Protein AF-0000000085142044 (afdb_homodimer)

InterPro domains:
  IPR006115 6-phosphogluconate dehydrogenase, NADP-binding [PF03446] (4-159)
  IPR008927 6-phosphogluconate dehydrogenase-like, C-terminal domain superfamily [SSF48179] (166-292)
  IPR013328 6-phosphogluconate dehydrogenase, domain 2 [G3DSA:1.10.1040.10] (166-298)
  IPR015815 3-hydroxyisobutyrate dehydrogenase-related [PIRSF000103] (2-292)
  IPR029154 3-hydroxyisobutyrate dehydrogenase-like, NAD-binding domain [PF14833] (166-291)
  IPR036291 NAD(P)-binding domain superfamily [SSF51735] (1-161)

Organism: Micrococcus luteus (strain ATCC 4698 / DSM 20030 / JCM 1464 / CCM 169 / CCUG 5858 / IAM 1056 / NBRC 3333 / NCIMB 9278 / NCTC 2665 / VKM Ac-2230) (NCBI:txid465515)

Secondary structure (DSSP, 8-state):
-PEEEEE--STTHHHHHHHHHHTT-EEEEE-S-HHHHHHHHHTT-EE-S-HHHHHTT-SEEEE--SSHHHHHHHHHSTTSHHHHSPTTPEEEE-S---HHHHHHHHHHGGGGT-EEEE--EESHHHHHHHT-EEEEEES-HHHHHHHHHHTGGGEEEEEEEESTTHHHHHHHHHHHHHHHHHHHHHHHHHHHHHTT--HHHHHHHHHTSTT-BHHHHH--SSTTTSTT-GGGGTTB-SSBHHHHHHHHHHHHHHHHHTT---HHHHHHHHHHHHHHHTT-TTBBGGGGGGGTSTT--GGG-/--EEEEE--STTHHHHHHHHHHTT-EEEEE-S-HHHHHHHHHTT-EE-S-HHHHHTT-SEEEE--SSHHHHHHHHHSTTSHHHHSPTTPEEEE-S---HHHHHHHHHHGGGGT-EEEE--EESHHHHHHHT-EEEEEES-HHHHHHHHHHTGGGEEEEEEEESTTHHHHHHHHHHHHHHHHHHHHHHHHHHHHHTT--HHHHHHHHHTSTT-BHHHHHS-SSTTTSTT-GGGGTTB-SSBHHHHHHHHHHHHHHHHHTT---HHHHHHHHHHHHHHHTT-TTBBGGGGGGGTSTT--GGG-

Solvent-accessible surface area (backbone atoms only — not comparable to full-atom values): 28508 Å² total; per-residue (Å²): 126,57,36,31,12,38,42,29,26,49,80,49,27,20,39,33,52,20,32,38,34,74,70,62,29,48,39,25,26,26,54,92,45,67,68,29,42,52,55,19,43,75,42,63,33,46,66,49,95,37,57,37,69,22,27,52,78,25,52,33,37,38,35,40,45,85,41,42,66,52,50,52,44,48,36,66,37,93,57,10,45,54,77,36,41,45,76,65,24,38,35,35,38,37,34,71,49,46,68,66,51,48,45,48,46,55,64,49,30,54,78,53,42,26,39,51,34,33,37,17,69,31,50,60,52,66,15,24,65,66,26,44,14,22,36,27,23,4,14,53,70,68,56,36,57,54,48,57,62,70,43,49,55,31,28,62,42,73,42,81,41,42,48,75,41,23,6,42,39,49,46,32,28,29,49,28,17,26,48,26,29,38,49,20,31,30,43,27,53,52,46,28,47,74,63,66,37,50,68,54,59,48,52,54,51,29,66,62,25,49,34,21,31,40,34,42,69,52,48,30,62,42,54,87,59,35,89,82,11,36,42,65,54,84,27,46,49,83,49,34,16,49,59,46,41,54,48,35,44,50,30,52,51,53,29,52,76,68,62,38,48,53,64,61,49,50,50,39,44,49,47,37,48,51,36,40,75,71,72,41,26,72,24,19,48,62,56,55,37,54,63,27,42,71,90,55,51,78,87,68,77,124,57,36,31,12,36,42,29,27,49,80,51,28,20,38,33,52,20,32,38,33,74,70,61,29,48,40,24,26,28,54,92,46,68,67,28,42,51,54,20,44,75,43,64,33,45,67,49,94,36,57,36,68,21,27,52,76,25,52,31,38,37,37,38,43,85,40,42,66,53,51,52,44,50,36,67,38,92,57,10,45,55,76,36,42,43,75,66,23,38,34,34,36,36,34,70,48,45,67,66,52,47,45,49,46,56,64,49,30,54,79,54,43,26,40,51,33,33,36,18,70,31,50,60,53,66,15,25,64,69,27,45,15,23,35,28,25,4,16,51,71,69,59,36,56,54,49,57,62,72,43,50,56,32,27,64,42,73,41,82,40,43,48,75,41,24,5,41,39,48,47,32,26,27,50,30,16,26,48,26,29,37,50,21,32,30,42,27,51,54,47,29,46,73,62,67,38,51,66,54,59,49,51,55,52,29,66,63,26,48,32,21,28,39,34,42,68,52,48,30,61,41,54,86,58,37,91,84,10,36,42,64,54,83,26,46,50,84,49,32,15,51,60,47,40,53,47,34,45,49,30,53,51,52,29,53,76,69,64,35,49,54,63,60,51,50,51,39,43,49,46,37,48,50,35,39,75,71,71,40,28,71,25,19,48,62,58,54,38,53,63,27,41,70,90,54,51,78,88,69,79

Radius of gyration: 26.7 Å; Cα contacts (8 Å, |Δi|>4): 1444; chains: 2; bounding box: 49×84×56 Å

pLDDT: mean 97.32, std 4.06, range [69.88, 98.94]

Foldseek 3Di:
DFEEEEEDQPLQRLLLQLLLVVVPYAYEYEYPDPVSQVSNVVSPHNYDDAQLVRQQPGQEYEYADLELVVVVCQCDPVSHCLVRHDAAREYEYQYQYALVSQVCCQVVNVVSRYHYKHWHWDDASVLQNVLAIETEIAADPVSLVVVLVSSNSNHVYYDDQYYGSSRSVVQLVVLLVVLLLLVLLLLVQVVCVVVPDDSQVVLVVCCVDPNRDPCSVAQRLDAPRHPNHCLVPLQQASPFLLSSLVSLVSNVVVCVVVVHDDPSSVVSNVLSVVCVVVVNRRGYSSCSSCVSPPPDDSVRD/DFEEEEEDQPLQRLLLQLLLVVVPYAYEYEYPDPVSQVSNVVSPHNYDDAQLVRQQPGQEYEYADLELVVVVCQQDPVSHCLVRHDAAREYEYQYQYALVSQVCCQVVNVVSRYHYKYWHWDDASVLQNVLAIETEIAADPVSLVVVLVSSNSNHVYYDDQYYGSSRSVVQLVVLLVVLLLLVLLLLVQVVCVVVPDDSQVVLVVCCVDPNRDPCSVAQRLDAPRHPNHCLVPLQQASPFLLSSLVSLVSNVVVCVVVVHDDPSSVVSNVLSVVCVVVVNRRGYSSCSSCVSPPPDDSVRD

Nearest PDB structures (foldseek):
  2gf2-assembly1_A  TM=8.952E-01  e=7.414E-31  Homo sapiens
  1vpd-assembly1_A  TM=9.386E-01  e=2.732E-27  Salmonella enterica subsp. enterica serovar Typhimurium
  5xvh-assembly1_A-2  TM=9.303E-01  e=1.119E-25  Pyrobaculum calidifontis JCM 11548
  3pef-assembly2_G  TM=9.160E-01  e=1.057E-25  Geobacter metallireducens
  3pdu-assembly1_A  TM=9.014E-01  e=5.384E-26  Geobacter sulfurreducens

Sequence (602 aa):
MTRFAWIGLGNMGAPMAGNLVASGHAVSGYDLSDAAREDARRVGVDVVGSIAEAVADADVVVTMLPKGQHVRDVLSQDGGVFSNARPGTLIMDSSTVDIETSRWCHEEAPKHGVRFVDAPVSGGTSGAAAATLAFMIGGSEADVAEALEHVKPMSGKAFAAGGPTAGIAAKIANNMMLFITQMAASEGSQLAKHLGLDPKTFWEITTASSGMSWSQQTWYPVAGVVPSAAANNNFEASFRADLAIKDVTLAVDAGKAAGLHLEAASLAQEQLHRLRDEGLGDKDCTLVVKYVTPGKSQAEIMTRFAWIGLGNMGAPMAGNLVASGHAVSGYDLSDAAREDARRVGVDVVGSIAEAVADADVVVTMLPKGQHVRDVLSQDGGVFSNARPGTLIMDSSTVDIETSRWCHEEAPKHGVRFVDAPVSGGTSGAAAATLAFMIGGSEADVAEALEHVKPMSGKAFAAGGPTAGIAAKIANNMMLFITQMAASEGSQLAKHLGLDPKTFWEITTASSGMSWSQQTWYPVAGVVPSAAANNNFEASFRADLAIKDVTLAVDAGKAAGLHLEAASLAQEQLHRLRDEGLGDKDCTLVVKYVTPGKSQAEI

Structure (mmCIF, N/CA/C/O backbone):
data_AF-0000000085142044-model_v1
#
loop_
_entity.id
_entity.type
_entity.pdbx_description
1 polymer '2-(Hydroxymethyl)glutarate dehydrogenase'
#
loop_
_atom_site.group_PDB
_atom_site.id
_atom_site.type_symbol
_atom_site.label_atom_id
_atom_site.label_alt_id
_atom_site.label_comp_id
_atom_site.label_asym_id
_atom_site.label_entity_id
_atom_site.label_seq_id
_atom_site.pdbx_PDB_ins_code
_atom_site.Cartn_x
_atom_site.Cartn_y
_atom_site.Cartn_z
_atom_site.occupancy
_atom_site.B_iso_or_equiv
_atom_site.auth_seq_id
_atom_site.auth_comp_id
_atom_site.auth_asym_id
_atom_site.auth_atom_id
_atom_site.pdbx_PDB_model_num
ATOM 1 N N . MET A 1 1 ? -0.859 -19.203 -34.375 1 92.69 1 MET A N 1
ATOM 2 C CA . MET A 1 1 ? -1.832 -19.797 -33.469 1 92.69 1 MET A CA 1
ATOM 3 C C . MET A 1 1 ? -1.188 -20.891 -32.625 1 92.69 1 MET A C 1
ATOM 5 O O . MET A 1 1 ? -0.535 -21.797 -33.156 1 92.69 1 MET A O 1
ATOM 9 N N . THR A 1 2 ? -1.209 -20.75 -31.219 1 96.5 2 THR A N 1
ATOM 10 C CA . THR A 1 2 ? -0.699 -21.734 -30.266 1 96.5 2 THR A CA 1
ATOM 11 C C . THR A 1 2 ? -1.838 -22.578 -29.688 1 96.5 2 THR A C 1
ATOM 13 O O . THR A 1 2 ? -2.959 -22.078 -29.547 1 96.5 2 THR A O 1
ATOM 16 N N . ARG A 1 3 ? -1.557 -23.891 -29.5 1 98.62 3 ARG A N 1
ATOM 17 C CA . ARG A 1 3 ? -2.51 -24.75 -28.812 1 98.62 3 ARG A CA 1
ATOM 18 C C . ARG A 1 3 ? -2.188 -24.859 -27.328 1 98.62 3 ARG A C 1
ATOM 20 O O . ARG A 1 3 ? -1.14 -25.391 -26.953 1 98.62 3 ARG A O 1
ATOM 27 N N . PHE A 1 4 ? -3.18 -24.359 -26.562 1 98.88 4 PHE A N 1
ATOM 28 C CA . PHE A 1 4 ? -3.008 -24.406 -25.109 1 98.88 4 PHE A CA 1
ATOM 29 C C . PHE A 1 4 ? -3.854 -25.516 -24.516 1 98.88 4 PHE A C 1
ATOM 31 O O . PHE A 1 4 ? -4.98 -25.766 -24.953 1 98.88 4 PHE A O 1
ATOM 38 N N . ALA A 1 5 ? -3.287 -26.203 -23.578 1 98.94 5 ALA A N 1
ATOM 39 C CA . ALA A 1 5 ? -4.082 -26.953 -22.594 1 98.94 5 ALA A CA 1
ATOM 40 C C . ALA A 1 5 ? -4.195 -26.188 -21.281 1 98.94 5 ALA A C 1
ATOM 42 O O . ALA A 1 5 ? -3.201 -25.672 -20.766 1 98.94 5 ALA A O 1
ATOM 43 N N . TRP A 1 6 ? -5.426 -26.109 -20.734 1 98.94 6 TRP A N 1
ATOM 44 C CA . TRP A 1 6 ? -5.656 -25.422 -19.469 1 98.94 6 TRP A CA 1
ATOM 45 C C . TRP A 1 6 ? -6.262 -26.359 -18.438 1 98.94 6 TRP A C 1
ATOM 47 O O . TRP A 1 6 ? -7.371 -26.859 -18.625 1 98.94 6 TRP A O 1
ATOM 57 N N . ILE A 1 7 ? -5.504 -26.609 -17.391 1 98.88 7 ILE A N 1
ATOM 58 C CA . ILE A 1 7 ? -6.008 -27.438 -16.297 1 98.88 7 ILE A CA 1
ATOM 59 C C . ILE A 1 7 ? -6.348 -26.562 -15.094 1 98.88 7 ILE A C 1
ATOM 61 O O . ILE A 1 7 ? -5.457 -26.016 -14.445 1 98.88 7 ILE A O 1
ATOM 65 N N . GLY A 1 8 ? -7.586 -26.547 -14.648 1 98.69 8 GLY A N 1
ATOM 66 C CA . GLY A 1 8 ? -8.109 -25.625 -13.656 1 98.69 8 GLY A CA 1
ATOM 67 C C . GLY A 1 8 ? -8.836 -24.438 -14.258 1 98.69 8 GLY A C 1
ATOM 68 O O . GLY A 1 8 ? -8.211 -23.484 -14.711 1 98.69 8 GLY A O 1
ATOM 69 N N . LEU A 1 9 ? -10.172 -24.516 -14.242 1 98.56 9 LEU A N 1
ATOM 70 C CA . LEU A 1 9 ? -11.008 -23.531 -14.93 1 98.56 9 LEU A CA 1
ATOM 71 C C . LEU A 1 9 ? -11.891 -22.781 -13.945 1 98.56 9 LEU A C 1
ATOM 73 O O . LEU A 1 9 ? -13.031 -22.438 -14.258 1 98.56 9 LEU A O 1
ATOM 77 N N . GLY A 1 10 ? -11.336 -22.578 -12.742 1 95.69 10 GLY A N 1
ATOM 78 C CA . GLY A 1 10 ? -12.07 -21.844 -11.727 1 95.69 10 GLY A CA 1
ATOM 79 C C . GLY A 1 10 ? -12.164 -20.359 -12.016 1 95.69 10 GLY A C 1
ATOM 80 O O . GLY A 1 10 ? -12.164 -19.938 -13.172 1 95.69 10 GLY A O 1
ATOM 81 N N . ASN A 1 11 ? -12.25 -19.531 -10.977 1 92.69 11 ASN A N 1
ATOM 82 C CA . ASN A 1 11 ? -12.508 -18.094 -11.062 1 92.69 11 ASN A CA 1
ATOM 83 C C . ASN A 1 11 ? -11.414 -17.375 -11.844 1 92.69 11 ASN A C 1
ATOM 85 O O . ASN A 1 11 ? -11.68 -16.359 -12.484 1 92.69 11 ASN A O 1
ATOM 89 N N . MET A 1 12 ? -10.219 -17.938 -11.781 1 96.44 12 MET A N 1
ATOM 90 C CA . MET A 1 12 ? -9.102 -17.344 -12.516 1 96.44 12 MET A CA 1
ATOM 91 C C . MET A 1 12 ? -8.953 -18 -13.883 1 96.44 12 MET A C 1
ATOM 93 O O . MET A 1 12 ? -8.828 -17.312 -14.898 1 96.44 12 MET A O 1
ATOM 97 N N . GLY A 1 13 ? -9.055 -19.312 -13.891 1 98.38 13 GLY A N 1
ATOM 98 C CA . GLY A 1 13 ? -8.711 -20.094 -15.07 1 98.38 13 GLY A CA 1
ATOM 99 C C . GLY A 1 13 ? -9.609 -19.797 -16.266 1 98.38 13 GLY A C 1
ATOM 100 O O . GLY A 1 13 ? -9.117 -19.594 -17.375 1 98.38 13 GLY A O 1
ATOM 101 N N . ALA A 1 14 ? -10.898 -19.766 -16.016 1 98.25 14 ALA A N 1
ATOM 102 C CA . ALA A 1 14 ? -11.852 -19.609 -17.125 1 98.25 14 ALA A CA 1
ATOM 103 C C . ALA A 1 14 ? -11.664 -18.266 -17.828 1 98.25 14 ALA A C 1
ATOM 105 O O . ALA A 1 14 ? -11.484 -18.219 -19.047 1 98.25 14 ALA A O 1
ATOM 106 N N . PRO A 1 15 ? -11.633 -17.141 -17.078 1 98.19 15 PRO A N 1
ATOM 107 C CA . PRO A 1 15 ? -11.445 -15.875 -17.781 1 98.19 15 PRO A CA 1
ATOM 108 C C . PRO A 1 15 ? -10.062 -15.758 -18.422 1 98.19 15 PRO A C 1
ATOM 110 O O . PRO A 1 15 ? -9.93 -15.18 -19.516 1 98.19 15 PRO A O 1
ATOM 113 N N . MET A 1 16 ? -9.016 -16.266 -17.844 1 98.69 16 MET A N 1
ATOM 114 C CA . MET A 1 16 ? -7.68 -16.25 -18.422 1 98.69 16 MET A CA 1
ATOM 115 C C . MET A 1 16 ? -7.645 -17.047 -19.734 1 98.69 16 MET A C 1
ATOM 117 O O . MET A 1 16 ? -7.188 -16.531 -20.75 1 98.69 16 MET A O 1
ATOM 121 N N . ALA A 1 17 ? -8.188 -18.25 -19.688 1 98.81 17 ALA A N 1
ATOM 122 C CA . ALA A 1 17 ? -8.266 -19.094 -20.875 1 98.81 17 ALA A CA 1
ATOM 123 C C . ALA A 1 17 ? -9.117 -18.422 -21.969 1 98.81 17 ALA A C 1
ATOM 125 O O . ALA A 1 17 ? -8.781 -18.5 -23.156 1 98.81 17 ALA A O 1
ATOM 126 N N . GLY A 1 18 ? -10.18 -17.812 -21.562 1 98.75 18 GLY A N 1
ATOM 127 C CA . GLY A 1 18 ? -11.031 -17.078 -22.484 1 98.75 18 GLY A CA 1
ATOM 128 C C . GLY A 1 18 ? -10.297 -15.977 -23.234 1 98.75 18 GLY A C 1
ATOM 129 O O . GLY A 1 18 ? -10.539 -15.758 -24.422 1 98.75 18 GLY A O 1
ATOM 130 N N . ASN A 1 19 ? -9.414 -15.266 -22.547 1 98.81 19 ASN A N 1
ATOM 131 C CA . ASN A 1 19 ? -8.625 -14.219 -23.172 1 98.81 19 ASN A CA 1
ATOM 132 C C . ASN A 1 19 ? -7.688 -14.781 -24.234 1 98.81 19 ASN A C 1
ATOM 134 O O . ASN A 1 19 ? -7.438 -14.141 -25.25 1 98.81 19 ASN A O 1
ATOM 138 N N . LEU A 1 20 ? -7.168 -15.969 -24 1 98.75 20 LEU A N 1
ATOM 139 C CA . LEU A 1 20 ? -6.352 -16.641 -25.016 1 98.75 20 LEU A CA 1
ATOM 140 C C . LEU A 1 20 ? -7.184 -16.969 -26.25 1 98.75 20 LEU A C 1
ATOM 142 O O . LEU A 1 20 ? -6.754 -16.719 -27.375 1 98.75 20 LEU A O 1
ATOM 146 N N . VAL A 1 21 ? -8.398 -17.5 -26.031 1 98.75 21 VAL A N 1
ATOM 147 C CA . VAL A 1 21 ? -9.289 -17.844 -27.125 1 98.75 21 VAL A CA 1
ATOM 148 C C . VAL A 1 21 ? -9.625 -16.578 -27.922 1 98.75 21 VAL A C 1
ATOM 150 O O . VAL A 1 21 ? -9.539 -16.578 -29.156 1 98.75 21 VAL A O 1
ATOM 153 N N . ALA A 1 22 ? -9.922 -15.531 -27.219 1 98.56 22 ALA A N 1
ATOM 154 C CA . ALA A 1 22 ? -10.305 -14.273 -27.844 1 98.56 22 ALA A CA 1
ATOM 155 C C . ALA A 1 22 ? -9.164 -13.711 -28.688 1 98.56 22 ALA A C 1
ATOM 157 O O . ALA A 1 22 ? -9.398 -12.984 -29.656 1 98.56 22 ALA A O 1
ATOM 158 N N . SER A 1 23 ? -7.988 -14.094 -28.344 1 98.5 23 SER A N 1
ATOM 159 C CA . SER A 1 23 ? -6.82 -13.586 -29.047 1 98.5 23 SER A CA 1
ATOM 160 C C . SER A 1 23 ? -6.426 -14.492 -30.203 1 98.5 23 SER A C 1
ATOM 162 O O . SER A 1 23 ? -5.391 -14.289 -30.844 1 98.5 23 SER A O 1
ATOM 164 N N . GLY A 1 24 ? -7.199 -15.57 -30.406 1 98.44 24 GLY A N 1
ATOM 165 C CA . GLY A 1 24 ? -7.012 -16.359 -31.609 1 98.44 24 GLY A CA 1
ATOM 166 C C . GLY A 1 24 ? -6.332 -17.688 -31.359 1 98.44 24 GLY A C 1
ATOM 167 O O . GLY A 1 24 ? -6.043 -18.438 -32.312 1 98.44 24 GLY A O 1
ATOM 168 N N . HIS A 1 25 ? -6.109 -18.062 -30.109 1 98.75 25 HIS A N 1
ATOM 169 C CA . HIS A 1 25 ? -5.484 -19.328 -29.781 1 98.75 25 HIS A CA 1
ATOM 170 C C . HIS A 1 25 ? -6.531 -20.422 -29.531 1 98.75 25 HIS A C 1
ATOM 172 O O . HIS A 1 25 ? -7.699 -20.109 -29.297 1 98.75 25 HIS A O 1
ATOM 178 N N . ALA A 1 26 ? -6.109 -21.641 -29.703 1 98.62 26 ALA A N 1
ATOM 179 C CA . ALA A 1 26 ? -6.949 -22.766 -29.312 1 98.62 26 ALA A CA 1
ATOM 180 C C . ALA A 1 26 ? -6.648 -23.203 -27.875 1 98.62 26 ALA A C 1
ATOM 182 O O . ALA A 1 26 ? -5.484 -23.312 -27.484 1 98.62 26 ALA A O 1
ATOM 183 N N . VAL A 1 27 ? -7.711 -23.391 -27.094 1 98.88 27 VAL A N 1
ATOM 184 C CA . VAL A 1 27 ? -7.527 -23.797 -25.719 1 98.88 27 VAL A CA 1
ATOM 185 C C . VAL A 1 27 ? -8.398 -25.031 -25.422 1 98.88 27 VAL A C 1
ATOM 187 O O . VAL A 1 27 ? -9.625 -24.969 -25.547 1 98.88 27 VAL A O 1
ATOM 190 N N . SER A 1 28 ? -7.773 -26.141 -25.094 1 98.88 28 SER A N 1
ATOM 191 C CA . SER A 1 28 ? -8.461 -27.297 -24.516 1 98.88 28 SER A CA 1
ATOM 192 C C . SER A 1 28 ? -8.391 -27.266 -22.984 1 98.88 28 SER A C 1
ATOM 194 O O . SER A 1 28 ? -7.301 -27.188 -22.422 1 98.88 28 SER A O 1
ATOM 196 N N . GLY A 1 29 ? -9.578 -27.312 -22.359 1 98.88 29 GLY A N 1
ATOM 197 C CA . GLY A 1 29 ? -9.602 -27.125 -20.906 1 98.88 29 GLY A CA 1
ATOM 198 C C . GLY A 1 29 ? -10.188 -28.312 -20.172 1 98.88 29 GLY A C 1
ATOM 199 O O . GLY A 1 29 ? -11.07 -29 -20.688 1 98.88 29 GLY A O 1
ATOM 200 N N . TYR A 1 30 ? -9.703 -28.516 -18.938 1 98.75 30 TYR A N 1
ATOM 201 C CA . TYR A 1 30 ? -10.211 -29.547 -18.047 1 98.75 30 TYR A CA 1
ATOM 202 C C . TYR A 1 30 ? -10.352 -29.031 -16.625 1 98.75 30 TYR A C 1
ATOM 204 O O . TYR A 1 30 ? -9.5 -28.266 -16.156 1 98.75 30 TYR A O 1
ATOM 212 N N . ASP A 1 31 ? -11.414 -29.422 -15.977 1 98.75 31 ASP A N 1
ATOM 213 C CA . ASP A 1 31 ? -11.664 -29.141 -14.562 1 98.75 31 ASP A CA 1
ATOM 214 C C . ASP A 1 31 ? -12.539 -30.219 -13.938 1 98.75 31 ASP A C 1
ATOM 216 O O . ASP A 1 31 ? -13.352 -30.844 -14.625 1 98.75 31 ASP A O 1
ATOM 220 N N . LEU A 1 32 ? -12.406 -30.375 -12.648 1 97.75 32 LEU A N 1
ATOM 221 C CA . LEU A 1 32 ? -13.211 -31.359 -11.938 1 97.75 32 LEU A CA 1
ATOM 222 C C . LEU A 1 32 ? -14.625 -30.844 -11.711 1 97.75 32 LEU A C 1
ATOM 224 O O . LEU A 1 32 ? -15.57 -31.625 -11.57 1 97.75 32 LEU A O 1
ATOM 228 N N . SER A 1 33 ? -14.773 -29.531 -11.672 1 97.75 33 SER A N 1
ATOM 229 C CA . SER A 1 33 ? -16.047 -28.906 -11.359 1 97.75 33 SER A CA 1
ATOM 230 C C . SER A 1 33 ? -16.891 -28.719 -12.617 1 97.75 33 SER A C 1
ATOM 232 O O . SER A 1 33 ? -16.469 -28.078 -13.57 1 97.75 33 SER A O 1
ATOM 234 N N . ASP A 1 34 ? -18.203 -29.109 -12.547 1 97.62 34 ASP A N 1
ATOM 235 C CA . ASP A 1 34 ? -19.125 -28.922 -13.664 1 97.62 34 ASP A CA 1
ATOM 236 C C . ASP A 1 34 ? -19.375 -27.438 -13.922 1 97.62 34 ASP A C 1
ATOM 238 O O . ASP A 1 34 ? -19.422 -27 -15.07 1 97.62 34 ASP A O 1
ATOM 242 N N . ALA A 1 35 ? -19.5 -26.781 -12.867 1 97.5 35 ALA A N 1
ATOM 243 C CA . ALA A 1 35 ? -19.766 -25.359 -12.984 1 97.5 35 ALA A CA 1
ATOM 244 C C . ALA A 1 35 ? -18.594 -24.641 -13.664 1 97.5 35 ALA A C 1
ATOM 246 O O . ALA A 1 35 ? -18.797 -23.766 -14.516 1 97.5 35 ALA A O 1
ATOM 247 N N . ALA A 1 36 ? -17.391 -24.984 -13.352 1 97.81 36 ALA A N 1
ATOM 248 C CA . ALA A 1 36 ? -16.203 -24.391 -13.938 1 97.81 36 ALA A CA 1
ATOM 249 C C . ALA A 1 36 ? -16.109 -24.703 -15.43 1 97.81 36 ALA A C 1
ATOM 251 O O . ALA A 1 36 ? -15.75 -23.844 -16.234 1 97.81 36 ALA A O 1
ATOM 252 N N . ARG A 1 37 ? -16.422 -25.938 -15.742 1 98.5 37 ARG A N 1
ATOM 253 C CA . ARG A 1 37 ? -16.406 -26.359 -17.141 1 98.5 37 ARG A CA 1
ATOM 254 C C . ARG A 1 37 ? -17.422 -25.562 -17.953 1 98.5 37 ARG A C 1
ATOM 256 O O . ARG A 1 37 ? -17.125 -25.141 -19.078 1 98.5 37 ARG A O 1
ATOM 263 N N . GLU A 1 38 ? -18.562 -25.375 -17.391 1 98.25 38 GLU A N 1
ATOM 264 C CA . GLU A 1 38 ? -19.609 -24.625 -18.094 1 98.25 38 GLU A CA 1
ATOM 265 C C . GLU A 1 38 ? -19.203 -23.172 -18.281 1 98.25 38 GLU A C 1
ATOM 267 O O . GLU A 1 38 ? -19.375 -22.609 -19.375 1 98.25 38 GLU A O 1
ATOM 272 N N . ASP A 1 39 ? -18.625 -22.594 -17.312 1 97.75 39 ASP A N 1
ATOM 273 C CA . ASP A 1 39 ? -18.156 -21.219 -17.422 1 97.75 39 ASP A CA 1
ATOM 274 C C . ASP A 1 39 ? -17.078 -21.094 -18.5 1 97.75 39 ASP A C 1
ATOM 276 O O . ASP A 1 39 ? -17.062 -20.125 -19.266 1 97.75 39 ASP A O 1
ATOM 280 N N . ALA A 1 40 ? -16.219 -22.031 -18.547 1 98.69 40 ALA A N 1
ATOM 281 C CA . ALA A 1 40 ? -15.148 -22.031 -19.531 1 98.69 40 ALA A CA 1
ATOM 282 C C . ALA A 1 40 ? -15.711 -22.172 -20.953 1 98.69 40 ALA A C 1
ATOM 284 O O . ALA A 1 40 ? -15.227 -21.516 -21.875 1 98.69 40 ALA A O 1
ATOM 285 N N . ARG A 1 41 ? -16.734 -23.016 -21.125 1 98.62 41 ARG A N 1
ATOM 286 C CA . ARG A 1 41 ? -17.375 -23.172 -22.438 1 98.62 41 ARG A CA 1
ATOM 287 C C . ARG A 1 41 ? -17.938 -21.844 -22.922 1 98.62 41 ARG A C 1
ATOM 289 O O . ARG A 1 41 ? -17.875 -21.531 -24.109 1 98.62 41 ARG A O 1
ATOM 296 N N . ARG A 1 42 ? -18.406 -21.094 -22 1 98.31 42 ARG A N 1
ATOM 297 C CA . ARG A 1 42 ? -19.062 -19.828 -22.328 1 98.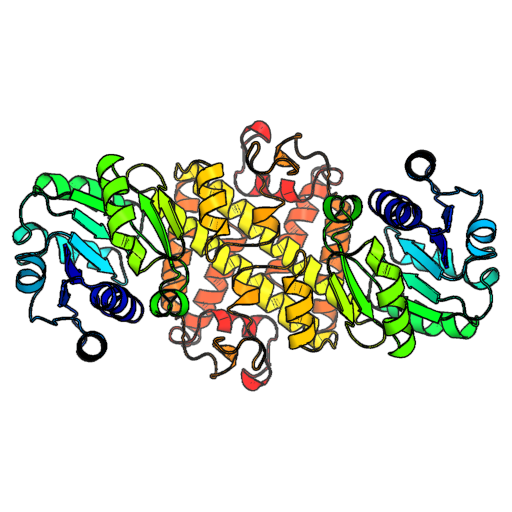31 42 ARG A CA 1
ATOM 298 C C . ARG A 1 42 ? -18.062 -18.828 -22.906 1 98.31 42 ARG A C 1
ATOM 300 O O . ARG A 1 42 ? -18.438 -17.938 -23.672 1 98.31 42 ARG A O 1
ATOM 307 N N . VAL A 1 43 ? -16.828 -19.047 -22.562 1 98.12 43 VAL A N 1
ATOM 308 C CA . VAL A 1 43 ? -15.836 -18.094 -23.047 1 98.12 43 VAL A CA 1
ATOM 309 C C . VAL A 1 43 ? -15.031 -18.703 -24.188 1 98.12 43 VAL A C 1
ATOM 311 O O . VAL A 1 43 ? -13.977 -18.188 -24.562 1 98.12 43 VAL A O 1
ATOM 314 N N . GLY A 1 44 ? -15.422 -19.859 -24.703 1 98.56 44 GLY A N 1
ATOM 315 C CA . GLY A 1 44 ? -14.898 -20.391 -25.953 1 98.56 44 GLY A CA 1
ATOM 316 C C . GLY A 1 44 ? -13.883 -21.5 -25.75 1 98.56 44 GLY A C 1
ATOM 317 O O . GLY A 1 44 ? -13.312 -22.016 -26.703 1 98.56 44 GLY A O 1
ATOM 318 N N . VAL A 1 45 ? -13.648 -21.938 -24.562 1 98.81 45 VAL A N 1
ATOM 319 C CA . VAL A 1 45 ? -12.719 -23.031 -24.281 1 98.81 45 VAL A CA 1
ATOM 320 C C . VAL A 1 45 ? -13.32 -24.359 -24.734 1 98.81 45 VAL A C 1
ATOM 322 O O . VAL A 1 45 ? -14.508 -24.609 -24.547 1 98.81 45 VAL A O 1
ATOM 325 N N . ASP A 1 46 ? -12.523 -25.109 -25.391 1 98.81 46 ASP A N 1
ATOM 326 C CA . ASP A 1 46 ? -12.922 -26.469 -25.703 1 98.81 46 ASP A CA 1
ATOM 327 C C . ASP A 1 46 ? -12.75 -27.391 -24.484 1 98.81 46 ASP A C 1
ATOM 329 O O . ASP A 1 46 ? -11.664 -27.938 -24.266 1 98.81 46 ASP A O 1
ATOM 333 N N . VAL A 1 47 ? -13.828 -27.625 -23.766 1 98.81 47 VAL A N 1
ATOM 334 C CA . VAL A 1 47 ? -13.758 -28.406 -22.531 1 98.81 47 VAL A CA 1
ATOM 335 C C . VAL A 1 47 ? -13.758 -29.906 -22.875 1 98.81 47 VAL A C 1
ATOM 337 O O . VAL A 1 47 ? -14.617 -30.375 -23.625 1 98.81 47 VAL A O 1
ATOM 340 N N . VAL A 1 48 ? -12.828 -30.609 -22.281 1 98.69 48 VAL A N 1
ATOM 341 C CA . VAL A 1 48 ? -12.672 -32.031 -22.594 1 98.69 48 VAL A CA 1
ATOM 342 C C . VAL A 1 48 ? -12.828 -32.844 -21.312 1 98.69 48 VAL A C 1
ATOM 344 O O . VAL A 1 48 ? -13.016 -32.281 -20.234 1 98.69 48 VAL A O 1
ATOM 347 N N . GLY A 1 49 ? -12.695 -34.156 -21.422 1 97.88 49 GLY A N 1
ATOM 348 C CA . GLY A 1 49 ? -13.133 -35.031 -20.344 1 97.88 49 GLY A CA 1
ATOM 349 C C . GLY A 1 49 ? -11.992 -35.5 -19.469 1 97.88 49 GLY A C 1
ATOM 350 O O . GLY A 1 49 ? -12.219 -36.125 -18.406 1 97.88 49 GLY A O 1
ATOM 351 N N . SER A 1 50 ? -10.727 -35.25 -19.938 1 98.25 50 SER A N 1
ATOM 352 C CA . SER A 1 50 ? -9.578 -35.719 -19.156 1 98.25 50 SER A CA 1
ATOM 353 C C . SER A 1 50 ? -8.359 -34.844 -19.391 1 98.25 50 SER A C 1
ATOM 355 O O . SER A 1 50 ? -8.312 -34.062 -20.359 1 98.25 50 SER A O 1
ATOM 357 N N . ILE A 1 51 ? -7.41 -34.969 -18.469 1 98.81 51 ILE A N 1
ATOM 358 C CA . ILE A 1 51 ? -6.137 -34.25 -18.625 1 98.81 51 ILE A CA 1
ATOM 359 C C . ILE A 1 51 ? -5.422 -34.75 -19.875 1 98.81 51 ILE A C 1
ATOM 361 O O . ILE A 1 51 ? -4.891 -33.969 -20.656 1 98.81 51 ILE A O 1
ATOM 365 N N . ALA A 1 52 ? -5.488 -36.031 -20.094 1 98.62 52 ALA A N 1
ATOM 366 C CA . ALA A 1 52 ? -4.852 -36.656 -21.266 1 98.62 52 ALA A CA 1
ATOM 367 C C . ALA A 1 52 ? -5.379 -36.031 -22.562 1 98.62 52 ALA A C 1
ATOM 369 O O . ALA A 1 52 ? -4.602 -35.688 -23.453 1 98.62 52 ALA A O 1
ATOM 370 N N . GLU A 1 53 ? -6.641 -35.875 -22.641 1 98.56 53 GLU A N 1
ATOM 371 C CA . GLU A 1 53 ? -7.262 -35.281 -23.812 1 98.56 53 GLU A CA 1
ATOM 372 C C . GLU A 1 53 ? -6.844 -33.812 -23.984 1 98.56 53 GLU A C 1
ATOM 374 O O . GLU A 1 53 ? -6.605 -33.344 -25.094 1 98.56 53 GLU A O 1
ATOM 379 N N . ALA A 1 54 ? -6.734 -33.125 -22.875 1 98.81 54 ALA A N 1
ATOM 380 C CA . ALA A 1 54 ? -6.414 -31.688 -22.922 1 98.81 54 ALA A CA 1
ATOM 381 C C . ALA A 1 54 ? -5 -31.469 -23.453 1 98.81 54 ALA A C 1
ATOM 383 O O . ALA A 1 54 ? -4.758 -30.531 -24.219 1 98.81 54 ALA A O 1
ATOM 384 N N . VAL A 1 55 ? -4.059 -32.344 -23.047 1 98.62 55 VAL A N 1
ATOM 385 C CA . VAL A 1 55 ? -2.654 -32.031 -23.281 1 98.62 55 VAL A CA 1
ATOM 386 C C . VAL A 1 55 ? -2.156 -32.719 -24.531 1 98.62 55 VAL A C 1
ATOM 388 O O . VAL A 1 55 ? -1.035 -32.469 -24.984 1 98.62 55 VAL A O 1
ATOM 391 N N . ALA A 1 56 ? -2.959 -33.594 -25.156 1 96.5 56 ALA A N 1
ATOM 392 C CA . ALA A 1 56 ? -2.539 -34.5 -26.219 1 96.5 56 ALA A CA 1
ATOM 393 C C . ALA A 1 56 ? -1.862 -33.719 -27.359 1 96.5 56 ALA A C 1
ATOM 395 O O . ALA A 1 56 ? -0.849 -34.188 -27.891 1 96.5 56 ALA A O 1
ATOM 396 N N . ASP A 1 57 ? -2.34 -32.562 -27.719 1 95.5 57 ASP A N 1
ATOM 397 C CA . ASP A 1 57 ? -1.79 -31.812 -28.859 1 95.5 57 ASP A CA 1
ATOM 398 C C . ASP A 1 57 ? -1.358 -30.406 -28.438 1 95.5 57 ASP A C 1
ATOM 400 O O . ASP A 1 57 ? -1.249 -29.516 -29.266 1 95.5 57 ASP A O 1
ATOM 404 N N . ALA A 1 58 ? -1.149 -30.219 -27.188 1 98.62 58 ALA A N 1
ATOM 405 C CA . ALA A 1 58 ? -0.88 -28.875 -26.688 1 98.62 58 ALA A CA 1
ATOM 406 C C . ALA A 1 58 ? 0.58 -28.5 -26.906 1 98.62 58 ALA A C 1
ATOM 408 O O . ALA A 1 58 ? 1.479 -29.328 -26.734 1 98.62 58 ALA A O 1
ATOM 409 N N . ASP A 1 59 ? 0.771 -27.25 -27.281 1 98.56 59 ASP A N 1
ATOM 410 C CA . ASP A 1 59 ? 2.104 -26.656 -27.297 1 98.56 59 ASP A CA 1
ATOM 411 C C . ASP A 1 59 ? 2.508 -26.172 -25.906 1 98.56 59 ASP A C 1
ATOM 413 O O . ASP A 1 59 ? 3.686 -26.219 -25.547 1 98.56 59 ASP A O 1
ATOM 417 N N . VAL A 1 60 ? 1.583 -25.672 -25.203 1 98.88 60 VAL A N 1
ATOM 418 C CA . VAL A 1 60 ? 1.757 -25.109 -23.859 1 98.88 60 VAL A CA 1
ATOM 419 C C . VAL A 1 60 ? 0.668 -25.641 -22.938 1 98.88 60 VAL A C 1
ATOM 421 O O . VAL A 1 60 ? -0.496 -25.75 -23.328 1 98.88 60 VAL A O 1
ATOM 424 N N . VAL A 1 61 ? 1.043 -26.047 -21.75 1 98.94 61 VAL A N 1
ATOM 425 C CA . VAL A 1 61 ? 0.112 -26.453 -20.719 1 98.94 61 VAL A CA 1
ATOM 426 C C . VAL A 1 61 ? 0.125 -25.438 -19.578 1 98.94 61 VAL A C 1
ATOM 428 O O . VAL A 1 61 ? 1.188 -25.094 -19.047 1 98.94 61 VAL A O 1
ATOM 431 N N . VAL A 1 62 ? -1.078 -24.906 -19.188 1 98.94 62 VAL A N 1
ATOM 432 C CA . VAL A 1 62 ? -1.2 -23.984 -18.062 1 98.94 62 VAL A CA 1
ATOM 433 C C . VAL A 1 62 ? -1.975 -24.656 -16.922 1 98.94 62 VAL A C 1
ATOM 435 O O . VAL A 1 62 ? -3.029 -25.25 -17.156 1 98.94 62 VAL A O 1
ATOM 438 N N . THR A 1 63 ? -1.392 -24.641 -15.781 1 98.88 63 THR A N 1
ATOM 439 C CA . THR A 1 63 ? -2.102 -25.094 -14.586 1 98.88 63 THR A CA 1
ATOM 440 C C . THR A 1 63 ? -2.484 -23.922 -13.703 1 98.88 63 THR A C 1
ATOM 442 O O . THR A 1 63 ? -1.714 -22.969 -13.562 1 98.88 63 THR A O 1
ATOM 445 N N . MET A 1 64 ? -3.664 -23.844 -13.211 1 98.62 64 MET A N 1
ATOM 446 C CA . MET A 1 64 ? -4.23 -22.859 -12.289 1 98.62 64 MET A CA 1
ATOM 447 C C . MET A 1 64 ? -5.09 -23.562 -11.227 1 98.62 64 MET A C 1
ATOM 449 O O . MET A 1 64 ? -6.312 -23.609 -11.359 1 98.62 64 MET A O 1
ATOM 453 N N . LEU A 1 65 ? -4.402 -24.016 -10.156 1 98.06 65 LEU A N 1
ATOM 454 C CA . LEU A 1 65 ? -5.016 -24.938 -9.211 1 98.06 65 LEU A CA 1
ATOM 455 C C . LEU A 1 65 ? -4.914 -24.391 -7.785 1 98.06 65 LEU A C 1
ATOM 457 O O . LEU A 1 65 ? -4.082 -23.531 -7.504 1 98.06 65 LEU A O 1
ATOM 461 N N . PRO A 1 66 ? -5.691 -24.844 -6.832 1 94.88 66 PRO A N 1
ATOM 462 C CA . PRO A 1 66 ? -5.805 -24.25 -5.496 1 94.88 66 PRO A CA 1
ATOM 463 C C . PRO A 1 66 ? -4.559 -24.484 -4.641 1 94.88 66 PRO A C 1
ATOM 465 O O . PRO A 1 66 ? -4.137 -23.594 -3.908 1 94.88 66 PRO A O 1
ATOM 468 N N . LYS A 1 67 ? -3.967 -25.719 -4.727 1 95.81 67 LYS A N 1
ATOM 469 C CA . LYS A 1 67 ? -2.898 -26.062 -3.793 1 95.81 67 LYS A CA 1
ATOM 470 C C . LYS A 1 67 ? -1.762 -26.797 -4.508 1 95.81 67 LYS A C 1
ATOM 472 O O . LYS A 1 67 ? -1.955 -27.344 -5.594 1 95.81 67 LYS A O 1
ATOM 477 N N . GLY A 1 68 ? -0.647 -26.781 -3.818 1 97.69 68 GLY A N 1
ATOM 478 C CA . GLY A 1 68 ? 0.531 -27.453 -4.355 1 97.69 68 GLY A CA 1
ATOM 479 C C . GLY A 1 68 ? 0.305 -28.922 -4.656 1 97.69 68 GLY A C 1
ATOM 480 O O . GLY A 1 68 ? 0.729 -29.422 -5.699 1 97.69 68 GLY A O 1
ATOM 481 N N . GLN A 1 69 ? -0.381 -29.578 -3.812 1 97.69 69 GLN A N 1
ATOM 482 C CA . GLN A 1 69 ? -0.645 -31 -4.008 1 97.69 69 GLN A CA 1
ATOM 483 C C . GLN A 1 69 ? -1.449 -31.234 -5.281 1 97.69 69 GLN A C 1
ATOM 485 O O . GLN A 1 69 ? -1.245 -32.25 -5.973 1 97.69 69 GLN A O 1
ATOM 490 N N . HIS A 1 70 ? -2.311 -30.344 -5.582 1 98.19 70 HIS A N 1
ATOM 491 C CA . HIS A 1 70 ? -3.113 -30.469 -6.793 1 98.19 70 HIS A CA 1
ATOM 492 C C . HIS A 1 70 ? -2.25 -30.344 -8.047 1 98.19 70 HIS A C 1
ATOM 494 O O . HIS A 1 70 ? -2.463 -31.062 -9.023 1 98.19 70 HIS A O 1
ATOM 500 N N . VAL A 1 71 ? -1.284 -29.469 -8 1 98.75 71 VAL A N 1
ATOM 501 C CA . VAL A 1 71 ? -0.369 -29.297 -9.125 1 98.75 71 VAL A CA 1
ATOM 502 C C . VAL A 1 71 ? 0.452 -30.562 -9.32 1 98.75 71 VAL A C 1
ATOM 504 O O . VAL A 1 71 ? 0.549 -31.078 -10.438 1 98.75 71 VAL A O 1
ATOM 507 N N . ARG A 1 72 ? 0.972 -31.062 -8.234 1 98.69 72 ARG A N 1
ATOM 508 C CA . ARG A 1 72 ? 1.776 -32.281 -8.312 1 98.69 72 ARG A CA 1
ATOM 509 C C . ARG A 1 72 ? 0.951 -33.438 -8.836 1 98.69 72 ARG A C 1
ATOM 511 O O . ARG A 1 72 ? 1.424 -34.219 -9.672 1 98.69 72 ARG A O 1
ATOM 518 N N . ASP A 1 73 ? -0.252 -33.531 -8.352 1 98.5 73 ASP A N 1
ATOM 519 C CA . ASP A 1 73 ? -1.136 -34.625 -8.781 1 98.5 73 ASP A CA 1
ATOM 520 C C . ASP A 1 73 ? -1.441 -34.5 -10.273 1 98.5 73 ASP A C 1
ATOM 522 O O . ASP A 1 73 ? -1.321 -35.5 -11 1 98.5 73 ASP A O 1
ATOM 526 N N . VAL A 1 74 ? -1.799 -33.375 -10.711 1 98.62 74 VAL A N 1
ATOM 527 C CA . VAL A 1 74 ? -2.16 -33.156 -12.109 1 98.62 74 VAL A CA 1
ATOM 528 C C . VAL A 1 74 ? -0.978 -33.469 -13.016 1 98.62 74 VAL A C 1
ATOM 530 O O . VAL A 1 74 ? -1.161 -34 -14.109 1 98.62 74 VAL A O 1
ATOM 533 N N . LEU A 1 75 ? 0.191 -33.188 -12.578 1 98.81 75 LEU A N 1
ATOM 534 C CA . LEU A 1 75 ? 1.381 -33.406 -13.391 1 98.81 75 LEU A CA 1
ATOM 535 C C . LEU A 1 75 ? 1.759 -34.906 -13.398 1 98.81 75 LEU A C 1
ATOM 537 O O . LEU A 1 75 ? 2.021 -35.469 -14.461 1 98.81 75 LEU A O 1
ATOM 541 N N . SER A 1 76 ? 1.66 -35.594 -12.266 1 98.5 76 SER A N 1
ATOM 542 C CA . SER A 1 76 ? 2.402 -36.844 -12.133 1 98.5 76 SER A CA 1
ATOM 543 C C . SER A 1 76 ? 1.461 -38.031 -12.086 1 98.5 76 SER A C 1
ATOM 545 O O . SER A 1 76 ? 1.897 -39.188 -12.219 1 98.5 76 SER A O 1
ATOM 547 N N . GLN A 1 77 ? 0.225 -37.812 -11.812 1 97.88 77 GLN A N 1
ATOM 548 C CA . GLN A 1 77 ? -0.687 -38.938 -11.695 1 97.88 77 GLN A CA 1
ATOM 549 C C . GLN A 1 77 ? -0.778 -39.719 -13 1 97.88 77 GLN A C 1
ATOM 551 O O . GLN A 1 77 ? -0.359 -39.219 -14.055 1 97.88 77 GLN A O 1
ATOM 556 N N . ASP A 1 78 ? -1.348 -40.938 -12.906 1 96.31 78 ASP A N 1
ATOM 557 C CA . ASP A 1 78 ? -1.663 -41.656 -14.125 1 96.31 78 ASP A CA 1
ATOM 558 C C . ASP A 1 78 ? -2.625 -40.875 -15.008 1 96.31 78 ASP A C 1
ATOM 560 O O . ASP A 1 78 ? -3.658 -40.406 -14.539 1 96.31 78 ASP A O 1
ATOM 564 N N . GLY A 1 79 ? -2.189 -40.688 -16.234 1 97 79 GLY A N 1
ATOM 565 C CA . GLY A 1 79 ? -3.008 -39.906 -17.141 1 97 79 GLY A CA 1
ATOM 566 C C . GLY A 1 79 ? -2.773 -38.406 -17 1 97 79 GLY A C 1
ATOM 567 O O . GLY A 1 79 ? -3.488 -37.594 -17.594 1 97 79 GLY A O 1
ATOM 568 N N . GLY A 1 80 ? -1.768 -38.125 -16.203 1 98.38 80 GLY A N 1
ATOM 569 C CA . GLY A 1 80 ? -1.452 -36.75 -15.969 1 98.38 80 GLY A CA 1
ATOM 570 C C . GLY A 1 80 ? -0.64 -36.125 -17.078 1 98.38 80 GLY A C 1
ATOM 571 O O . GLY A 1 80 ? -0.521 -36.688 -18.172 1 98.38 80 GLY A O 1
ATOM 572 N N . VAL A 1 81 ? -0.163 -34.969 -16.875 1 98.88 81 VAL A N 1
ATOM 573 C CA . VAL A 1 81 ? 0.505 -34.156 -17.906 1 98.88 81 VAL A CA 1
ATOM 574 C C . VAL A 1 81 ? 1.793 -34.875 -18.344 1 98.88 81 VAL A C 1
ATOM 576 O O . VAL A 1 81 ? 2.07 -34.969 -19.531 1 98.88 81 VAL A O 1
ATOM 579 N N . PHE A 1 82 ? 2.58 -35.375 -17.391 1 98.69 82 PHE A N 1
ATOM 580 C CA . PHE A 1 82 ? 3.889 -35.938 -17.688 1 98.69 82 PHE A CA 1
ATOM 581 C C . PHE A 1 82 ? 3.754 -37.156 -18.594 1 98.69 82 PHE A C 1
ATOM 583 O O . PHE A 1 82 ? 4.609 -37.406 -19.453 1 98.69 82 PHE A O 1
ATOM 590 N N . SER A 1 83 ? 2.666 -37.875 -18.469 1 98 83 SER A N 1
ATOM 591 C CA . SER A 1 83 ? 2.508 -39.125 -19.219 1 98 83 SER A CA 1
ATOM 592 C C . SER A 1 83 ? 1.895 -38.875 -20.594 1 98 83 SER A C 1
ATOM 594 O O . SER A 1 83 ? 1.917 -39.75 -21.469 1 98 83 SER A O 1
ATOM 596 N N . ASN A 1 84 ? 1.402 -37.625 -20.797 1 98.62 84 ASN A N 1
ATOM 597 C CA . ASN A 1 84 ? 0.569 -37.469 -21.984 1 98.62 84 ASN A CA 1
ATOM 598 C C . ASN A 1 84 ? 1 -36.281 -22.828 1 98.62 84 ASN A C 1
ATOM 600 O O . ASN A 1 84 ? 0.623 -36.188 -24 1 98.62 84 ASN A O 1
ATOM 604 N N . ALA A 1 85 ? 1.771 -35.375 -22.297 1 98.31 85 ALA A N 1
ATOM 605 C CA . ALA A 1 85 ? 2.23 -34.219 -23.047 1 98.31 85 ALA A CA 1
ATOM 606 C C . ALA A 1 85 ? 3.314 -34.594 -24.047 1 98.31 85 ALA A C 1
ATOM 608 O O . ALA A 1 85 ? 4.121 -35.5 -23.781 1 98.31 85 ALA A O 1
ATOM 609 N N . ARG A 1 86 ? 3.385 -33.938 -25.141 1 98.06 86 ARG A N 1
ATOM 610 C CA . ARG A 1 86 ? 4.434 -34.188 -26.125 1 98.06 86 ARG A CA 1
ATOM 611 C C . ARG A 1 86 ? 5.789 -33.719 -25.609 1 98.06 86 ARG A C 1
ATOM 613 O O . ARG A 1 86 ? 5.863 -32.75 -24.859 1 98.06 86 ARG A O 1
ATOM 620 N N . PRO A 1 87 ? 6.805 -34.375 -26.062 1 98 87 PRO A N 1
ATOM 621 C CA . PRO A 1 87 ? 8.141 -33.875 -25.719 1 98 87 PRO A CA 1
ATOM 622 C C . PRO A 1 87 ? 8.344 -32.438 -26.109 1 98 87 PRO A C 1
ATOM 624 O O . PRO A 1 87 ? 7.91 -32 -27.188 1 98 87 PRO A O 1
ATOM 627 N N . GLY A 1 88 ? 8.922 -31.672 -25.188 1 98.19 88 GLY A N 1
ATOM 628 C CA . GLY A 1 88 ? 9.242 -30.281 -25.484 1 98.19 88 GLY A CA 1
ATOM 629 C C . GLY A 1 88 ? 8.141 -29.312 -25.062 1 98.19 88 GLY A C 1
ATOM 630 O O . GLY A 1 88 ? 8.359 -28.109 -25.016 1 98.19 88 GLY A O 1
ATOM 631 N N . THR A 1 89 ? 6.988 -29.797 -24.672 1 98.69 89 THR A N 1
ATOM 632 C CA . THR A 1 89 ? 5.879 -28.969 -24.234 1 98.69 89 THR A CA 1
ATOM 633 C C . THR A 1 89 ? 6.305 -28.078 -23.062 1 98.69 89 THR A C 1
ATOM 635 O O . THR A 1 89 ? 7.02 -28.531 -22.156 1 98.69 89 THR A O 1
ATOM 638 N N . LEU A 1 90 ? 5.918 -26.797 -23.125 1 98.88 90 LEU A N 1
ATOM 639 C CA . LEU A 1 90 ? 6.16 -25.891 -22.016 1 98.88 90 LEU A CA 1
ATOM 640 C C . LEU A 1 90 ? 4.988 -25.891 -21.031 1 98.88 90 LEU A C 1
ATOM 642 O O . LEU A 1 90 ? 3.852 -25.609 -21.422 1 98.88 90 LEU A O 1
ATOM 646 N N . ILE A 1 91 ? 5.293 -26.312 -19.797 1 98.94 91 ILE A N 1
ATOM 647 C CA . ILE A 1 91 ? 4.316 -26.234 -18.719 1 98.94 91 ILE A CA 1
ATOM 648 C C . ILE A 1 91 ? 4.488 -24.906 -17.969 1 98.94 91 ILE A C 1
ATOM 650 O O . ILE A 1 91 ? 5.59 -24.578 -17.531 1 98.94 91 ILE A O 1
ATOM 654 N N . MET A 1 92 ? 3.414 -24.109 -17.906 1 98.94 92 MET A N 1
ATOM 655 C CA . MET A 1 92 ? 3.35 -22.891 -17.109 1 98.94 92 MET A CA 1
ATOM 656 C C . MET A 1 92 ? 2.42 -23.062 -15.914 1 98.94 92 MET A C 1
ATOM 658 O O . MET A 1 92 ? 1.2 -23.125 -16.078 1 98.94 92 MET A O 1
ATOM 662 N N . ASP A 1 93 ? 2.969 -23.156 -14.75 1 98.94 93 ASP A N 1
ATOM 663 C CA . ASP A 1 93 ? 2.127 -23.219 -13.562 1 98.94 93 ASP A CA 1
ATOM 664 C C . ASP A 1 93 ? 1.805 -21.828 -13.031 1 98.94 93 ASP A C 1
ATOM 666 O O . ASP A 1 93 ? 2.693 -21.125 -12.555 1 98.94 93 ASP A O 1
ATOM 670 N N . SER A 1 94 ? 0.547 -21.5 -13.062 1 98.88 94 SER A N 1
ATOM 671 C CA . SER A 1 94 ? 0.103 -20.172 -12.625 1 98.88 94 SER A CA 1
ATOM 672 C C . SER A 1 94 ? -0.584 -20.234 -11.266 1 98.88 94 SER A C 1
ATOM 674 O O . SER A 1 94 ? -1.207 -19.266 -10.836 1 98.88 94 SER A O 1
ATOM 676 N N . SER A 1 95 ? -0.478 -21.406 -10.594 1 98.5 95 SER A N 1
ATOM 677 C CA . SER A 1 95 ? -1.01 -21.578 -9.242 1 98.5 95 SER A CA 1
ATOM 678 C C . SER A 1 95 ? -0.118 -20.891 -8.211 1 98.5 95 SER A C 1
ATOM 680 O O . SER A 1 95 ? 1.041 -20.594 -8.492 1 98.5 95 SER A O 1
ATOM 682 N N . THR A 1 96 ? -0.702 -20.562 -7.086 1 98.19 96 THR A N 1
ATOM 683 C CA . THR A 1 96 ? 0.086 -20.109 -5.941 1 98.19 96 THR A CA 1
ATOM 684 C C . THR A 1 96 ? 0.397 -21.281 -5.008 1 98.19 96 THR A C 1
ATOM 686 O O . THR A 1 96 ? -0.479 -21.75 -4.281 1 98.19 96 THR A O 1
ATOM 689 N N . VAL A 1 97 ? 1.661 -21.75 -5.055 1 98.25 97 VAL A N 1
ATOM 690 C CA . VAL A 1 97 ? 2.064 -22.953 -4.328 1 98.25 97 VAL A CA 1
ATOM 691 C C . VAL A 1 97 ? 3.32 -22.656 -3.508 1 98.25 97 VAL A C 1
ATOM 693 O O . VAL A 1 97 ? 3.885 -21.562 -3.594 1 98.25 97 VAL A O 1
ATOM 696 N N . ASP A 1 98 ? 3.713 -23.594 -2.65 1 97.62 98 ASP A N 1
ATOM 697 C CA . ASP A 1 98 ? 4.93 -23.422 -1.865 1 97.62 98 ASP A CA 1
ATOM 698 C C . ASP A 1 98 ? 6.172 -23.594 -2.738 1 97.62 98 ASP A C 1
ATOM 700 O O . ASP A 1 98 ? 6.113 -24.203 -3.807 1 97.62 98 ASP A O 1
ATOM 704 N N . ILE A 1 99 ? 7.273 -23.078 -2.264 1 97.75 99 ILE A N 1
ATOM 705 C CA . ILE A 1 99 ? 8.539 -23.078 -2.984 1 97.75 99 ILE A CA 1
ATOM 706 C C . ILE A 1 99 ? 8.953 -24.516 -3.307 1 97.75 99 ILE A C 1
ATOM 708 O O . ILE A 1 99 ? 9.453 -24.797 -4.398 1 97.75 99 ILE A O 1
ATOM 712 N N . GLU A 1 100 ? 8.758 -25.375 -2.436 1 97.62 100 GLU A N 1
ATOM 713 C CA . GLU A 1 100 ? 9.156 -26.781 -2.598 1 97.62 100 GLU A CA 1
ATOM 714 C C . GLU A 1 100 ? 8.398 -27.438 -3.75 1 97.62 100 GLU A C 1
ATOM 716 O O . GLU A 1 100 ? 8.984 -28.188 -4.527 1 97.62 100 GLU A O 1
ATOM 721 N N . THR A 1 101 ? 7.145 -27.156 -3.803 1 98.5 101 THR A N 1
ATOM 722 C CA . THR A 1 101 ? 6.355 -27.688 -4.91 1 98.5 101 THR A CA 1
ATOM 723 C C . THR A 1 101 ? 6.875 -27.172 -6.246 1 98.5 101 THR A C 1
ATOM 725 O O . THR A 1 101 ? 7.055 -27.938 -7.191 1 98.5 101 THR A O 1
ATOM 728 N N . SER A 1 102 ? 7.086 -25.891 -6.34 1 98.75 102 SER A N 1
ATOM 729 C CA . SER A 1 102 ? 7.598 -25.312 -7.574 1 98.75 102 SER A CA 1
ATOM 730 C C . SER A 1 102 ? 8.961 -25.891 -7.941 1 98.75 102 SER A C 1
ATOM 732 O O . SER A 1 102 ? 9.211 -26.203 -9.109 1 98.75 102 SER A O 1
ATOM 734 N N . ARG A 1 103 ? 9.805 -26.016 -6.957 1 98.62 103 ARG A N 1
ATOM 735 C CA . ARG A 1 103 ? 11.125 -26.609 -7.176 1 98.62 103 ARG A CA 1
ATOM 736 C C . ARG A 1 103 ? 10.992 -28.031 -7.715 1 98.62 103 ARG A C 1
ATOM 738 O O . ARG A 1 103 ? 11.688 -28.406 -8.656 1 98.62 103 ARG A O 1
ATOM 745 N N . TRP A 1 104 ? 10.172 -28.766 -7.078 1 98.81 104 TRP A N 1
ATOM 746 C CA . TRP A 1 104 ? 9.922 -30.125 -7.527 1 98.81 104 TRP A CA 1
ATOM 747 C C . TRP A 1 104 ? 9.492 -30.156 -8.992 1 98.81 104 TRP A C 1
ATOM 749 O O . TRP A 1 104 ? 9.977 -30.969 -9.773 1 98.81 104 TRP A O 1
ATOM 759 N N . CYS A 1 105 ? 8.625 -29.281 -9.398 1 98.88 105 CYS A N 1
ATOM 760 C CA . CYS A 1 105 ? 8.141 -29.219 -10.773 1 98.88 105 CYS A CA 1
ATOM 761 C C . CYS A 1 105 ? 9.289 -28.938 -11.734 1 98.88 105 CYS A C 1
ATOM 763 O O . CYS A 1 105 ? 9.383 -29.562 -12.789 1 98.88 105 CYS A O 1
ATOM 765 N N . HIS A 1 106 ? 10.133 -27.984 -11.383 1 98.88 106 HIS A N 1
ATOM 766 C CA . HIS A 1 106 ? 11.273 -27.625 -12.219 1 98.88 106 HIS A CA 1
ATOM 767 C C . HIS A 1 106 ? 12.211 -28.812 -12.398 1 98.88 106 HIS A C 1
ATOM 769 O O . HIS A 1 106 ? 12.773 -29.016 -13.477 1 98.88 106 HIS A O 1
ATOM 775 N N . GLU A 1 107 ? 12.367 -29.547 -11.344 1 98.75 107 GLU A N 1
ATOM 776 C CA . GLU A 1 107 ? 13.305 -30.672 -11.352 1 98.75 107 GLU A CA 1
ATOM 777 C C . GLU A 1 107 ? 12.703 -31.891 -12.062 1 98.75 107 GLU A C 1
ATOM 779 O O . GLU A 1 107 ? 13.414 -32.625 -12.75 1 98.75 107 GLU A O 1
ATOM 784 N N . GLU A 1 108 ? 11.445 -32.094 -11.93 1 98.81 108 GLU A N 1
ATOM 785 C CA . GLU A 1 108 ? 10.797 -33.312 -12.414 1 98.81 108 GLU A CA 1
ATOM 786 C C . GLU A 1 108 ? 10.445 -33.219 -13.891 1 98.81 108 GLU A C 1
ATOM 788 O O . GLU A 1 108 ? 10.523 -34.188 -14.625 1 98.81 108 GLU A O 1
ATOM 793 N N . ALA A 1 109 ? 10.086 -32.062 -14.375 1 98.81 109 ALA A N 1
ATOM 794 C CA . ALA A 1 109 ? 9.555 -31.859 -15.719 1 98.81 109 ALA A CA 1
ATOM 795 C C . ALA A 1 109 ? 10.555 -32.344 -16.766 1 98.81 109 ALA A C 1
ATOM 797 O O . ALA A 1 109 ? 10.211 -33.156 -17.641 1 98.81 109 ALA A O 1
ATOM 798 N N . PRO A 1 110 ? 11.836 -31.906 -16.625 1 98.44 110 PRO A N 1
ATOM 799 C CA . PRO A 1 110 ? 12.789 -32.344 -17.656 1 98.44 110 PRO A CA 1
ATOM 800 C C . PRO A 1 110 ? 12.969 -33.844 -17.688 1 98.44 110 PRO A C 1
ATOM 802 O O . PRO A 1 110 ? 13.258 -34.406 -18.75 1 98.44 110 PRO A O 1
ATOM 805 N N . LYS A 1 111 ? 12.727 -34.531 -16.594 1 98.5 111 LYS A N 1
ATOM 806 C CA . LYS A 1 111 ? 12.852 -36 -16.547 1 98.5 111 LYS A CA 1
ATOM 807 C C . LYS A 1 111 ? 11.781 -36.656 -17.422 1 98.5 111 LYS A C 1
ATOM 809 O O . LYS A 1 111 ? 11.922 -37.812 -17.797 1 98.5 111 LYS A O 1
ATOM 814 N N . HIS A 1 112 ? 10.797 -35.938 -17.688 1 98.31 112 HIS A N 1
ATOM 815 C CA . HIS A 1 112 ? 9.711 -36.469 -18.5 1 98.31 112 HIS A CA 1
ATOM 816 C C . HIS A 1 112 ? 9.711 -35.812 -19.891 1 98.31 112 HIS A C 1
ATOM 818 O O . HIS A 1 112 ? 8.711 -35.875 -20.609 1 98.31 112 HIS A O 1
ATOM 824 N N . GLY A 1 113 ? 10.773 -35.094 -20.203 1 98.31 113 GLY A N 1
ATOM 825 C CA . GLY A 1 113 ? 10.977 -34.531 -21.531 1 98.31 113 GLY A CA 1
ATOM 826 C C . GLY A 1 113 ? 10.195 -33.25 -21.781 1 98.31 113 GLY A C 1
ATOM 827 O O . GLY A 1 113 ? 10 -32.875 -22.938 1 98.31 113 GLY A O 1
ATOM 828 N N . VAL A 1 114 ? 9.672 -32.656 -20.797 1 98.69 114 VAL A N 1
ATOM 829 C CA . VAL A 1 114 ? 8.938 -31.406 -20.938 1 98.69 114 VAL A CA 1
ATOM 830 C C . VAL A 1 114 ? 9.656 -30.281 -20.203 1 98.69 114 VAL A C 1
ATOM 832 O O . VAL A 1 114 ? 10.656 -30.531 -19.516 1 98.69 114 VAL A O 1
ATOM 835 N N . ARG A 1 115 ? 9.242 -29.047 -20.484 1 98.81 115 ARG A N 1
ATOM 836 C CA . ARG A 1 115 ? 9.828 -27.844 -19.906 1 98.81 115 ARG A CA 1
ATOM 837 C C . ARG A 1 115 ? 8.883 -27.203 -18.906 1 98.81 115 ARG A C 1
ATOM 839 O O . ARG A 1 115 ? 7.676 -27.469 -18.906 1 98.81 115 ARG A O 1
ATOM 846 N N . PHE A 1 116 ? 9.5 -26.406 -17.953 1 98.94 116 PHE A N 1
ATOM 847 C CA . PHE A 1 116 ? 8.656 -25.859 -16.891 1 98.94 116 PHE A CA 1
ATOM 848 C C . PHE A 1 116 ? 9.062 -24.438 -16.547 1 98.94 116 PHE A C 1
ATOM 850 O O . PHE A 1 116 ? 10.25 -24.125 -16.484 1 98.94 116 PHE A O 1
ATOM 857 N N . VAL A 1 117 ? 7.996 -23.578 -16.344 1 98.94 117 VAL A N 1
ATOM 858 C CA . VAL A 1 117 ? 8.18 -22.281 -15.711 1 98.94 117 VAL A CA 1
ATOM 859 C C . VAL A 1 117 ? 7.121 -22.078 -14.633 1 98.94 117 VAL A C 1
ATOM 861 O O . VAL A 1 117 ? 6 -22.578 -14.758 1 98.94 117 VAL A O 1
ATOM 864 N N . ASP A 1 118 ? 7.504 -21.531 -13.508 1 98.94 118 ASP A N 1
ATOM 865 C CA . ASP A 1 118 ? 6.504 -20.969 -12.602 1 98.94 118 ASP A CA 1
ATOM 866 C C . ASP A 1 118 ? 6.066 -19.578 -13.055 1 98.94 118 ASP A C 1
ATOM 868 O O . ASP A 1 118 ? 6.902 -18.703 -13.312 1 98.94 118 ASP A O 1
ATOM 872 N N . ALA A 1 119 ? 4.738 -19.391 -13.211 1 98.94 119 ALA A N 1
ATOM 873 C CA . ALA A 1 119 ? 4.195 -18.188 -13.82 1 98.94 119 ALA A CA 1
ATOM 874 C C . ALA A 1 119 ? 2.961 -17.688 -13.07 1 98.94 119 ALA A C 1
ATOM 876 O O . ALA A 1 119 ? 1.905 -17.484 -13.672 1 98.94 119 ALA A O 1
ATOM 877 N N . PRO A 1 120 ? 3.141 -17.469 -11.75 1 98.81 120 PRO A N 1
ATOM 878 C CA . PRO A 1 120 ? 1.983 -16.969 -11 1 98.81 120 PRO A CA 1
ATOM 879 C C . PRO A 1 120 ? 1.553 -15.578 -11.445 1 98.81 120 PRO A C 1
ATOM 881 O O . PRO A 1 120 ? 2.219 -14.953 -12.273 1 98.81 120 PRO A O 1
ATOM 884 N N . VAL A 1 121 ? 0.368 -15.164 -10.914 1 98.75 121 VAL A N 1
ATOM 885 C CA . VAL A 1 121 ? -0.235 -13.93 -11.391 1 98.75 121 VAL A CA 1
ATOM 886 C C . VAL A 1 121 ? -0.68 -13.078 -10.203 1 98.75 121 VAL A C 1
ATOM 888 O O . VAL A 1 121 ? -0.88 -13.594 -9.102 1 98.75 121 VAL A O 1
ATOM 891 N N . SER A 1 122 ? -0.733 -11.82 -10.43 1 98.31 122 SER A N 1
ATOM 892 C CA . SER A 1 122 ? -1.362 -10.852 -9.539 1 98.31 122 SER A CA 1
ATOM 893 C C . SER A 1 122 ? -2.404 -10.016 -10.273 1 98.31 122 SER A C 1
ATOM 895 O O . SER A 1 122 ? -2.303 -9.812 -11.484 1 98.31 122 SER A O 1
ATOM 897 N N . GLY A 1 123 ? -3.42 -9.547 -9.539 1 94.69 123 GLY A N 1
ATOM 898 C CA . GLY A 1 123 ? -4.461 -8.719 -10.133 1 94.69 123 GLY A CA 1
ATOM 899 C C . GLY A 1 123 ? -5.859 -9.242 -9.867 1 94.69 123 GLY A C 1
ATOM 900 O O . GLY A 1 123 ? -6.844 -8.547 -10.117 1 94.69 123 GLY A O 1
ATOM 901 N N . GLY A 1 124 ? -6 -10.445 -9.406 1 91.44 124 GLY A N 1
ATOM 902 C CA . GLY A 1 124 ? -7.273 -11 -8.977 1 91.44 124 GLY A CA 1
ATOM 903 C C . GLY A 1 124 ? -8.195 -11.328 -10.141 1 91.44 124 GLY A C 1
ATOM 904 O O . GLY A 1 124 ? -7.777 -11.32 -11.297 1 91.44 124 GLY A O 1
ATOM 905 N N . THR A 1 125 ? -9.383 -11.609 -9.773 1 92.06 125 THR A N 1
ATOM 906 C CA . THR A 1 125 ? -10.375 -12.023 -10.766 1 92.06 125 THR A CA 1
ATOM 907 C C . THR A 1 125 ? -10.695 -10.875 -11.719 1 92.06 125 THR A C 1
ATOM 909 O O . THR A 1 125 ? -10.953 -11.102 -12.898 1 92.06 125 THR A O 1
ATOM 912 N N . SER A 1 126 ? -10.617 -9.672 -11.195 1 90.06 126 SER A N 1
ATOM 913 C CA . SER A 1 126 ? -10.844 -8.523 -12.062 1 90.06 126 SER A CA 1
ATOM 914 C C . SER A 1 126 ? -9.75 -8.398 -13.117 1 90.06 126 SER A C 1
ATOM 916 O O . SER A 1 126 ? -10.039 -8.133 -14.281 1 90.06 126 SER A O 1
ATOM 918 N N . GLY A 1 127 ? -8.531 -8.594 -12.719 1 94 127 GLY A N 1
ATOM 919 C CA . GLY A 1 127 ? -7.434 -8.57 -13.672 1 94 127 GLY A CA 1
ATOM 920 C C . GLY A 1 127 ? -7.504 -9.703 -14.68 1 94 127 GLY A C 1
ATOM 921 O O . GLY A 1 127 ? -7.18 -9.508 -15.852 1 94 127 GLY A O 1
ATOM 922 N N . ALA A 1 128 ? -7.945 -10.852 -14.242 1 96.31 128 ALA A N 1
ATOM 923 C CA . ALA A 1 128 ? -8.086 -12 -15.125 1 96.31 128 ALA A CA 1
ATOM 924 C C . ALA A 1 128 ? -9.117 -11.734 -16.219 1 96.31 128 ALA A C 1
ATOM 926 O O . ALA A 1 128 ? -8.883 -12.039 -17.391 1 96.31 128 ALA A O 1
ATOM 927 N N . ALA A 1 129 ? -10.211 -11.133 -15.773 1 94.81 129 ALA A N 1
ATOM 928 C CA . ALA A 1 129 ? -11.281 -10.836 -16.719 1 94.81 129 ALA A CA 1
ATOM 929 C C . ALA A 1 129 ? -10.859 -9.75 -17.703 1 94.81 129 ALA A C 1
ATOM 931 O O . ALA A 1 129 ? -11.172 -9.828 -18.891 1 94.81 129 ALA A O 1
ATOM 932 N N . ALA A 1 130 ? -10.094 -8.781 -17.219 1 95.88 130 ALA A N 1
ATOM 933 C CA . ALA A 1 130 ? -9.766 -7.59 -18 1 95.88 130 ALA A CA 1
ATOM 934 C C . ALA A 1 130 ? -8.477 -7.785 -18.797 1 95.88 130 ALA A C 1
ATOM 936 O O . ALA A 1 130 ? -8.086 -6.93 -19.594 1 95.88 130 ALA A O 1
ATOM 937 N N . ALA A 1 131 ? -7.836 -8.914 -18.609 1 98.25 131 ALA A N 1
ATOM 938 C CA . ALA A 1 131 ? -6.562 -9.211 -19.266 1 98.25 131 ALA A CA 1
ATOM 939 C C . ALA A 1 131 ? -5.496 -8.195 -18.875 1 98.25 131 ALA A C 1
ATOM 941 O O . ALA A 1 131 ? -4.777 -7.676 -19.734 1 98.25 131 ALA A O 1
ATOM 942 N N . THR A 1 132 ? -5.461 -7.898 -17.547 1 97.5 132 THR A N 1
ATOM 943 C CA . THR A 1 132 ? -4.512 -6.902 -17.062 1 97.5 132 THR A CA 1
ATOM 944 C C . THR A 1 132 ? -3.633 -7.484 -15.953 1 97.5 132 THR A C 1
ATOM 946 O O . THR A 1 132 ? -3.064 -6.742 -15.148 1 97.5 132 THR A O 1
ATOM 949 N N . LEU A 1 133 ? -3.479 -8.773 -15.914 1 98.5 133 LEU A N 1
ATOM 950 C CA . LEU A 1 133 ? -2.723 -9.422 -14.852 1 98.5 133 LEU A CA 1
ATOM 951 C C . LEU A 1 133 ? -1.244 -9.062 -14.938 1 98.5 133 LEU A C 1
ATOM 953 O O . LEU A 1 133 ? -0.734 -8.766 -16.016 1 98.5 133 LEU A O 1
ATOM 957 N N . ALA A 1 134 ? -0.634 -9.07 -13.789 1 98.75 134 ALA A N 1
ATOM 958 C CA . ALA A 1 134 ? 0.825 -9.086 -13.727 1 98.75 134 ALA A CA 1
ATOM 959 C C . ALA A 1 134 ? 1.354 -10.516 -13.617 1 98.75 134 ALA A C 1
ATOM 961 O O . ALA A 1 134 ? 1.078 -11.211 -12.641 1 98.75 134 ALA A O 1
ATOM 962 N N . PHE A 1 135 ? 2.062 -10.953 -14.625 1 98.94 135 PHE A N 1
ATOM 963 C CA . PHE A 1 135 ? 2.709 -12.258 -14.578 1 98.94 135 PHE A CA 1
ATOM 964 C C . PHE A 1 135 ? 4.141 -12.133 -14.07 1 98.94 135 PHE A C 1
ATOM 966 O O . PHE A 1 135 ? 4.859 -11.203 -14.438 1 98.94 135 PHE A O 1
ATOM 973 N N . MET A 1 136 ? 4.551 -12.945 -13.203 1 98.88 136 MET A N 1
ATOM 974 C CA . MET A 1 136 ? 5.926 -13.055 -12.719 1 98.88 136 MET A CA 1
ATOM 975 C C . MET A 1 136 ? 6.484 -14.453 -12.969 1 98.88 136 MET A C 1
ATOM 977 O O . MET A 1 136 ? 6.094 -15.406 -12.297 1 98.88 136 MET A O 1
ATOM 981 N N . ILE A 1 137 ? 7.43 -14.531 -13.859 1 98.94 137 ILE A N 1
ATOM 982 C CA . ILE A 1 137 ? 7.773 -15.836 -14.414 1 98.94 137 ILE A CA 1
ATOM 983 C C . ILE A 1 137 ? 9.211 -16.188 -14.039 1 98.94 137 ILE A C 1
ATOM 985 O O . ILE A 1 137 ? 10.125 -15.383 -14.227 1 98.94 137 ILE A O 1
ATOM 989 N N . GLY A 1 138 ? 9.367 -17.359 -13.445 1 98.94 138 GLY A N 1
ATOM 990 C CA . GLY A 1 138 ? 10.672 -17.891 -13.117 1 98.94 138 GLY A CA 1
ATOM 991 C C . GLY A 1 138 ? 11 -19.172 -13.875 1 98.94 138 GLY A C 1
ATOM 992 O O . GLY A 1 138 ? 10.117 -20 -14.109 1 98.94 138 GLY A O 1
ATOM 993 N N . GLY A 1 139 ? 12.242 -19.375 -14.289 1 98.88 139 GLY A N 1
ATOM 994 C CA . GLY A 1 139 ? 12.711 -20.531 -15.055 1 98.88 139 GLY A CA 1
ATOM 995 C C . GLY A 1 139 ? 13.977 -20.25 -15.836 1 98.88 139 GLY A C 1
ATOM 996 O O . GLY A 1 139 ? 14.695 -19.281 -15.547 1 98.88 139 GLY A O 1
ATOM 997 N N . SER A 1 140 ? 14.273 -21.172 -16.781 1 98.81 140 SER A N 1
ATOM 998 C CA . SER A 1 140 ? 15.406 -20.906 -17.672 1 98.81 140 SER A CA 1
ATOM 999 C C . SER A 1 140 ? 15.156 -19.688 -18.531 1 98.81 140 SER A C 1
ATOM 1001 O O . SER A 1 140 ? 14.008 -19.375 -18.875 1 98.81 140 SER A O 1
ATOM 1003 N N . GLU A 1 141 ? 16.25 -19.047 -18.906 1 98.62 141 GLU A N 1
ATOM 1004 C CA . GLU A 1 141 ? 16.156 -17.828 -19.703 1 98.62 141 GLU A CA 1
ATOM 1005 C C . GLU A 1 141 ? 15.312 -18.047 -20.953 1 98.62 141 GLU A C 1
ATOM 1007 O O . GLU A 1 141 ? 14.43 -17.25 -21.281 1 98.62 141 GLU A O 1
ATOM 1012 N N . ALA A 1 142 ? 15.555 -19.109 -21.609 1 98.75 142 ALA A N 1
ATOM 1013 C CA . ALA A 1 142 ? 14.867 -19.406 -22.859 1 98.75 142 ALA A CA 1
ATOM 1014 C C . ALA A 1 142 ? 13.383 -19.672 -22.625 1 98.75 142 ALA A C 1
ATOM 1016 O O . ALA A 1 142 ? 12.523 -19.203 -23.375 1 98.75 142 ALA A O 1
ATOM 1017 N N . ASP A 1 143 ? 13.062 -20.438 -21.609 1 98.88 143 ASP A N 1
ATOM 1018 C CA . ASP A 1 143 ? 11.68 -20.781 -21.312 1 98.88 143 ASP A CA 1
ATOM 1019 C C . ASP A 1 143 ? 10.898 -19.562 -20.828 1 98.88 143 ASP A C 1
ATOM 1021 O O . ASP A 1 143 ? 9.727 -19.391 -21.172 1 98.88 143 ASP A O 1
ATOM 1025 N N . VAL A 1 144 ? 11.57 -18.75 -20.047 1 98.94 144 VAL A N 1
ATOM 1026 C CA . VAL A 1 144 ? 10.945 -17.516 -19.562 1 98.94 144 VAL A CA 1
ATOM 1027 C C . VAL A 1 144 ? 10.633 -16.609 -20.75 1 98.94 144 VAL A C 1
ATOM 1029 O O . VAL A 1 144 ? 9.547 -16.031 -20.828 1 98.94 144 VAL A O 1
ATOM 1032 N N . ALA A 1 145 ? 11.562 -16.469 -21.656 1 98.81 145 ALA A N 1
ATOM 1033 C CA . ALA A 1 145 ? 11.352 -15.641 -22.828 1 98.81 145 ALA A CA 1
ATOM 1034 C C . ALA A 1 145 ? 10.148 -16.125 -23.641 1 98.81 145 ALA A C 1
ATOM 1036 O O . ALA A 1 145 ? 9.328 -15.312 -24.078 1 98.81 145 ALA A O 1
ATOM 1037 N N . GLU A 1 146 ? 10.055 -17.359 -23.812 1 98.81 146 GLU A N 1
ATOM 1038 C CA . GLU A 1 146 ? 8.922 -17.938 -24.531 1 98.81 146 GLU A CA 1
ATOM 1039 C C . GLU A 1 146 ? 7.617 -17.719 -23.766 1 98.81 146 GLU A C 1
ATOM 1041 O O . GLU A 1 146 ? 6.602 -17.344 -24.359 1 98.81 146 GLU A O 1
ATOM 1046 N N . ALA A 1 147 ? 7.645 -17.969 -22.484 1 98.94 147 ALA A N 1
ATOM 1047 C CA . ALA A 1 147 ? 6.453 -17.797 -21.656 1 98.94 147 ALA A CA 1
ATOM 1048 C C . ALA A 1 147 ? 5.949 -16.359 -21.688 1 98.94 147 ALA A C 1
ATOM 1050 O O . ALA A 1 147 ? 4.742 -16.125 -21.703 1 98.94 147 ALA A O 1
ATOM 1051 N N . LEU A 1 148 ? 6.887 -15.422 -21.688 1 98.88 148 LEU A N 1
ATOM 1052 C CA . LEU A 1 148 ? 6.535 -14.008 -21.734 1 98.88 148 LEU A CA 1
ATOM 1053 C C . LEU A 1 148 ? 5.715 -13.688 -22.984 1 98.88 148 LEU A C 1
ATOM 1055 O O . LEU A 1 148 ? 4.832 -12.828 -22.953 1 98.88 148 LEU A O 1
ATOM 1059 N N . GLU A 1 149 ? 5.941 -14.375 -24.047 1 98.69 149 GLU A N 1
ATOM 1060 C CA . GLU A 1 149 ? 5.168 -14.195 -25.266 1 98.69 149 GLU A CA 1
ATOM 1061 C C . GLU A 1 149 ? 3.773 -14.805 -25.141 1 98.69 149 GLU A C 1
ATOM 1063 O O . GLU A 1 149 ? 2.785 -14.211 -25.578 1 98.69 149 GLU A O 1
ATOM 1068 N N . HIS A 1 150 ? 3.684 -15.906 -24.484 1 98.81 150 HIS A N 1
ATOM 1069 C CA . HIS A 1 150 ? 2.436 -16.656 -24.406 1 98.81 150 HIS A CA 1
ATOM 1070 C C . HIS A 1 150 ? 1.431 -15.969 -23.484 1 98.81 150 HIS A C 1
ATOM 1072 O O . HIS A 1 150 ? 0.221 -16.156 -23.641 1 98.81 150 HIS A O 1
ATOM 1078 N N . VAL A 1 151 ? 1.886 -15.094 -22.531 1 98.81 151 VAL A N 1
ATOM 1079 C CA . VAL A 1 151 ? 0.964 -14.594 -21.531 1 98.81 151 VAL A CA 1
ATOM 1080 C C . VAL A 1 151 ? 0.443 -13.219 -21.938 1 98.81 151 VAL A C 1
ATOM 1082 O O . VAL A 1 151 ? -0.396 -12.633 -21.25 1 98.81 151 VAL A O 1
ATOM 1085 N N . LYS A 1 152 ? 0.856 -12.68 -23.047 1 98.62 152 LYS A N 1
ATOM 1086 C CA . LYS A 1 152 ? 0.522 -11.328 -23.5 1 98.62 152 LYS A CA 1
ATOM 1087 C C . LYS A 1 152 ? -0.99 -11.133 -23.562 1 98.62 152 LYS A C 1
ATOM 1089 O O . LYS A 1 152 ? -1.507 -10.109 -23.094 1 98.62 152 LYS A O 1
ATOM 1094 N N . PRO A 1 153 ? -1.755 -12.109 -24.031 1 98.62 153 PRO A N 1
ATOM 1095 C CA . PRO A 1 153 ? -3.197 -11.891 -24.156 1 98.62 153 PRO A CA 1
ATOM 1096 C C . PRO A 1 153 ? -3.906 -11.812 -22.812 1 98.62 153 PRO A C 1
ATOM 1098 O O . PRO A 1 153 ? -5.074 -11.422 -22.75 1 98.62 153 PRO A O 1
ATOM 1101 N N . MET A 1 154 ? -3.197 -12.195 -21.75 1 98.62 154 MET A N 1
ATOM 1102 C CA . MET A 1 154 ? -3.807 -12.273 -20.438 1 98.62 154 MET A CA 1
ATOM 1103 C C . MET A 1 154 ? -3.236 -11.203 -19.516 1 98.62 154 MET A C 1
ATOM 1105 O O . MET A 1 154 ? -3.676 -11.062 -18.359 1 98.62 154 MET A O 1
ATOM 1109 N N . SER A 1 155 ? -2.195 -10.461 -20 1 98.31 155 SER A N 1
ATOM 1110 C CA . SER A 1 155 ? -1.399 -9.688 -19.047 1 98.31 155 SER A CA 1
ATOM 1111 C C . SER A 1 155 ? -1.413 -8.203 -19.391 1 98.31 155 SER A C 1
ATOM 1113 O O . SER A 1 155 ? -1.439 -7.84 -20.578 1 98.31 155 SER A O 1
ATOM 1115 N N . GLY A 1 156 ? -1.528 -7.371 -18.359 1 97.88 156 GLY A N 1
ATOM 1116 C CA . GLY A 1 156 ? -1.132 -5.98 -18.5 1 97.88 156 GLY A CA 1
ATOM 1117 C C . GLY A 1 156 ? 0.371 -5.781 -18.484 1 97.88 156 GLY A C 1
ATOM 1118 O O . GLY A 1 156 ? 0.911 -4.969 -19.234 1 97.88 156 GLY A O 1
ATOM 1119 N N . LYS A 1 157 ? 1.052 -6.504 -17.562 1 97.88 157 LYS A N 1
ATOM 1120 C CA . LYS A 1 157 ? 2.508 -6.555 -17.469 1 97.88 157 LYS A CA 1
ATOM 1121 C C . LYS A 1 157 ? 2.992 -7.977 -17.203 1 97.88 157 LYS A C 1
ATOM 1123 O O . LYS A 1 157 ? 2.316 -8.758 -16.531 1 97.88 157 LYS A O 1
ATOM 1128 N N . ALA A 1 158 ? 4.133 -8.305 -17.734 1 98.81 158 ALA A N 1
ATOM 1129 C CA . ALA A 1 158 ? 4.777 -9.594 -17.5 1 98.81 158 ALA A CA 1
ATOM 1130 C C . ALA A 1 158 ? 6.27 -9.414 -17.234 1 98.81 158 ALA A C 1
ATOM 1132 O O . ALA A 1 158 ? 6.934 -8.602 -17.875 1 98.81 158 ALA A O 1
ATOM 1133 N N . PHE A 1 159 ? 6.785 -10.164 -16.25 1 98.88 159 PHE A N 1
ATOM 1134 C CA . PHE A 1 159 ? 8.156 -9.945 -15.781 1 98.88 159 PHE A CA 1
ATOM 1135 C C . PHE A 1 159 ? 8.938 -11.258 -15.789 1 98.88 159 PHE A C 1
ATOM 1137 O O . PHE A 1 159 ? 8.406 -12.305 -15.422 1 98.88 159 PHE A O 1
ATOM 1144 N N . ALA A 1 160 ? 10.156 -11.125 -16.234 1 98.88 160 ALA A N 1
ATOM 1145 C CA . ALA A 1 160 ? 11.125 -12.164 -15.898 1 98.88 160 ALA A CA 1
ATOM 1146 C C . ALA A 1 160 ? 11.586 -12.031 -14.453 1 98.88 160 ALA A C 1
ATOM 1148 O O . ALA A 1 160 ? 12.359 -11.125 -14.125 1 98.88 160 ALA A O 1
ATOM 1149 N N . ALA A 1 161 ? 11.172 -12.938 -13.602 1 98.81 161 ALA A N 1
ATOM 1150 C CA . ALA A 1 161 ? 11.453 -12.828 -12.172 1 98.81 161 ALA A CA 1
ATOM 1151 C C . ALA A 1 161 ? 12.836 -13.375 -11.844 1 98.81 161 ALA A C 1
ATOM 1153 O O . ALA A 1 161 ? 13.414 -13.031 -10.805 1 98.81 161 ALA A O 1
ATOM 1154 N N . GLY A 1 162 ? 13.328 -14.258 -12.633 1 98.75 162 GLY A N 1
ATOM 1155 C CA . GLY A 1 162 ? 14.609 -14.914 -12.391 1 98.75 162 GLY A CA 1
ATOM 1156 C C . GLY A 1 162 ? 14.602 -16.391 -12.727 1 98.75 162 GLY A C 1
ATOM 1157 O O . GLY A 1 162 ? 13.844 -16.828 -13.594 1 98.75 162 GLY A O 1
ATOM 1158 N N . GLY A 1 163 ? 15.578 -17.156 -12.109 1 98.75 163 GLY A N 1
ATOM 1159 C CA . GLY A 1 163 ? 15.688 -18.594 -12.344 1 98.75 163 GLY A CA 1
ATOM 1160 C C . GLY A 1 163 ? 14.523 -19.375 -11.781 1 98.75 163 GLY A C 1
ATOM 1161 O O . GLY A 1 163 ? 13.5 -18.812 -11.398 1 98.75 163 GLY A O 1
ATOM 1162 N N . PRO A 1 164 ? 14.703 -20.719 -11.789 1 98.81 164 PRO A N 1
ATOM 1163 C CA . PRO A 1 164 ? 13.641 -21.562 -11.242 1 98.81 164 PRO A CA 1
ATOM 1164 C C . PRO A 1 164 ? 13.164 -21.109 -9.867 1 98.81 164 PRO A C 1
ATOM 1166 O O . PRO A 1 164 ? 13.984 -20.766 -9.008 1 98.81 164 PRO A O 1
ATOM 1169 N N . THR A 1 165 ? 11.836 -21.016 -9.656 1 98.81 165 THR A N 1
ATOM 1170 C CA . THR A 1 165 ? 11.125 -20.719 -8.414 1 98.81 165 THR A CA 1
ATOM 1171 C C . THR A 1 165 ? 11.062 -19.219 -8.164 1 98.81 165 THR A C 1
ATOM 1173 O O . THR A 1 165 ? 10.383 -18.766 -7.242 1 98.81 165 THR A O 1
ATOM 1176 N N . ALA A 1 166 ? 11.641 -18.375 -8.992 1 98.88 166 ALA A N 1
ATOM 1177 C CA . ALA A 1 166 ? 11.656 -16.938 -8.742 1 98.88 166 ALA A CA 1
ATOM 1178 C C . ALA A 1 166 ? 10.258 -16.344 -8.891 1 98.88 166 ALA A C 1
ATOM 1180 O O . ALA A 1 166 ? 9.898 -15.406 -8.18 1 98.88 166 ALA A O 1
ATOM 1181 N N . GLY A 1 167 ? 9.516 -16.844 -9.82 1 98.88 167 GLY A N 1
ATOM 1182 C CA . GLY A 1 167 ? 8.156 -16.359 -9.984 1 98.88 167 GLY A CA 1
ATOM 1183 C C . GLY A 1 167 ? 7.293 -16.594 -8.758 1 98.88 167 GLY A C 1
ATOM 1184 O O . GLY A 1 167 ? 6.652 -15.664 -8.258 1 98.88 167 GLY A O 1
ATOM 1185 N N . ILE A 1 168 ? 7.332 -17.828 -8.25 1 98.81 168 ILE A N 1
ATOM 1186 C CA . ILE A 1 168 ? 6.508 -18.172 -7.102 1 98.81 168 ILE A CA 1
ATOM 1187 C C . ILE A 1 168 ? 7.035 -17.453 -5.859 1 98.81 168 ILE A C 1
ATOM 1189 O O . ILE A 1 168 ? 6.262 -17.062 -4.98 1 98.81 168 ILE A O 1
ATOM 1193 N N . ALA A 1 169 ? 8.359 -17.266 -5.77 1 98.81 169 ALA A N 1
ATOM 1194 C CA . ALA A 1 169 ? 8.938 -16.5 -4.676 1 98.81 169 ALA A CA 1
ATOM 1195 C C . ALA A 1 169 ? 8.398 -15.07 -4.664 1 98.81 169 ALA A C 1
ATOM 1197 O O . ALA A 1 169 ? 8.008 -14.555 -3.611 1 98.81 169 ALA A O 1
ATOM 1198 N N . ALA A 1 170 ? 8.359 -14.469 -5.852 1 98.94 170 ALA A N 1
ATOM 1199 C CA . ALA A 1 170 ? 7.824 -13.117 -5.977 1 98.94 170 ALA A CA 1
ATOM 1200 C C . ALA A 1 170 ? 6.348 -13.07 -5.578 1 98.94 170 ALA A C 1
ATOM 1202 O O . ALA A 1 170 ? 5.918 -12.156 -4.871 1 98.94 170 ALA A O 1
ATOM 1203 N N . LYS A 1 171 ? 5.609 -14.031 -6.004 1 98.88 171 LYS A N 1
ATOM 1204 C CA . LYS A 1 171 ? 4.18 -14.109 -5.715 1 98.88 171 LYS A CA 1
ATOM 1205 C C . LYS A 1 171 ? 3.932 -14.227 -4.211 1 98.88 171 LYS A C 1
ATOM 1207 O O . LYS A 1 171 ? 3.057 -13.547 -3.668 1 98.88 171 LYS A O 1
ATOM 1212 N N . ILE A 1 172 ? 4.668 -15.086 -3.594 1 98.75 172 ILE A N 1
ATOM 1213 C CA . ILE A 1 172 ? 4.504 -15.336 -2.166 1 98.75 172 ILE A CA 1
ATOM 1214 C C . ILE A 1 172 ? 4.785 -14.055 -1.383 1 98.75 172 ILE A C 1
ATOM 1216 O O . ILE A 1 172 ? 3.996 -13.664 -0.519 1 98.75 172 ILE A O 1
ATOM 1220 N N . ALA A 1 173 ? 5.863 -13.367 -1.653 1 98.88 173 ALA A N 1
ATOM 1221 C CA . ALA A 1 173 ? 6.199 -12.117 -0.985 1 98.88 173 ALA A CA 1
ATOM 1222 C C . ALA A 1 173 ? 5.164 -11.039 -1.293 1 98.88 173 ALA A C 1
ATOM 1224 O O . ALA A 1 173 ? 4.73 -10.312 -0.395 1 98.88 173 ALA A O 1
ATOM 1225 N N . ASN A 1 174 ? 4.781 -10.93 -2.547 1 98.88 174 ASN A N 1
ATOM 1226 C CA . ASN A 1 174 ? 3.764 -9.977 -2.984 1 98.88 174 ASN A CA 1
ATOM 1227 C C . ASN A 1 174 ? 2.449 -10.18 -2.236 1 98.88 174 ASN A C 1
ATOM 1229 O O . ASN A 1 174 ? 1.842 -9.211 -1.773 1 98.88 174 ASN A O 1
ATOM 1233 N N . ASN A 1 175 ? 2.006 -11.406 -2.127 1 98.81 175 ASN A N 1
ATOM 1234 C CA . ASN A 1 175 ? 0.74 -11.688 -1.459 1 98.81 175 ASN A CA 1
ATOM 1235 C C . ASN A 1 175 ? 0.809 -11.375 0.032 1 98.81 175 ASN A C 1
ATOM 1237 O O . ASN A 1 175 ? -0.168 -10.906 0.618 1 98.81 175 ASN A O 1
ATOM 1241 N N . MET A 1 176 ? 1.924 -11.688 0.62 1 98.88 176 MET A N 1
ATOM 1242 C CA . MET A 1 176 ? 2.098 -11.32 2.021 1 98.88 176 MET A CA 1
ATOM 1243 C C . MET A 1 176 ? 1.922 -9.82 2.213 1 98.88 176 MET A C 1
ATOM 1245 O O . MET A 1 176 ? 1.214 -9.383 3.123 1 98.88 176 MET A O 1
ATOM 1249 N N . MET A 1 177 ? 2.578 -9.055 1.33 1 98.94 177 MET A N 1
ATOM 1250 C CA . MET A 1 177 ? 2.475 -7.598 1.4 1 98.94 177 MET A CA 1
ATOM 1251 C C . MET A 1 177 ? 1.028 -7.148 1.221 1 98.94 177 MET A C 1
ATOM 1253 O O . MET A 1 177 ? 0.572 -6.23 1.902 1 98.94 177 MET A O 1
ATOM 1257 N N . LEU A 1 178 ? 0.312 -7.789 0.354 1 98.88 178 LEU A N 1
ATOM 1258 C CA . LEU A 1 178 ? -1.095 -7.492 0.112 1 98.88 178 LEU A CA 1
ATOM 1259 C C . LEU A 1 178 ? -1.905 -7.609 1.398 1 98.88 178 LEU A C 1
ATOM 1261 O O . LEU A 1 178 ? -2.686 -6.715 1.73 1 98.88 178 LEU A O 1
ATOM 1265 N N . PHE A 1 179 ? -1.702 -8.648 2.127 1 98.94 179 PHE A N 1
ATOM 1266 C CA . PHE A 1 179 ? -2.521 -8.883 3.309 1 98.94 179 PHE A CA 1
ATOM 1267 C C . PHE A 1 179 ? -2.166 -7.906 4.422 1 98.94 179 PHE A C 1
ATOM 1269 O O . PHE A 1 179 ? -3.031 -7.5 5.199 1 98.94 179 PHE A O 1
ATOM 1276 N N . ILE A 1 180 ? -0.897 -7.516 4.48 1 98.94 180 ILE A N 1
ATOM 1277 C CA . ILE A 1 180 ? -0.504 -6.496 5.449 1 98.94 180 ILE A CA 1
ATOM 1278 C C . ILE A 1 180 ? -1.13 -5.152 5.07 1 98.94 180 ILE A C 1
ATOM 1280 O O . ILE A 1 180 ? -1.708 -4.469 5.914 1 98.94 180 ILE A O 1
ATOM 1284 N N . THR A 1 181 ? -1.072 -4.789 3.777 1 98.94 181 THR A N 1
ATOM 1285 C CA . THR A 1 181 ? -1.632 -3.512 3.354 1 98.94 181 THR A CA 1
ATOM 1286 C C . THR A 1 181 ? -3.152 -3.514 3.496 1 98.94 181 THR A C 1
ATOM 1288 O O . THR A 1 181 ? -3.76 -2.463 3.711 1 98.94 181 THR A O 1
ATOM 1291 N N . GLN A 1 182 ? -3.768 -4.672 3.447 1 98.88 182 GLN A N 1
ATOM 1292 C CA . GLN A 1 182 ? -5.211 -4.746 3.658 1 98.88 182 GLN A CA 1
ATOM 1293 C C . GLN A 1 182 ? -5.578 -4.363 5.09 1 98.88 182 GLN A C 1
ATOM 1295 O O . GLN A 1 182 ? -6.633 -3.771 5.328 1 98.88 182 GLN A O 1
ATOM 1300 N N . MET A 1 183 ? -4.711 -4.719 6.039 1 98.94 183 MET A N 1
ATOM 1301 C CA . MET A 1 183 ? -4.953 -4.258 7.402 1 98.94 183 MET A CA 1
ATOM 1302 C C . MET A 1 183 ? -4.918 -2.734 7.477 1 98.94 183 MET A C 1
ATOM 1304 O O . MET A 1 183 ? -5.699 -2.125 8.203 1 98.94 183 MET A O 1
ATOM 1308 N N . ALA A 1 184 ? -3.996 -2.119 6.68 1 98.94 184 ALA A N 1
ATOM 1309 C CA . ALA A 1 184 ? -3.932 -0.661 6.625 1 98.94 184 ALA A CA 1
ATOM 1310 C C . ALA A 1 184 ? -5.238 -0.074 6.102 1 98.94 184 ALA A C 1
ATOM 1312 O O . ALA A 1 184 ? -5.781 0.867 6.684 1 98.94 184 ALA A O 1
ATOM 1313 N N . ALA A 1 185 ? -5.754 -0.67 5.035 1 98.88 185 ALA A N 1
ATOM 1314 C CA . ALA A 1 185 ? -7.012 -0.211 4.457 1 98.88 185 ALA A CA 1
ATOM 1315 C C . ALA A 1 185 ? -8.164 -0.389 5.445 1 98.88 185 ALA A C 1
ATOM 1317 O O . ALA A 1 185 ? -9.039 0.472 5.547 1 98.88 185 ALA A O 1
ATOM 1318 N N . SER A 1 186 ? -8.148 -1.471 6.156 1 98.81 186 SER A N 1
ATOM 1319 C CA . SER A 1 186 ? -9.195 -1.76 7.133 1 98.81 186 SER A CA 1
ATOM 1320 C C . SER A 1 186 ? -9.18 -0.747 8.273 1 98.81 186 SER A C 1
ATOM 1322 O O . SER A 1 186 ? -10.195 -0.097 8.547 1 98.81 186 SER A O 1
ATOM 1324 N N . GLU A 1 187 ? -8.031 -0.593 8.875 1 98.88 187 GLU A N 1
ATOM 1325 C CA . GLU A 1 187 ? -7.938 0.302 10.023 1 98.88 187 GLU A CA 1
ATOM 1326 C C . GLU A 1 187 ? -8.109 1.759 9.602 1 98.88 187 GLU A C 1
ATOM 1328 O O . GLU A 1 187 ? -8.812 2.523 10.273 1 98.88 187 GLU A O 1
ATOM 1333 N N . GLY A 1 188 ? -7.477 2.119 8.469 1 98.88 188 GLY A N 1
ATOM 1334 C CA . GLY A 1 188 ? -7.578 3.488 7.988 1 98.88 188 GLY A CA 1
ATOM 1335 C C . GLY A 1 188 ? -9 3.896 7.641 1 98.88 188 GLY A C 1
ATOM 1336 O O . GLY A 1 188 ? -9.438 4.992 7.992 1 98.88 188 GLY A O 1
ATOM 1337 N N . SER A 1 189 ? -9.75 3.012 7 1 98.62 189 SER A N 1
ATOM 1338 C CA . SER A 1 189 ? -11.117 3.312 6.586 1 98.62 189 SER A CA 1
ATOM 1339 C C . SER A 1 189 ? -12.031 3.531 7.793 1 98.62 189 SER A C 1
ATOM 1341 O O . SER A 1 189 ? -12.828 4.465 7.809 1 98.62 189 SER A O 1
ATOM 1343 N N . GLN A 1 190 ? -11.859 2.689 8.805 1 98.19 190 GLN A N 1
ATOM 1344 C CA . GLN A 1 190 ? -12.734 2.777 9.969 1 98.19 190 GLN A CA 1
ATOM 1345 C C . GLN A 1 190 ? -12.383 3.986 10.828 1 98.19 190 GLN A C 1
ATOM 1347 O O . GLN A 1 190 ? -13.273 4.648 11.375 1 98.19 190 GLN A O 1
ATOM 1352 N N . LEU A 1 191 ? -11.086 4.27 10.953 1 98.56 191 LEU A N 1
ATOM 1353 C CA . LEU A 1 191 ? -10.688 5.465 11.688 1 98.56 191 LEU A CA 1
ATOM 1354 C C . LEU A 1 191 ? -11.219 6.723 11.008 1 98.56 191 LEU A C 1
ATOM 1356 O O . LEU A 1 191 ? -11.781 7.602 11.664 1 98.56 191 LEU A O 1
ATOM 1360 N N . ALA A 1 192 ? -11.008 6.777 9.68 1 98.5 192 ALA A N 1
ATOM 1361 C CA . ALA A 1 192 ? -11.492 7.926 8.914 1 98.5 192 ALA A CA 1
ATOM 1362 C C . ALA A 1 192 ? -12.992 8.117 9.094 1 98.5 192 ALA A C 1
ATOM 1364 O O . ALA A 1 192 ? -13.469 9.234 9.305 1 98.5 192 ALA A O 1
ATOM 1365 N N . LYS A 1 193 ? -13.742 7.031 9.008 1 96.62 193 LYS A N 1
ATOM 1366 C CA . LYS A 1 193 ? -15.195 7.07 9.195 1 96.62 193 LYS A CA 1
ATOM 1367 C C . LYS A 1 193 ? -15.555 7.609 10.578 1 96.62 193 LYS A C 1
ATOM 1369 O O . LYS A 1 193 ? -16.438 8.469 10.703 1 96.62 193 LYS A O 1
ATOM 1374 N N . HIS A 1 194 ? -14.859 7.16 11.578 1 95.31 194 HIS A N 1
ATOM 1375 C CA . HIS A 1 194 ? -15.141 7.59 12.945 1 95.31 194 HIS A CA 1
ATOM 1376 C C . HIS A 1 194 ? -14.82 9.07 13.133 1 95.31 194 HIS A C 1
ATOM 1378 O O . HIS A 1 194 ? -15.469 9.75 13.922 1 95.31 194 HIS A O 1
ATOM 1384 N N . LEU A 1 195 ? -13.82 9.531 12.383 1 97.06 195 LEU A N 1
ATOM 1385 C CA . LEU A 1 195 ? -13.398 10.922 12.508 1 97.06 195 LEU A CA 1
ATOM 1386 C C . LEU A 1 195 ? -14.266 11.828 11.641 1 97.06 195 LEU A C 1
ATOM 1388 O O . LEU A 1 195 ? -14 13.031 11.531 1 97.06 195 LEU A O 1
ATOM 1392 N N . GLY A 1 196 ? -15.227 11.273 10.961 1 96.69 196 GLY A N 1
ATOM 1393 C CA . GLY A 1 196 ? -16.266 12.062 10.312 1 96.69 196 GLY A CA 1
ATOM 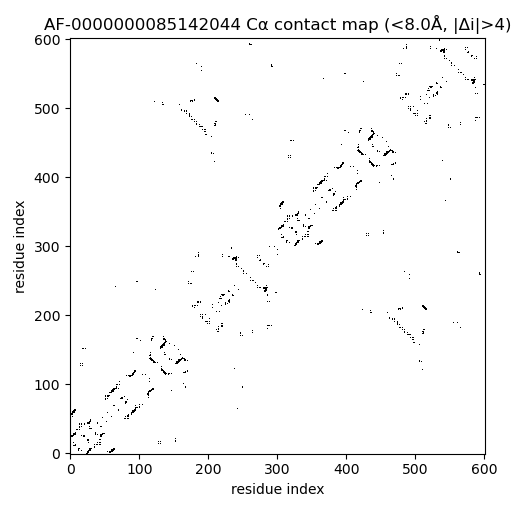1394 C C . GLY A 1 196 ? -15.992 12.312 8.844 1 96.69 196 GLY A C 1
ATOM 1395 O O . GLY A 1 196 ? -16.656 13.148 8.219 1 96.69 196 GLY A O 1
ATOM 1396 N N . LEU A 1 197 ? -15.141 11.602 8.266 1 98.5 197 LEU A N 1
ATOM 1397 C CA . LEU A 1 197 ? -14.805 11.797 6.855 1 98.5 197 LEU A CA 1
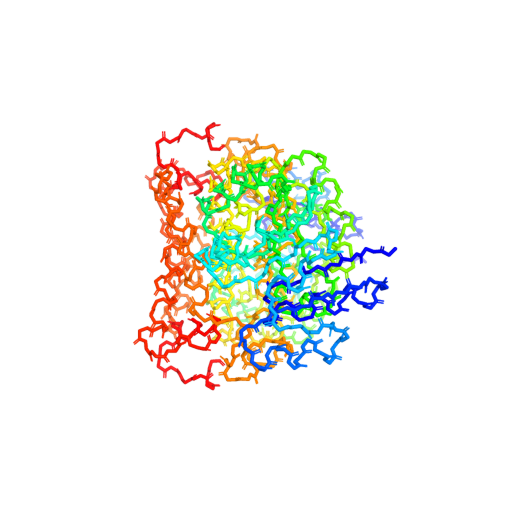ATOM 1398 C C . LEU A 1 197 ? -15.773 11.031 5.957 1 98.5 197 LEU A C 1
ATOM 1400 O O . LEU A 1 197 ? -16.172 9.914 6.281 1 98.5 197 LEU A O 1
ATOM 1404 N N . ASP A 1 198 ? -16.141 11.672 4.836 1 98.38 198 ASP A N 1
ATOM 1405 C CA . ASP A 1 198 ? -16.828 10.938 3.777 1 98.38 198 ASP A CA 1
ATOM 1406 C C . ASP A 1 198 ? -15.945 9.836 3.207 1 98.38 198 ASP A C 1
ATOM 1408 O O . ASP A 1 198 ? -14.805 10.086 2.809 1 98.38 198 ASP A O 1
ATOM 1412 N N . PRO A 1 199 ? -16.516 8.641 3.16 1 98.12 199 PRO A N 1
ATOM 1413 C CA . PRO A 1 199 ? -15.664 7.516 2.762 1 98.12 199 PRO A CA 1
ATOM 1414 C C . PRO A 1 199 ? -15.078 7.684 1.36 1 98.12 199 PRO A C 1
ATOM 1416 O O . PRO A 1 199 ? -13.914 7.34 1.125 1 98.12 199 PRO A O 1
ATOM 1419 N N . LYS A 1 200 ? -15.828 8.148 0.45 1 98.44 200 LYS A N 1
ATOM 1420 C CA . LYS A 1 200 ? -15.344 8.336 -0.914 1 98.44 200 LYS A CA 1
ATOM 1421 C C . LYS A 1 200 ? -14.289 9.438 -0.977 1 98.44 200 LYS A C 1
ATOM 1423 O O . LYS A 1 200 ? -13.266 9.289 -1.653 1 98.44 200 LYS A O 1
ATOM 1428 N N . THR A 1 201 ? -14.531 10.523 -0.263 1 98.75 201 THR A N 1
ATOM 1429 C CA . THR A 1 201 ? -13.562 11.617 -0.203 1 98.75 201 THR A CA 1
ATOM 1430 C C . THR A 1 201 ? -12.234 11.133 0.38 1 98.75 201 THR A C 1
ATOM 1432 O O . THR A 1 201 ? -11.172 11.43 -0.162 1 98.75 201 THR A O 1
ATOM 1435 N N . PHE A 1 202 ? -12.359 10.375 1.448 1 98.88 202 PHE A N 1
ATOM 1436 C CA . PHE A 1 202 ? -11.125 9.875 2.059 1 98.88 202 PHE A CA 1
ATOM 1437 C C . PHE A 1 202 ? -10.406 8.914 1.12 1 98.88 202 PHE A C 1
ATOM 1439 O O . PHE A 1 202 ? -9.18 8.938 1.019 1 98.88 202 PHE A O 1
ATOM 1446 N N . TRP A 1 203 ? -11.117 8.047 0.453 1 98.88 203 TRP A N 1
ATOM 1447 C CA . TRP A 1 203 ? -10.539 7.129 -0.523 1 98.88 203 TRP A CA 1
ATOM 1448 C C . TRP A 1 203 ? -9.773 7.895 -1.597 1 98.88 203 TRP A C 1
ATOM 1450 O O . TRP A 1 203 ? -8.648 7.527 -1.948 1 98.88 203 TRP A O 1
ATOM 1460 N N . GLU A 1 204 ? -10.305 9 -2.094 1 98.81 204 GLU A N 1
ATOM 1461 C CA . GLU A 1 204 ? -9.656 9.82 -3.109 1 98.81 204 GLU A CA 1
ATOM 1462 C C . GLU A 1 204 ? -8.391 10.477 -2.564 1 98.81 204 GLU A C 1
ATOM 1464 O O . GLU A 1 204 ? -7.355 10.492 -3.234 1 98.81 204 GLU A O 1
ATOM 1469 N N . ILE A 1 205 ? -8.492 10.992 -1.355 1 98.88 205 ILE A N 1
ATOM 1470 C CA . ILE A 1 205 ? -7.352 11.641 -0.717 1 98.88 205 ILE A CA 1
ATOM 1471 C C . ILE A 1 205 ? -6.211 10.633 -0.555 1 98.88 205 ILE A C 1
ATOM 1473 O O . ILE A 1 205 ? -5.074 10.914 -0.946 1 98.88 205 ILE A O 1
ATOM 1477 N N . THR A 1 206 ? -6.527 9.461 0.019 1 98.81 206 THR A N 1
ATOM 1478 C CA . THR A 1 206 ? -5.516 8.453 0.292 1 98.81 206 THR A CA 1
ATOM 1479 C C . THR A 1 206 ? -4.898 7.941 -1.007 1 98.81 206 THR A C 1
ATOM 1481 O O . THR A 1 206 ? -3.699 7.66 -1.062 1 98.81 206 THR A O 1
ATOM 1484 N N . THR A 1 207 ? -5.684 7.836 -2.105 1 98.62 207 THR A N 1
ATOM 1485 C CA . THR A 1 207 ? -5.211 7.379 -3.408 1 98.62 207 THR A CA 1
ATOM 1486 C C . THR A 1 207 ? -4.113 8.297 -3.939 1 98.62 207 THR A C 1
ATOM 1488 O O . THR A 1 207 ? -3.217 7.855 -4.656 1 98.62 207 THR A O 1
ATOM 1491 N N . ALA A 1 208 ? -4.105 9.555 -3.504 1 98.06 208 ALA A N 1
ATOM 1492 C CA . ALA A 1 208 ? -3.125 10.539 -3.961 1 98.06 208 ALA A CA 1
ATOM 1493 C C . ALA A 1 208 ? -2.062 10.789 -2.895 1 98.06 208 ALA A C 1
ATOM 1495 O O . ALA A 1 208 ? -1.268 11.727 -3.01 1 98.06 208 ALA A O 1
ATOM 1496 N N . SER A 1 209 ? -2.033 9.969 -1.863 1 98.44 209 SER A N 1
ATOM 1497 C CA . SER A 1 209 ? -1.221 10.273 -0.689 1 98.44 209 SER A CA 1
ATOM 1498 C C . SER A 1 209 ? -0.383 9.062 -0.273 1 98.44 209 SER A C 1
ATOM 1500 O O . SER A 1 209 ? -0.352 8.055 -0.976 1 98.44 209 SER A O 1
ATOM 1502 N N . SER A 1 210 ? 0.292 9.156 0.855 1 98.25 210 SER A N 1
ATOM 1503 C CA . SER A 1 210 ? 1.288 8.18 1.278 1 98.25 210 SER A CA 1
ATOM 1504 C C . SER A 1 210 ? 0.626 6.922 1.835 1 98.25 210 SER A C 1
ATOM 1506 O O . SER A 1 210 ? 1.286 5.898 2.025 1 98.25 210 SER A O 1
ATOM 1508 N N . GLY A 1 211 ? -0.666 6.941 2.084 1 98.69 211 GLY A N 1
ATOM 1509 C CA . GLY A 1 211 ? -1.384 5.762 2.543 1 98.69 211 GLY A CA 1
ATOM 1510 C C . GLY A 1 211 ? -1.844 4.867 1.409 1 98.69 211 GLY A C 1
ATOM 1511 O O . GLY A 1 211 ? -2.463 3.826 1.646 1 98.69 211 GLY A O 1
ATOM 1512 N N . MET A 1 212 ? -1.473 5.219 0.214 1 98.81 212 MET A N 1
ATOM 1513 C CA . MET A 1 212 ? -1.964 4.551 -0.988 1 98.81 212 MET A CA 1
ATOM 1514 C C . MET A 1 212 ? -1.429 3.125 -1.077 1 98.81 212 MET A C 1
ATOM 1516 O O . MET A 1 212 ? -0.257 2.879 -0.784 1 98.81 212 MET A O 1
ATOM 1520 N N . SER A 1 213 ? -2.252 2.201 -1.465 1 98.81 213 SER A N 1
ATOM 1521 C CA . SER A 1 213 ? -1.906 0.819 -1.782 1 98.81 213 SER A CA 1
ATOM 1522 C C . SER A 1 213 ? -2.898 0.214 -2.77 1 98.81 213 SER A C 1
ATOM 1524 O O . SER A 1 213 ? -3.973 0.774 -3.002 1 98.81 213 SER A O 1
ATOM 1526 N N . TRP A 1 214 ? -2.49 -0.852 -3.35 1 98.12 214 TRP A N 1
ATOM 1527 C CA . TRP A 1 214 ? -3.391 -1.562 -4.25 1 98.12 214 TRP A CA 1
ATOM 1528 C C . TRP A 1 214 ? -4.668 -1.979 -3.527 1 98.12 214 TRP A C 1
ATOM 1530 O O . TRP A 1 214 ? -5.77 -1.812 -4.055 1 98.12 214 TRP A O 1
ATOM 1540 N N . SER A 1 215 ? -4.547 -2.502 -2.322 1 97.75 215 SER A N 1
ATOM 1541 C CA . SER A 1 215 ? -5.707 -2.965 -1.565 1 97.75 215 SER A CA 1
ATOM 1542 C C . SER A 1 215 ? -6.648 -1.812 -1.233 1 97.75 215 SER A C 1
ATOM 1544 O O . SER A 1 215 ? -7.867 -1.948 -1.346 1 97.75 215 SER A O 1
ATOM 1546 N N . GLN A 1 216 ? -6.074 -0.711 -0.818 1 98.62 216 GLN A N 1
ATOM 1547 C CA . GLN A 1 216 ? -6.887 0.471 -0.553 1 98.62 216 GLN A CA 1
ATOM 1548 C C . GLN A 1 216 ? -7.629 0.923 -1.809 1 98.62 216 GLN A C 1
ATOM 1550 O O . GLN A 1 216 ? -8.805 1.284 -1.746 1 98.62 216 GLN A O 1
ATOM 1555 N N . GLN A 1 217 ? -7.055 0.851 -2.922 1 97.88 217 GLN A N 1
ATOM 1556 C CA . GLN A 1 217 ? -7.641 1.333 -4.168 1 97.88 217 GLN A CA 1
ATOM 1557 C C . GLN A 1 217 ? -8.688 0.357 -4.695 1 97.88 217 GLN A C 1
ATOM 1559 O O . GLN A 1 217 ? -9.688 0.77 -5.293 1 97.88 217 GLN A O 1
ATOM 1564 N N . THR A 1 218 ? -8.5 -0.965 -4.41 1 96.25 218 THR A N 1
ATOM 1565 C CA . THR A 1 218 ? -9.266 -1.97 -5.145 1 96.25 218 THR A CA 1
ATOM 1566 C C . THR A 1 218 ? -10.188 -2.74 -4.203 1 96.25 218 THR A C 1
ATOM 1568 O O . THR A 1 218 ? -11.273 -3.16 -4.602 1 96.25 218 THR A O 1
ATOM 1571 N N . TRP A 1 219 ? -9.711 -2.898 -2.957 1 97 219 TRP A N 1
ATOM 1572 C CA . TRP A 1 219 ? -10.414 -3.74 -1.997 1 97 219 TRP A CA 1
ATOM 1573 C C . TRP A 1 219 ? -10.922 -2.914 -0.817 1 97 219 TRP A C 1
ATOM 1575 O O . TRP A 1 219 ? -11.055 -3.43 0.296 1 97 219 TRP A O 1
ATOM 1585 N N . TYR A 1 220 ? -11.156 -1.612 -1.057 1 98.06 220 TYR A N 1
ATOM 1586 C CA . TYR A 1 220 ? -11.555 -0.749 0.049 1 98.06 220 TYR A CA 1
ATOM 1587 C C . TYR A 1 220 ? -12.766 -1.323 0.782 1 98.06 220 TYR A C 1
ATOM 1589 O O . TYR A 1 220 ? -13.797 -1.588 0.171 1 98.06 220 TYR A O 1
ATOM 1597 N N . PRO A 1 221 ? -12.695 -1.577 2.086 1 97.81 221 PRO A N 1
ATOM 1598 C CA . PRO A 1 221 ? -13.703 -2.387 2.777 1 97.81 221 PRO A CA 1
ATOM 1599 C C . PRO A 1 221 ? -14.852 -1.553 3.334 1 97.81 221 PRO A C 1
ATOM 1601 O O . PRO A 1 221 ? -15.289 -1.77 4.469 1 97.81 221 PRO A O 1
ATOM 1604 N N . VAL A 1 222 ? -15.273 -0.573 2.619 1 97.25 222 VAL A N 1
ATOM 1605 C CA . VAL A 1 222 ? -16.453 0.241 2.914 1 97.25 222 VAL A CA 1
ATOM 1606 C C . VAL A 1 222 ? -17.375 0.271 1.702 1 97.25 222 VAL A C 1
ATOM 1608 O O . VAL A 1 222 ? -16.938 0.557 0.585 1 97.25 222 VAL A O 1
ATOM 1611 N N . ALA A 1 223 ? -18.641 -0.067 1.903 1 96.19 223 ALA A N 1
ATOM 1612 C CA . ALA A 1 223 ? -19.609 -0.16 0.815 1 96.19 223 ALA A CA 1
ATOM 1613 C C . ALA A 1 223 ? -19.797 1.187 0.119 1 96.19 223 ALA A C 1
ATOM 1615 O O . ALA A 1 223 ? -19.719 2.238 0.761 1 96.19 223 ALA A O 1
ATOM 1616 N N . GLY A 1 224 ? -19.938 1.156 -1.211 1 96.5 224 GLY A N 1
ATOM 1617 C CA . GLY A 1 224 ? -20.328 2.334 -1.966 1 96.5 224 GLY A CA 1
ATOM 1618 C C . GLY A 1 224 ? -19.156 3.146 -2.467 1 96.5 224 GLY A C 1
ATOM 1619 O O . GLY A 1 224 ? -19.328 4.188 -3.104 1 96.5 224 GLY A O 1
ATOM 1620 N N . VAL A 1 225 ? -17.922 2.674 -2.26 1 97.69 225 VAL A N 1
ATOM 1621 C CA . VAL A 1 225 ? -16.75 3.473 -2.617 1 97.69 225 VAL A CA 1
ATOM 1622 C C . VAL A 1 225 ? -16.109 2.916 -3.891 1 97.69 225 VAL A C 1
ATOM 1624 O O . VAL A 1 225 ? -15.984 3.631 -4.887 1 97.69 225 VAL A O 1
ATOM 1627 N N . VAL A 1 226 ? -15.734 1.644 -3.807 1 96.62 226 VAL A N 1
ATOM 1628 C CA . VAL A 1 226 ? -15.164 0.944 -4.957 1 96.62 226 VAL A CA 1
ATOM 1629 C C . VAL A 1 226 ? -16.172 -0.066 -5.492 1 96.62 226 VAL A C 1
ATOM 1631 O O . VAL A 1 226 ? -16.578 -0.993 -4.785 1 96.62 226 VAL A O 1
ATOM 1634 N N . PRO A 1 227 ? -16.562 0.037 -6.73 1 94.38 227 PRO A N 1
ATOM 1635 C CA . PRO A 1 227 ? -17.672 -0.772 -7.262 1 94.38 227 PRO A CA 1
ATOM 1636 C C . PRO A 1 227 ? -17.406 -2.271 -7.129 1 94.38 227 PRO A C 1
ATOM 1638 O O . PRO A 1 227 ? -18.328 -3.035 -6.836 1 94.38 227 PRO A O 1
ATOM 1641 N N . SER A 1 228 ? -16.203 -2.734 -7.262 1 90.06 228 SER A N 1
ATOM 1642 C CA . SER A 1 228 ? -15.898 -4.164 -7.293 1 90.06 228 SER A CA 1
ATOM 1643 C C . SER A 1 228 ? -15.633 -4.703 -5.895 1 90.06 228 SER A C 1
ATOM 1645 O O . SER A 1 228 ? -15.414 -5.906 -5.719 1 90.06 228 SER A O 1
ATOM 1647 N N . ALA A 1 229 ? -15.641 -3.85 -4.883 1 94.81 229 ALA A N 1
ATOM 1648 C CA . ALA A 1 229 ? -15.266 -4.254 -3.531 1 94.81 229 ALA A CA 1
ATOM 1649 C C . ALA A 1 229 ? -16.312 -5.191 -2.93 1 94.81 229 ALA A C 1
ATOM 1651 O O . ALA A 1 229 ? -17.516 -4.988 -3.115 1 94.81 229 ALA A O 1
ATOM 1652 N N . ALA A 1 230 ? -15.867 -6.152 -2.186 1 96 230 ALA A N 1
ATOM 1653 C CA . ALA A 1 230 ? -16.734 -7.148 -1.558 1 96 230 ALA A CA 1
ATOM 1654 C C . ALA A 1 230 ? -17.672 -6.5 -0.551 1 96 230 ALA A C 1
ATOM 1656 O O . ALA A 1 230 ? -18.734 -7.039 -0.251 1 96 230 ALA A O 1
ATOM 1657 N N . ALA A 1 231 ? -17.281 -5.332 -0.046 1 96.31 231 ALA A N 1
ATOM 1658 C CA . ALA A 1 231 ? -18.094 -4.617 0.936 1 96.31 231 ALA A CA 1
ATOM 1659 C C . ALA A 1 231 ? -19.453 -4.25 0.358 1 96.31 231 ALA A C 1
ATOM 1661 O O . ALA A 1 231 ? -20.406 -4.008 1.104 1 96.31 231 ALA A O 1
ATOM 1662 N N . ASN A 1 232 ? -19.578 -4.203 -0.982 1 95.56 232 ASN A N 1
ATOM 1663 C CA . ASN A 1 232 ? -20.844 -3.844 -1.634 1 95.56 232 ASN A CA 1
ATOM 1664 C C . ASN A 1 232 ? -21.828 -5.004 -1.621 1 95.56 232 ASN A C 1
ATOM 1666 O O . ASN A 1 232 ? -23.016 -4.816 -1.886 1 95.56 232 ASN A O 1
ATOM 1670 N N . ASN A 1 233 ? -21.328 -6.242 -1.344 1 95 233 ASN A N 1
ATOM 1671 C CA . ASN A 1 233 ? -22.156 -7.441 -1.456 1 95 233 ASN A CA 1
ATOM 1672 C C . ASN A 1 233 ? -22.031 -8.328 -0.224 1 95 233 ASN A C 1
ATOM 1674 O O . ASN A 1 233 ? -21.734 -9.523 -0.341 1 95 233 ASN A O 1
ATOM 1678 N N . ASN A 1 234 ? -22.156 -7.734 0.877 1 95.06 234 ASN A N 1
ATOM 1679 C CA . ASN A 1 234 ? -22.125 -8.43 2.162 1 95.06 234 ASN A CA 1
ATOM 1680 C C . ASN A 1 234 ? -20.875 -9.297 2.309 1 95.06 234 ASN A C 1
ATOM 1682 O O . ASN A 1 234 ? -20.938 -10.398 2.859 1 95.06 234 ASN A O 1
ATOM 1686 N N . PHE A 1 235 ? -19.812 -8.922 1.637 1 97 235 PHE A N 1
ATOM 1687 C CA . PHE A 1 235 ? -18.5 -9.57 1.683 1 97 235 PHE A CA 1
ATOM 1688 C C . PHE A 1 235 ? -18.578 -10.992 1.151 1 97 235 PHE A C 1
ATOM 1690 O O . PHE A 1 235 ? -17.875 -11.883 1.635 1 97 235 PHE A O 1
ATOM 1697 N N . GLU A 1 236 ? -19.531 -11.156 0.265 1 95.94 236 GLU A N 1
ATOM 1698 C CA . GLU A 1 236 ? -19.375 -12.352 -0.549 1 95.94 236 GLU A CA 1
ATOM 1699 C C . GLU A 1 236 ? -18.031 -12.344 -1.294 1 95.94 236 GLU A C 1
ATOM 1701 O O . GLU A 1 236 ? -17.594 -11.297 -1.78 1 95.94 236 GLU A O 1
ATOM 1706 N N . ALA A 1 237 ? -17.438 -13.484 -1.463 1 94.5 237 ALA A N 1
ATOM 1707 C CA . ALA A 1 237 ? -15.992 -13.547 -1.692 1 94.5 237 ALA A CA 1
ATOM 1708 C C . ALA A 1 237 ? -15.656 -13.219 -3.143 1 94.5 237 ALA A C 1
ATOM 1710 O O . ALA A 1 237 ? -16.219 -13.805 -4.07 1 94.5 237 ALA A O 1
ATOM 1711 N N . SER A 1 238 ? -14.852 -12.242 -3.24 1 90.94 238 SER A N 1
ATOM 1712 C CA . SER A 1 238 ? -14.031 -12.148 -4.438 1 90.94 238 SER A CA 1
ATOM 1713 C C . SER A 1 238 ? -12.734 -12.938 -4.277 1 90.94 238 SER A C 1
ATOM 1715 O O . SER A 1 238 ? -12.211 -13.492 -5.25 1 90.94 238 SER A O 1
ATOM 1717 N N . PHE A 1 239 ? -12.297 -12.984 -3.096 1 95.12 239 PHE A N 1
ATOM 1718 C CA . PHE A 1 239 ? -11.18 -13.797 -2.646 1 95.12 239 PHE A CA 1
ATOM 1719 C C . PHE A 1 239 ? -11.43 -14.336 -1.245 1 95.12 239 PHE A C 1
ATOM 1721 O O . PHE A 1 239 ? -11.383 -13.594 -0.266 1 95.12 239 PHE A O 1
ATOM 1728 N N . ARG A 1 240 ? -11.57 -15.594 -1.164 1 96.31 240 ARG A N 1
ATOM 1729 C CA . ARG A 1 240 ? -12.008 -16.234 0.073 1 96.31 240 ARG A CA 1
ATOM 1730 C C . ARG A 1 240 ? -10.938 -16.125 1.154 1 96.31 240 ARG A C 1
ATOM 1732 O O . ARG A 1 240 ? -9.742 -16.219 0.865 1 96.31 240 ARG A O 1
ATOM 1739 N N . ALA A 1 241 ? -11.406 -16.016 2.42 1 98.5 241 ALA A N 1
ATOM 1740 C CA . ALA A 1 241 ? -10.5 -15.977 3.568 1 98.5 241 ALA A CA 1
ATOM 1741 C C . ALA A 1 241 ? -9.664 -17.25 3.654 1 98.5 241 ALA A C 1
ATOM 1743 O O . ALA A 1 241 ? -8.477 -17.203 3.98 1 98.5 241 ALA A O 1
ATOM 1744 N N . ASP A 1 242 ? -10.219 -18.375 3.32 1 97.5 242 ASP A N 1
ATOM 1745 C CA . ASP A 1 242 ? -9.492 -19.641 3.391 1 97.5 242 ASP A CA 1
ATOM 1746 C C . ASP A 1 242 ? -8.32 -19.656 2.406 1 97.5 242 ASP A C 1
ATOM 1748 O O . ASP A 1 242 ? -7.242 -20.156 2.725 1 97.5 242 ASP A O 1
ATOM 1752 N N . LEU A 1 243 ? -8.578 -19.156 1.221 1 95.94 243 LEU A N 1
ATOM 1753 C CA . LEU A 1 243 ? -7.504 -19.094 0.234 1 95.94 243 LEU A CA 1
ATOM 1754 C C . LEU A 1 243 ? -6.441 -18.078 0.659 1 95.94 243 LEU A C 1
ATOM 1756 O O . LEU A 1 243 ? -5.25 -18.281 0.418 1 95.94 243 LEU A O 1
ATOM 1760 N N . ALA A 1 244 ? -6.906 -16.984 1.293 1 98.38 244 ALA A N 1
ATOM 1761 C CA . ALA A 1 244 ? -5.973 -15.984 1.814 1 98.38 244 ALA A CA 1
ATOM 1762 C C . ALA A 1 244 ? -5.09 -16.578 2.91 1 98.38 244 ALA A C 1
ATOM 1764 O O . ALA A 1 244 ? -3.896 -16.281 2.982 1 98.38 244 ALA A O 1
ATOM 1765 N N . ILE A 1 245 ? -5.707 -17.422 3.771 1 98.62 245 ILE A N 1
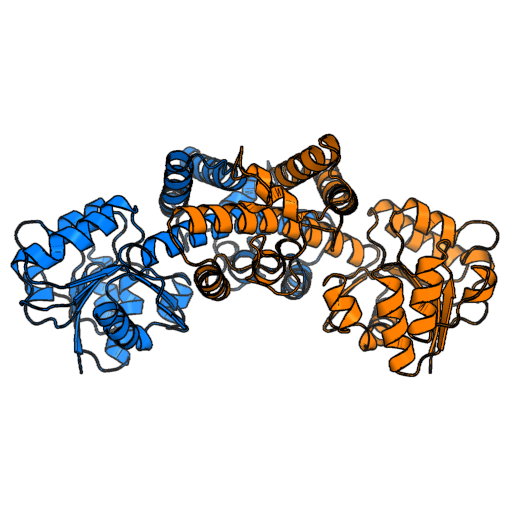ATOM 1766 C CA . ILE A 1 245 ? -4.957 -18.109 4.816 1 98.62 245 ILE A CA 1
ATOM 1767 C C . ILE A 1 245 ? -3.861 -18.969 4.188 1 98.62 245 ILE A C 1
ATOM 1769 O O . ILE A 1 245 ? -2.709 -18.922 4.621 1 98.62 245 ILE A O 1
ATOM 1773 N N . LYS A 1 246 ? -4.234 -19.656 3.172 1 97.62 246 LYS A N 1
ATOM 1774 C CA . LYS A 1 246 ? -3.252 -20.469 2.475 1 97.62 246 LYS A CA 1
ATOM 1775 C C . LYS A 1 246 ? -2.096 -19.625 1.952 1 97.62 246 LYS A C 1
ATOM 1777 O O . LYS A 1 246 ? -0.928 -19.969 2.152 1 97.62 246 LYS A O 1
ATOM 1782 N N . ASP A 1 247 ? -2.377 -18.531 1.29 1 98.06 247 ASP A N 1
ATOM 1783 C CA . ASP A 1 247 ? -1.359 -17.703 0.662 1 98.06 247 ASP A CA 1
ATOM 1784 C C . ASP A 1 247 ? -0.45 -17.062 1.709 1 98.06 247 ASP A C 1
ATOM 1786 O O . ASP A 1 247 ? 0.773 -17.047 1.556 1 98.06 247 ASP A O 1
ATOM 1790 N N . VAL A 1 248 ? -1.054 -16.469 2.781 1 98.75 248 VAL A N 1
ATOM 1791 C CA . VAL A 1 248 ? -0.236 -15.797 3.785 1 98.75 248 VAL A CA 1
ATOM 1792 C C . VAL A 1 248 ? 0.602 -16.828 4.543 1 98.75 248 VAL A C 1
ATOM 1794 O O . VAL A 1 248 ? 1.737 -16.547 4.934 1 98.75 248 VAL A O 1
ATOM 1797 N N . THR A 1 249 ? 0.093 -18.031 4.695 1 98.62 249 THR A N 1
ATOM 1798 C CA . THR A 1 249 ? 0.816 -19.094 5.387 1 98.62 249 THR A CA 1
ATOM 1799 C C . THR A 1 249 ? 2.053 -19.5 4.594 1 98.62 249 THR A C 1
ATOM 1801 O O . THR A 1 249 ? 3.102 -19.797 5.176 1 98.62 249 THR A O 1
ATOM 1804 N N . LEU A 1 250 ? 1.958 -19.562 3.27 1 98.38 250 LEU A N 1
ATOM 1805 C CA . LEU A 1 250 ? 3.123 -19.844 2.434 1 98.38 250 LEU A CA 1
ATOM 1806 C C . LEU A 1 250 ? 4.258 -18.875 2.748 1 98.38 250 LEU A C 1
ATOM 1808 O O . LEU A 1 250 ? 5.418 -19.281 2.859 1 98.38 250 LEU A O 1
ATOM 1812 N N . ALA A 1 251 ? 3.926 -17.562 2.924 1 98.75 251 ALA A N 1
ATOM 1813 C CA . ALA A 1 251 ? 4.922 -16.531 3.189 1 98.75 251 ALA A CA 1
ATOM 1814 C C . ALA A 1 251 ? 5.488 -16.672 4.602 1 98.75 251 ALA A C 1
ATOM 1816 O O . ALA A 1 251 ? 6.703 -16.609 4.797 1 98.75 251 ALA A O 1
ATOM 1817 N N . VAL A 1 252 ? 4.59 -16.828 5.582 1 98.69 252 VAL A N 1
ATOM 1818 C CA . VAL A 1 252 ? 4.996 -16.922 6.98 1 98.69 252 VAL A CA 1
ATOM 1819 C C . VAL A 1 252 ? 5.895 -18.141 7.176 1 98.69 252 VAL A C 1
ATOM 1821 O O . VAL A 1 252 ? 6.922 -18.062 7.855 1 98.69 252 VAL A O 1
ATOM 1824 N N . ASP A 1 253 ? 5.566 -19.25 6.539 1 98 253 ASP A N 1
ATOM 1825 C CA . ASP A 1 253 ? 6.375 -20.453 6.629 1 98 253 ASP A CA 1
ATOM 1826 C C . ASP A 1 253 ? 7.746 -20.25 5.996 1 98 253 ASP A C 1
ATOM 1828 O O . ASP A 1 253 ? 8.766 -20.672 6.551 1 98 253 ASP A O 1
ATOM 1832 N N . ALA A 1 254 ? 7.766 -19.641 4.828 1 97 254 ALA A N 1
ATOM 1833 C CA . ALA A 1 254 ? 9.039 -19.344 4.172 1 97 254 ALA A CA 1
ATOM 1834 C C . ALA A 1 254 ? 9.906 -18.438 5.039 1 97 254 ALA A C 1
ATOM 1836 O O . ALA A 1 254 ? 11.117 -18.625 5.129 1 97 254 ALA A O 1
ATOM 1837 N N . GLY A 1 255 ? 9.273 -17.422 5.664 1 97.19 255 GLY A N 1
ATOM 1838 C CA . GLY A 1 255 ? 9.992 -16.531 6.562 1 97.19 255 GLY A CA 1
ATOM 1839 C C . GLY A 1 255 ? 10.578 -17.25 7.766 1 97.19 255 GLY A C 1
ATOM 1840 O O . GLY A 1 255 ? 11.734 -17.031 8.117 1 97.19 255 GLY A O 1
ATOM 1841 N N . LYS A 1 256 ? 9.781 -18.109 8.375 1 96 256 LYS A N 1
ATOM 1842 C CA . LYS A 1 256 ? 10.25 -18.891 9.508 1 96 256 LYS A CA 1
ATOM 1843 C C . LYS A 1 256 ? 11.453 -19.75 9.125 1 96 256 LYS A C 1
ATOM 1845 O O . LYS A 1 256 ? 12.438 -19.812 9.867 1 96 256 LYS A O 1
ATOM 1850 N N . ALA A 1 257 ? 11.328 -20.391 8.008 1 94.5 257 ALA A N 1
ATOM 1851 C CA . ALA A 1 257 ? 12.414 -21.234 7.516 1 94.5 257 ALA A CA 1
ATOM 1852 C C . ALA A 1 257 ? 13.688 -20.422 7.293 1 94.5 257 ALA A C 1
ATOM 1854 O O . ALA A 1 257 ? 14.797 -20.938 7.449 1 94.5 257 ALA A O 1
ATOM 1855 N N . ALA A 1 258 ? 13.539 -19.156 7.012 1 92 258 ALA A N 1
ATOM 1856 C CA . ALA A 1 258 ? 14.664 -18.281 6.707 1 92 258 ALA A CA 1
ATOM 1857 C C . ALA A 1 258 ? 15.148 -17.562 7.961 1 92 258 ALA A C 1
ATOM 1859 O O . ALA A 1 258 ? 16.125 -16.797 7.91 1 92 258 ALA A O 1
ATOM 1860 N N . GLY A 1 259 ? 14.469 -17.734 9.102 1 94.69 259 GLY A N 1
ATOM 1861 C CA . GLY A 1 259 ? 14.828 -17.062 10.336 1 94.69 259 GLY A CA 1
ATOM 1862 C C . GLY A 1 259 ? 14.398 -15.609 10.383 1 94.69 259 GLY A C 1
ATOM 1863 O O . GLY A 1 259 ? 14.922 -14.828 11.172 1 94.69 259 GLY A O 1
ATOM 1864 N N . LEU A 1 260 ? 13.453 -15.25 9.531 1 97.12 260 LEU A N 1
ATOM 1865 C CA . LEU A 1 260 ? 12.945 -13.883 9.508 1 97.12 260 LEU A CA 1
ATOM 1866 C C . LEU A 1 260 ? 11.852 -13.695 10.555 1 97.12 260 LEU A C 1
ATOM 1868 O O . LEU A 1 260 ? 11.133 -14.641 10.891 1 97.12 260 LEU A O 1
ATOM 1872 N N . HIS A 1 261 ? 11.758 -12.539 11.109 1 97.81 261 HIS A N 1
ATOM 1873 C CA . HIS A 1 261 ? 10.672 -12.148 11.992 1 97.81 261 HIS A CA 1
ATOM 1874 C C . HIS A 1 261 ? 9.602 -11.359 11.242 1 97.81 261 HIS A C 1
ATOM 1876 O O . HIS A 1 261 ? 9.711 -10.141 11.094 1 97.81 261 HIS A O 1
ATOM 1882 N N . LEU A 1 262 ? 8.539 -12.023 10.852 1 98.62 262 LEU A N 1
ATOM 1883 C CA . LEU A 1 262 ? 7.477 -11.414 10.055 1 98.62 262 LEU A CA 1
ATOM 1884 C C . LEU A 1 262 ? 6.266 -11.086 10.93 1 98.62 262 LEU A C 1
ATOM 1886 O O . LEU A 1 262 ? 5.211 -11.711 10.781 1 98.62 262 LEU A O 1
ATOM 1890 N N . GLU A 1 263 ? 6.379 -10.039 11.766 1 98.69 263 GLU A N 1
ATOM 1891 C CA . GLU A 1 263 ? 5.383 -9.727 12.789 1 98.69 263 GLU A CA 1
ATOM 1892 C C . GLU A 1 263 ? 4.074 -9.266 12.156 1 98.69 263 GLU A C 1
ATOM 1894 O O . GLU A 1 263 ? 2.99 -9.648 12.602 1 98.69 263 GLU A O 1
ATOM 1899 N N . ALA A 1 264 ? 4.141 -8.414 11.172 1 98.94 264 ALA A N 1
ATOM 1900 C CA . ALA A 1 264 ? 2.93 -7.898 10.547 1 98.94 264 ALA A CA 1
ATOM 1901 C C . ALA A 1 264 ? 2.201 -8.992 9.773 1 98.94 264 ALA A C 1
ATOM 1903 O O . ALA A 1 264 ? 0.972 -9.094 9.836 1 98.94 264 ALA A O 1
ATOM 1904 N N . ALA A 1 265 ? 2.955 -9.828 9.023 1 98.94 265 ALA A N 1
ATOM 1905 C CA . ALA A 1 265 ? 2.355 -10.945 8.297 1 98.94 265 ALA A CA 1
ATOM 1906 C C . ALA A 1 265 ? 1.676 -11.914 9.258 1 98.94 265 ALA A C 1
ATOM 1908 O O . ALA A 1 265 ? 0.595 -12.43 8.961 1 98.94 265 ALA A O 1
ATOM 1909 N N . SER A 1 266 ? 2.32 -12.148 10.367 1 98.88 266 SER A N 1
ATOM 1910 C CA . SER A 1 266 ? 1.748 -13.039 11.367 1 98.88 266 SER A CA 1
ATOM 1911 C C . SER A 1 266 ? 0.438 -12.484 11.922 1 98.88 266 SER A C 1
ATOM 1913 O O . SER A 1 266 ? -0.499 -13.242 12.188 1 98.88 266 SER A O 1
ATOM 1915 N N . LEU A 1 267 ? 0.373 -11.18 12.117 1 98.88 267 LEU A N 1
ATOM 1916 C CA . LEU A 1 267 ? -0.864 -10.547 12.562 1 98.88 267 LEU A CA 1
ATOM 1917 C C . LEU A 1 267 ? -1.964 -10.711 11.516 1 98.88 267 LEU A C 1
ATOM 1919 O O . LEU A 1 267 ? -3.111 -11.008 11.859 1 98.88 267 LEU A O 1
ATOM 1923 N N . ALA A 1 268 ? -1.637 -10.516 10.258 1 98.94 268 ALA A N 1
ATOM 1924 C CA . ALA A 1 268 ? -2.604 -10.727 9.188 1 98.94 268 ALA A CA 1
ATOM 1925 C C . ALA A 1 268 ? -3.107 -12.164 9.172 1 98.94 268 ALA A C 1
ATOM 1927 O O . ALA A 1 268 ? -4.312 -12.406 9.047 1 98.94 268 ALA A O 1
ATOM 1928 N N . GLN A 1 269 ? -2.166 -13.086 9.289 1 98.88 269 GLN A N 1
ATOM 1929 C CA . GLN A 1 269 ? -2.512 -14.5 9.328 1 98.88 269 GLN A CA 1
ATOM 1930 C C . GLN A 1 269 ? -3.475 -14.797 10.477 1 98.88 269 GLN A C 1
ATOM 1932 O O . GLN A 1 269 ? -4.453 -15.523 10.297 1 98.88 269 GLN A O 1
ATOM 1937 N N . GLU A 1 270 ? -3.199 -14.227 11.617 1 98.81 270 GLU A N 1
ATOM 1938 C CA . GLU A 1 270 ? -4.039 -14.422 12.789 1 98.81 270 GLU A CA 1
ATOM 1939 C C . GLU A 1 270 ? -5.461 -13.922 12.547 1 98.81 270 GLU A C 1
ATOM 1941 O O . GLU A 1 270 ? -6.43 -14.594 12.898 1 98.81 270 GLU A O 1
ATOM 1946 N N . GLN A 1 271 ? -5.625 -12.766 11.984 1 98.69 271 GLN A N 1
ATOM 1947 C CA . GLN A 1 271 ? -6.945 -12.203 11.719 1 98.69 271 GLN A CA 1
ATOM 1948 C C . GLN A 1 271 ? -7.723 -13.07 10.734 1 98.69 271 GLN A C 1
ATOM 1950 O O . GLN A 1 271 ? -8.93 -13.273 10.891 1 98.69 271 GLN A O 1
ATOM 1955 N N . LEU A 1 272 ? -7.035 -13.547 9.742 1 98.88 272 LEU A N 1
ATOM 1956 C CA . LEU A 1 272 ? -7.684 -14.422 8.773 1 98.88 272 LEU A CA 1
ATOM 1957 C C . LEU A 1 272 ? -8.117 -15.727 9.422 1 98.88 272 LEU A C 1
ATOM 1959 O O . LEU A 1 272 ? -9.211 -16.234 9.148 1 98.88 272 LEU A O 1
ATOM 1963 N N . HIS A 1 273 ? -7.254 -16.281 10.305 1 98.81 273 HIS A N 1
ATOM 1964 C CA . HIS A 1 273 ? -7.629 -17.484 11.039 1 98.81 273 HIS A CA 1
ATOM 1965 C C . HIS A 1 273 ? -8.852 -17.234 11.922 1 98.81 273 HIS A C 1
ATOM 1967 O O . HIS A 1 273 ? -9.695 -18.109 12.078 1 98.81 273 HIS A O 1
ATOM 1973 N N . ARG A 1 274 ? -8.938 -16.047 12.492 1 98 274 ARG A N 1
ATOM 1974 C CA . ARG A 1 274 ? -10.102 -15.688 13.305 1 98 274 ARG A CA 1
ATOM 1975 C C . ARG A 1 274 ? -11.383 -15.742 12.484 1 98 274 ARG A C 1
ATOM 1977 O O . ARG A 1 274 ? -12.406 -16.234 12.961 1 98 274 ARG A O 1
ATOM 1984 N N . LEU A 1 275 ? -11.32 -15.242 11.234 1 98.12 275 LEU A N 1
ATOM 1985 C CA . LEU A 1 275 ? -12.469 -15.352 10.352 1 98.12 275 LEU A CA 1
ATOM 1986 C C . LEU A 1 275 ? -12.883 -16.812 10.18 1 98.12 275 LEU A C 1
ATOM 1988 O O . LEU A 1 275 ? -14.062 -17.156 10.312 1 98.12 275 LEU A O 1
ATOM 1992 N N . ARG A 1 276 ? -11.906 -17.641 9.852 1 98.25 276 ARG A N 1
ATOM 1993 C CA . ARG A 1 276 ? -12.188 -19.062 9.641 1 98.25 276 ARG A CA 1
ATOM 1994 C C . ARG A 1 276 ? -12.789 -19.688 10.898 1 98.25 276 ARG A C 1
ATOM 1996 O O . ARG A 1 276 ? -13.758 -20.438 10.812 1 98.25 276 ARG A O 1
ATOM 2003 N N . ASP A 1 277 ? -12.234 -19.359 12.039 1 98.31 277 ASP A N 1
ATOM 2004 C CA . ASP A 1 277 ? -12.688 -19.922 13.305 1 98.31 277 ASP A CA 1
ATOM 2005 C C . ASP A 1 277 ? -14.117 -19.484 13.625 1 98.31 277 ASP A C 1
ATOM 2007 O O . ASP A 1 277 ? -14.844 -20.188 14.328 1 98.31 277 ASP A O 1
ATOM 2011 N N . GLU A 1 278 ? -14.57 -18.406 13.078 1 97.19 278 GLU A N 1
ATOM 2012 C CA . GLU A 1 278 ? -15.922 -17.891 13.273 1 97.19 278 GLU A CA 1
ATOM 2013 C C . GLU A 1 278 ? -16.875 -18.422 12.211 1 97.19 278 GLU A C 1
ATOM 2015 O O . GLU A 1 278 ? -18.047 -18.031 12.164 1 97.19 278 GLU A O 1
ATOM 2020 N N . GLY A 1 279 ? -16.406 -19.297 11.352 1 98.12 279 GLY A N 1
ATOM 2021 C CA . GLY A 1 279 ? -17.234 -19.875 10.312 1 98.12 279 GLY A CA 1
ATOM 2022 C C . GLY A 1 279 ? -17.344 -19 9.078 1 98.12 279 GLY A C 1
ATOM 2023 O O . GLY A 1 279 ? -18.25 -19.188 8.266 1 98.12 279 GLY A O 1
ATOM 2024 N N . LEU A 1 280 ? -16.422 -18.047 8.938 1 97.75 280 LEU A N 1
ATOM 2025 C CA . LEU A 1 280 ? -16.5 -17.062 7.859 1 97.75 280 LEU A CA 1
ATOM 2026 C C . LEU A 1 280 ? -15.383 -17.297 6.84 1 97.75 280 LEU A C 1
ATOM 2028 O O . LEU A 1 280 ? -14.961 -16.359 6.152 1 97.75 280 LEU A O 1
ATOM 2032 N N . GLY A 1 281 ? -14.859 -18.531 6.742 1 98.06 281 GLY A N 1
ATOM 2033 C CA . GLY A 1 281 ? -13.781 -18.875 5.824 1 98.06 281 GLY A CA 1
ATOM 2034 C C . GLY A 1 281 ? -14.164 -18.703 4.367 1 98.06 281 GLY A C 1
ATOM 2035 O O . GLY A 1 281 ? -13.305 -18.484 3.514 1 98.06 281 GLY A O 1
ATOM 2036 N N . ASP A 1 282 ? -15.461 -18.75 4.066 1 97 282 ASP A N 1
ATOM 2037 C CA . ASP A 1 282 ? -15.945 -18.672 2.693 1 97 282 ASP A CA 1
ATOM 2038 C C . ASP A 1 282 ? -16.25 -17.219 2.309 1 97 282 ASP A C 1
ATOM 2040 O O . ASP A 1 282 ? -16.516 -16.922 1.142 1 97 282 ASP A O 1
ATOM 2044 N N . LYS A 1 283 ? -16.156 -16.281 3.256 1 97.81 283 LYS A N 1
ATOM 2045 C CA . LYS A 1 283 ? -16.359 -14.867 2.979 1 97.81 283 LYS A CA 1
ATOM 2046 C C . LYS A 1 283 ? -15.07 -14.234 2.447 1 97.81 283 LYS A C 1
ATOM 2048 O O . LYS A 1 283 ? -14.023 -14.883 2.391 1 97.81 283 LYS A O 1
ATOM 2053 N N . ASP A 1 284 ? -15.25 -13.039 2 1 97.94 284 ASP A N 1
ATOM 2054 C CA . ASP A 1 284 ? -14.102 -12.32 1.454 1 97.94 284 ASP A CA 1
ATOM 2055 C C . ASP A 1 284 ? -13.062 -12.047 2.537 1 97.94 284 ASP A C 1
ATOM 2057 O O . ASP A 1 284 ? -13.414 -11.695 3.668 1 97.94 284 ASP A O 1
ATOM 2061 N N . CYS A 1 285 ? -11.836 -12.117 2.186 1 98.5 285 CYS A N 1
ATOM 2062 C CA . CYS A 1 285 ? -10.75 -11.93 3.143 1 98.5 285 CYS A CA 1
ATOM 2063 C C . CYS A 1 285 ? -10.758 -10.516 3.703 1 98.5 285 CYS A C 1
ATOM 2065 O O . CYS A 1 285 ? -10.258 -10.273 4.805 1 98.5 285 CYS A O 1
ATOM 2067 N N . THR A 1 286 ? -11.352 -9.5 3.051 1 98.44 286 THR A N 1
ATOM 2068 C CA . THR A 1 286 ? -11.383 -8.117 3.516 1 98.44 286 THR A CA 1
ATOM 2069 C C . THR A 1 286 ? -12.336 -7.957 4.691 1 98.44 286 THR A C 1
ATOM 2071 O O . THR A 1 286 ? -12.367 -6.906 5.34 1 98.44 286 THR A O 1
ATOM 2074 N N . LEU A 1 287 ? -13.078 -9.023 5.004 1 98.12 287 LEU A N 1
ATOM 2075 C CA . LEU A 1 287 ? -13.984 -9 6.148 1 98.12 287 LEU A CA 1
ATOM 2076 C C . LEU A 1 287 ? -13.203 -8.883 7.457 1 98.12 287 LEU A C 1
ATOM 2078 O O . LEU A 1 287 ? -13.789 -8.617 8.508 1 98.12 287 LEU A O 1
ATOM 2082 N N . VAL A 1 288 ? -11.922 -8.945 7.398 1 98.38 288 VAL A N 1
ATOM 2083 C CA . VAL A 1 288 ? -11.094 -8.727 8.578 1 98.38 288 VAL A CA 1
ATOM 2084 C C . VAL A 1 288 ? -11.344 -7.332 9.141 1 98.38 288 VAL A C 1
ATOM 2086 O O . VAL A 1 288 ? -11.047 -7.066 10.312 1 98.38 288 VAL A O 1
ATOM 2089 N N . VAL A 1 289 ? -11.898 -6.441 8.383 1 98.25 289 VAL A N 1
ATOM 2090 C CA . VAL A 1 289 ? -12.203 -5.082 8.812 1 98.25 289 VAL A CA 1
ATOM 2091 C C . VAL A 1 289 ? -13.141 -5.117 10.016 1 98.25 289 VAL A C 1
ATOM 2093 O O . VAL A 1 289 ? -13.133 -4.207 10.852 1 98.25 289 VAL A O 1
ATOM 2096 N N . LYS A 1 290 ? -13.891 -6.156 10.148 1 96.88 290 LYS A N 1
ATOM 2097 C CA . LYS A 1 290 ? -14.859 -6.227 11.242 1 96.88 290 LYS A CA 1
ATOM 2098 C C . LYS A 1 290 ? -14.156 -6.234 12.602 1 96.88 290 LYS A C 1
ATOM 2100 O O . LYS A 1 290 ? -14.742 -5.859 13.609 1 96.88 290 LYS A O 1
ATOM 2105 N N . TYR A 1 291 ? -12.883 -6.625 12.609 1 97.5 291 TYR A N 1
ATOM 2106 C CA . TYR A 1 291 ? -12.156 -6.719 13.867 1 97.5 291 TYR A CA 1
ATOM 2107 C C . TYR A 1 291 ? -11.711 -5.344 14.352 1 97.5 291 TYR A C 1
ATOM 2109 O O . TYR A 1 291 ? -11.297 -5.184 15.5 1 97.5 291 TYR A O 1
ATOM 2117 N N . VAL A 1 292 ? -11.773 -4.328 13.484 1 98.06 292 VAL A N 1
ATOM 2118 C CA . VAL A 1 292 ? -11.43 -2.955 13.836 1 98.06 292 VAL A CA 1
ATOM 2119 C C . VAL A 1 292 ? -12.555 -2.346 14.68 1 98.06 292 VAL A C 1
ATOM 2121 O O . VAL A 1 292 ? -12.297 -1.519 15.555 1 98.06 292 VAL A O 1
ATOM 2124 N N . THR A 1 293 ? -13.781 -2.672 14.406 1 94 293 THR A N 1
ATOM 2125 C CA . THR A 1 293 ? -14.953 -2.131 15.086 1 94 293 THR A CA 1
ATOM 2126 C C . THR A 1 293 ? -15.711 -3.236 15.82 1 94 293 THR A C 1
ATOM 2128 O O . THR A 1 293 ? -16.828 -3.594 15.438 1 94 293 THR A O 1
ATOM 2131 N N . PRO A 1 294 ? -15.133 -3.654 16.938 1 83.69 294 PRO A N 1
ATOM 2132 C CA . PRO A 1 294 ? -15.844 -4.738 17.609 1 83.69 294 PRO A CA 1
ATOM 2133 C C . PRO A 1 294 ? -17.266 -4.352 18.016 1 83.69 294 PRO A C 1
ATOM 2135 O O . PRO A 1 294 ? -17.5 -3.223 18.453 1 83.69 294 PRO A O 1
ATOM 2138 N N . GLY A 1 295 ? -18.219 -5.238 17.672 1 76.81 295 GLY A N 1
ATOM 2139 C CA . GLY A 1 295 ? -19.609 -5.051 18.078 1 76.81 295 GLY A CA 1
ATOM 2140 C C . GLY A 1 295 ? -20.484 -4.477 16.984 1 76.81 295 GLY A C 1
ATOM 2141 O O . GLY A 1 295 ? -21.703 -4.43 17.125 1 76.81 295 GLY A O 1
ATOM 2142 N N . LYS A 1 296 ? -19.844 -3.996 15.969 1 74.06 296 LYS A N 1
ATOM 2143 C CA . LYS A 1 296 ? -20.625 -3.48 14.852 1 74.06 296 LYS A CA 1
ATOM 2144 C C . LYS A 1 296 ? -21.031 -4.602 13.898 1 74.06 296 LYS A C 1
ATOM 2146 O O . LYS A 1 296 ? -20.266 -5.543 13.688 1 74.06 296 LYS A O 1
ATOM 2151 N N . SER A 1 297 ? -22.219 -4.441 13.359 1 72.94 297 SER A N 1
ATOM 2152 C CA . SER A 1 297 ? -22.672 -5.383 12.344 1 72.94 297 SER A CA 1
ATOM 2153 C C . SER A 1 297 ? -21.969 -5.133 11.016 1 72.94 297 SER A C 1
ATOM 2155 O O . SER A 1 297 ? -21.359 -4.074 10.812 1 72.94 297 SER A O 1
ATOM 2157 N N . GLN A 1 298 ? -22.016 -6.105 10.148 1 71.88 298 GLN A N 1
ATOM 2158 C CA . GLN A 1 298 ? -21.422 -5.973 8.82 1 71.88 298 GLN A CA 1
ATOM 2159 C C . GLN A 1 298 ? -22 -4.77 8.086 1 71.88 298 GLN A C 1
ATOM 2161 O O . GLN A 1 298 ? -21.281 -4.055 7.387 1 71.88 298 GLN A O 1
ATOM 2166 N N . ALA A 1 299 ? -23.281 -4.57 8.312 1 70 299 ALA A N 1
ATOM 2167 C CA . ALA A 1 299 ? -23.969 -3.449 7.676 1 70 299 ALA A CA 1
ATOM 2168 C C . ALA A 1 299 ? -23.469 -2.115 8.219 1 70 299 ALA A C 1
ATOM 2170 O O . ALA A 1 299 ? -23.516 -1.099 7.523 1 70 299 ALA A O 1
ATOM 2171 N N . GLU A 1 300 ? -22.828 -2.201 9.422 1 74.31 300 GLU A N 1
ATOM 2172 C CA . GLU A 1 300 ? -22.375 -0.98 10.078 1 74.31 300 GLU A CA 1
ATOM 2173 C C . GLU A 1 300 ? -20.922 -0.688 9.75 1 74.31 300 GLU A C 1
ATOM 2175 O O . GLU A 1 300 ? -20.422 0.416 9.992 1 74.31 300 GLU A O 1
ATOM 2180 N N . ILE A 1 301 ? -20.406 -1.661 9.234 1 76.62 301 ILE A N 1
ATOM 2181 C CA . ILE A 1 301 ? -19.031 -1.45 8.805 1 76.62 301 ILE A CA 1
ATOM 2182 C C . ILE A 1 301 ? -19 -0.532 7.582 1 76.62 301 ILE A C 1
ATOM 2184 O O . ILE A 1 301 ? -19.812 -0.688 6.664 1 76.62 301 ILE A O 1
ATOM 2188 N N . MET B 1 1 ? -0.797 38.594 -7.27 1 92.56 1 MET B N 1
ATOM 2189 C CA . MET B 1 1 ? 0.261 38.312 -6.301 1 92.56 1 MET B CA 1
ATOM 2190 C C . MET B 1 1 ? -0.279 38.375 -4.875 1 92.56 1 MET B C 1
ATOM 2192 O O . MET B 1 1 ? -0.938 39.312 -4.488 1 92.56 1 MET B O 1
ATOM 2196 N N . THR B 1 2 ? -0.16 37.188 -4.082 1 96.44 2 THR B N 1
ATOM 2197 C CA . THR B 1 2 ? -0.564 37.094 -2.684 1 96.44 2 THR B CA 1
ATOM 2198 C C . THR B 1 2 ? 0.643 37.219 -1.759 1 96.44 2 THR B C 1
ATOM 2200 O O . THR B 1 2 ? 1.755 36.812 -2.121 1 96.44 2 THR B O 1
ATOM 2203 N N . ARG B 1 3 ? 0.431 37.875 -0.602 1 98.62 3 ARG B N 1
ATOM 2204 C CA . ARG B 1 3 ? 1.463 37.969 0.428 1 98.62 3 ARG B CA 1
ATOM 2205 C C . ARG B 1 3 ? 1.259 36.875 1.479 1 98.62 3 ARG B C 1
ATOM 2207 O O . ARG B 1 3 ? 0.26 36.875 2.201 1 98.62 3 ARG B O 1
ATOM 2214 N N . PHE B 1 4 ? 2.279 36 1.495 1 98.88 4 PHE B N 1
ATOM 2215 C CA . PHE B 1 4 ? 2.221 34.906 2.467 1 98.88 4 PHE B CA 1
ATOM 2216 C C . PHE B 1 4 ? 3.146 35.188 3.645 1 98.88 4 PHE B C 1
ATOM 2218 O O . PHE B 1 4 ? 4.246 35.719 3.467 1 98.88 4 PHE B O 1
ATOM 2225 N N . ALA B 1 5 ? 2.682 34.875 4.816 1 98.94 5 ALA B N 1
ATOM 2226 C CA . ALA B 1 5 ? 3.574 34.625 5.949 1 98.94 5 ALA B CA 1
ATOM 2227 C C . ALA B 1 5 ? 3.758 33.156 6.191 1 98.94 5 ALA B C 1
ATOM 2229 O O . ALA B 1 5 ? 2.787 32.375 6.191 1 98.94 5 ALA B O 1
ATOM 2230 N N . TRP B 1 6 ? 5.02 32.719 6.395 1 98.94 6 TRP B N 1
ATOM 2231 C CA . TRP B 1 6 ? 5.32 31.312 6.645 1 98.94 6 TRP B CA 1
ATOM 2232 C C . TRP B 1 6 ? 6.031 31.141 7.984 1 98.94 6 TRP B C 1
ATOM 2234 O O . TRP B 1 6 ? 7.137 31.641 8.172 1 98.94 6 TRP B O 1
ATOM 2244 N N . ILE B 1 7 ? 5.363 30.484 8.898 1 98.88 7 ILE B N 1
ATOM 2245 C CA . ILE B 1 7 ? 5.973 30.188 10.195 1 98.88 7 ILE B CA 1
ATOM 2246 C C . ILE B 1 7 ? 6.371 28.719 10.266 1 98.88 7 ILE B C 1
ATOM 2248 O O . ILE B 1 7 ? 5.508 27.844 10.32 1 98.88 7 ILE B O 1
ATOM 2252 N N . GLY B 1 8 ? 7.633 28.391 10.43 1 98.75 8 GLY B N 1
ATOM 2253 C CA . GLY B 1 8 ? 8.195 27.062 10.32 1 98.75 8 GLY B CA 1
ATOM 2254 C C . GLY B 1 8 ? 8.836 26.797 8.969 1 98.75 8 GLY B C 1
ATOM 2255 O O . GLY B 1 8 ? 8.141 26.516 7.992 1 98.75 8 GLY B O 1
ATOM 2256 N N . LEU B 1 9 ? 10.172 26.875 8.945 1 98.56 9 LEU B N 1
ATOM 2257 C CA . LEU B 1 9 ? 10.922 26.812 7.699 1 98.56 9 LEU B CA 1
ATOM 2258 C C . LEU B 1 9 ? 11.844 25.594 7.68 1 98.56 9 LEU B C 1
ATOM 2260 O O . LEU B 1 9 ? 12.953 25.656 7.141 1 98.56 9 LEU B O 1
ATOM 2264 N N . GLY B 1 10 ? 11.367 24.516 8.312 1 95.75 10 GLY B N 1
ATOM 2265 C CA . GLY B 1 10 ? 12.148 23.297 8.344 1 95.75 10 GLY B CA 1
ATOM 2266 C C . GLY B 1 10 ? 12.164 22.562 7.012 1 95.75 10 GLY B C 1
ATOM 2267 O O . GLY B 1 10 ? 12.055 23.188 5.957 1 95.75 10 GLY B O 1
ATOM 2268 N N . ASN B 1 11 ? 12.297 21.25 7.039 1 92.75 11 ASN B N 1
ATOM 2269 C CA . ASN B 1 11 ? 12.492 20.406 5.867 1 92.75 11 ASN B CA 1
ATOM 2270 C C . ASN B 1 11 ? 11.32 20.5 4.895 1 92.75 11 ASN B C 1
ATOM 2272 O O . ASN B 1 11 ? 11.492 20.344 3.686 1 92.75 11 ASN B O 1
ATOM 2276 N N . MET B 1 12 ? 10.164 20.766 5.449 1 96.44 12 MET B N 1
ATOM 2277 C CA . MET B 1 12 ? 8.969 20.922 4.621 1 96.44 12 MET B CA 1
ATOM 2278 C C . MET B 1 12 ? 8.742 22.391 4.266 1 96.44 12 MET B C 1
ATOM 2280 O O . MET B 1 12 ? 8.516 22.734 3.1 1 96.44 12 MET B O 1
ATOM 2284 N N . GLY B 1 13 ? 8.891 23.234 5.27 1 98.44 13 GLY B N 1
ATOM 2285 C CA . GLY B 1 13 ? 8.492 24.641 5.145 1 98.44 13 GLY B CA 1
ATOM 2286 C C . GLY B 1 13 ? 9.281 25.391 4.09 1 98.44 13 GLY B C 1
ATOM 2287 O O . GLY B 1 13 ? 8.703 26.094 3.256 1 98.44 13 GLY B O 1
ATOM 2288 N N . ALA B 1 14 ? 10.578 25.219 4.105 1 98.25 14 ALA B N 1
ATOM 2289 C CA . ALA B 1 14 ? 11.438 26 3.219 1 98.25 14 ALA B CA 1
ATOM 2290 C C . ALA B 1 14 ? 11.156 25.672 1.754 1 98.25 14 ALA B C 1
ATOM 2292 O O . ALA B 1 14 ? 10.883 26.578 0.956 1 98.25 14 ALA B O 1
ATOM 2293 N N . PRO B 1 15 ? 11.141 24.375 1.37 1 98.19 15 PRO B N 1
ATOM 2294 C CA . PRO B 1 15 ? 10.859 24.109 -0.04 1 98.19 15 PRO B CA 1
ATOM 2295 C C . PRO B 1 15 ? 9.43 24.469 -0.437 1 98.19 15 PRO B C 1
ATOM 2297 O O . PRO B 1 15 ? 9.195 24.938 -1.56 1 98.19 15 PRO B O 1
ATOM 2300 N N . MET B 1 16 ? 8.445 24.312 0.413 1 98.69 16 MET B N 1
ATOM 2301 C CA . MET B 1 16 ? 7.07 24.703 0.121 1 98.69 16 MET B CA 1
ATOM 2302 C C . MET B 1 16 ? 6.969 26.219 -0.097 1 98.69 16 MET B C 1
ATOM 2304 O O . MET B 1 16 ? 6.418 26.672 -1.105 1 98.69 16 MET B O 1
ATOM 2308 N N . ALA B 1 17 ? 7.559 26.984 0.821 1 98.81 17 ALA B N 1
ATOM 2309 C CA . ALA B 1 17 ? 7.578 28.438 0.7 1 98.81 17 ALA B CA 1
ATOM 2310 C C . ALA B 1 17 ? 8.32 28.875 -0.56 1 98.81 17 ALA B C 1
ATOM 2312 O O . ALA B 1 17 ? 7.902 29.812 -1.236 1 98.81 17 ALA B O 1
ATOM 2313 N N . GLY B 1 18 ? 9.391 28.188 -0.866 1 98.75 18 GLY B N 1
ATOM 2314 C CA . GLY B 1 18 ? 10.141 28.469 -2.08 1 98.75 18 GLY B CA 1
ATOM 2315 C C . GLY B 1 18 ? 9.32 28.312 -3.342 1 98.75 18 GLY B C 1
ATOM 2316 O O . GLY B 1 18 ? 9.461 29.094 -4.285 1 98.75 18 GLY B O 1
ATOM 2317 N N . ASN B 1 19 ? 8.461 27.297 -3.387 1 98.81 19 ASN B N 1
ATOM 2318 C CA . ASN B 1 19 ? 7.59 27.078 -4.535 1 98.81 19 ASN B CA 1
ATOM 2319 C C . ASN B 1 19 ? 6.594 28.234 -4.707 1 98.81 19 ASN B C 1
ATOM 2321 O O . ASN B 1 19 ? 6.25 28.594 -5.832 1 98.81 19 ASN B O 1
ATOM 2325 N N . LEU B 1 20 ? 6.145 28.797 -3.605 1 98.75 20 LEU B N 1
ATOM 2326 C CA . LEU B 1 20 ? 5.281 29.969 -3.678 1 98.75 20 LEU B CA 1
ATOM 2327 C C . LEU B 1 20 ? 6.031 31.156 -4.273 1 98.75 20 LEU B C 1
ATOM 2329 O O . LEU B 1 20 ? 5.508 31.844 -5.152 1 98.75 20 LEU B O 1
ATOM 2333 N N . VAL B 1 21 ? 7.27 31.375 -3.812 1 98.75 21 VAL B N 1
ATOM 2334 C CA . VAL B 1 21 ? 8.094 32.469 -4.32 1 98.75 21 VAL B CA 1
ATOM 2335 C C . VAL B 1 21 ? 8.32 32.281 -5.82 1 98.75 21 VAL B C 1
ATOM 2337 O O . VAL B 1 21 ? 8.148 33.219 -6.594 1 98.75 21 VAL B O 1
ATOM 2340 N N . ALA B 1 22 ? 8.633 31.078 -6.195 1 98.56 22 ALA B N 1
ATOM 2341 C CA . ALA B 1 22 ? 8.93 30.766 -7.594 1 98.56 22 ALA B CA 1
ATOM 2342 C C . ALA B 1 22 ? 7.707 31.016 -8.477 1 98.56 22 ALA B C 1
ATOM 2344 O O . ALA B 1 22 ? 7.844 31.297 -9.672 1 98.56 22 ALA B O 1
ATOM 2345 N N . SER B 1 23 ? 6.582 30.953 -7.879 1 98.5 23 SER B N 1
ATOM 2346 C CA . SER B 1 23 ? 5.348 31.125 -8.633 1 98.5 23 SER B CA 1
ATOM 2347 C C . SER B 1 23 ? 4.902 32.594 -8.641 1 98.5 23 SER B C 1
ATOM 2349 O O . SER B 1 23 ? 3.818 32.906 -9.125 1 98.5 23 SER B O 1
ATOM 2351 N N . GLY B 1 24 ? 5.688 33.469 -8.008 1 98.44 24 GLY B N 1
ATOM 2352 C CA . GLY B 1 24 ? 5.445 34.875 -8.156 1 98.44 24 GLY B CA 1
ATOM 2353 C C . GLY B 1 24 ? 4.828 35.531 -6.918 1 98.44 24 GLY B C 1
ATOM 2354 O O . GLY B 1 24 ? 4.492 36.719 -6.926 1 98.44 24 GLY B O 1
ATOM 2355 N N . HIS B 1 25 ? 4.707 34.781 -5.816 1 98.75 25 HIS B N 1
ATOM 2356 C CA . HIS B 1 25 ? 4.152 35.344 -4.582 1 98.75 25 HIS B CA 1
ATOM 2357 C C . HIS B 1 25 ? 5.254 35.875 -3.668 1 98.75 25 HIS B C 1
ATOM 2359 O O . HIS B 1 25 ? 6.426 35.531 -3.838 1 98.75 25 HIS B O 1
ATOM 2365 N N . ALA B 1 26 ? 4.863 36.781 -2.801 1 98.62 26 ALA B N 1
ATOM 2366 C CA . ALA B 1 26 ? 5.77 37.219 -1.748 1 98.62 26 ALA B CA 1
ATOM 2367 C C . ALA B 1 26 ? 5.598 36.375 -0.48 1 98.62 26 ALA B C 1
ATOM 2369 O O . ALA B 1 26 ? 4.473 36.125 -0.056 1 98.62 26 ALA B O 1
ATOM 2370 N N . VAL B 1 27 ? 6.723 35.938 0.066 1 98.88 27 VAL B N 1
ATOM 2371 C CA . VAL B 1 27 ? 6.656 35.125 1.283 1 98.88 27 VAL B CA 1
ATOM 2372 C C . VAL B 1 27 ? 7.59 35.719 2.342 1 98.88 27 VAL B C 1
ATOM 2374 O O . VAL B 1 27 ? 8.797 35.812 2.127 1 98.88 27 VAL B O 1
ATOM 2377 N N . SER B 1 28 ? 7.035 36.188 3.459 1 98.88 28 SER B N 1
ATOM 2378 C CA . SER B 1 28 ? 7.801 36.5 4.66 1 98.88 28 SER B CA 1
ATOM 2379 C C . SER B 1 28 ? 7.844 35.281 5.613 1 98.88 28 SER B C 1
ATOM 2381 O O . SER B 1 28 ? 6.801 34.781 6.004 1 98.88 28 SER B O 1
ATOM 2383 N N . GLY B 1 29 ? 9.078 34.875 5.973 1 98.88 29 GLY B N 1
ATOM 2384 C CA . GLY B 1 29 ? 9.203 33.656 6.75 1 98.88 29 GLY B CA 1
ATOM 2385 C C . GLY B 1 29 ? 9.883 33.844 8.086 1 98.88 29 GLY B C 1
ATOM 2386 O O . GLY B 1 29 ? 10.75 34.719 8.227 1 98.88 29 GLY B O 1
ATOM 2387 N N . TYR B 1 30 ? 9.5 33.031 9.062 1 98.75 30 TYR B N 1
ATOM 2388 C CA . TYR B 1 30 ? 10.109 33.031 10.383 1 98.75 30 TYR B CA 1
ATOM 2389 C C . TYR B 1 30 ? 10.336 31.594 10.875 1 98.75 30 TYR B C 1
ATOM 2391 O O . TYR B 1 30 ? 9.492 30.719 10.656 1 98.75 30 TYR B O 1
ATOM 2399 N N . ASP B 1 31 ? 11.453 31.375 11.516 1 98.75 31 ASP B N 1
ATOM 2400 C CA . ASP B 1 31 ? 11.805 30.125 12.18 1 98.75 31 ASP B CA 1
ATOM 2401 C C . ASP B 1 31 ? 12.766 30.375 13.344 1 98.75 31 ASP B C 1
ATOM 2403 O O . ASP B 1 31 ? 13.539 31.328 13.328 1 98.75 31 ASP B O 1
ATOM 2407 N N . LEU B 1 32 ? 12.719 29.469 14.289 1 97.75 32 LEU B N 1
ATOM 2408 C CA . LEU B 1 32 ? 13.617 29.594 15.438 1 97.75 32 LEU B CA 1
ATOM 2409 C C . LEU B 1 32 ? 15.023 29.125 15.07 1 97.75 32 LEU B C 1
ATOM 2411 O O . LEU B 1 32 ? 16 29.562 15.695 1 97.75 32 LEU B O 1
ATOM 2415 N N . SER B 1 33 ? 15.125 28.266 14.078 1 97.75 33 SER B N 1
ATOM 2416 C CA . SER B 1 33 ? 16.391 27.672 13.695 1 97.75 33 SER B CA 1
ATOM 2417 C C . SER B 1 33 ? 17.141 28.547 12.695 1 97.75 33 SER B C 1
ATOM 2419 O O . SER B 1 33 ? 16.625 28.844 11.617 1 97.75 33 SER B O 1
ATOM 2421 N N . ASP B 1 34 ? 18.469 28.781 12.945 1 97.62 34 ASP B N 1
ATOM 2422 C CA . ASP B 1 34 ? 19.297 29.547 12.023 1 97.62 34 ASP B CA 1
ATOM 2423 C C . ASP B 1 34 ? 19.484 28.797 10.703 1 97.62 34 ASP B C 1
ATOM 2425 O O . ASP B 1 34 ? 19.422 29.406 9.625 1 97.62 34 ASP B O 1
ATOM 2429 N N . ALA B 1 35 ? 19.641 27.562 10.859 1 97.5 35 ALA B N 1
ATOM 2430 C CA . ALA B 1 35 ? 19.844 26.75 9.664 1 97.5 35 ALA B CA 1
ATOM 2431 C C . ALA B 1 35 ? 18.609 26.781 8.766 1 97.5 35 ALA B C 1
ATOM 2433 O O . ALA B 1 35 ? 18.719 26.891 7.543 1 97.5 35 ALA B O 1
ATOM 2434 N N . ALA B 1 36 ? 17.453 26.734 9.328 1 97.88 36 ALA B N 1
ATOM 2435 C CA . ALA B 1 36 ? 16.203 26.766 8.578 1 97.88 36 ALA B CA 1
ATOM 2436 C C . ALA B 1 36 ? 16 28.109 7.887 1 97.88 36 ALA B C 1
ATOM 2438 O O . ALA B 1 36 ? 15.562 28.156 6.738 1 97.88 36 ALA B O 1
ATOM 2439 N N . ARG B 1 37 ? 16.344 29.141 8.609 1 98.5 37 ARG B N 1
ATOM 2440 C CA . ARG B 1 37 ? 16.234 30.484 8.039 1 98.5 37 ARG B CA 1
ATOM 2441 C C . ARG B 1 37 ? 17.156 30.641 6.836 1 98.5 37 ARG B C 1
ATOM 2443 O O . ARG B 1 37 ? 16.766 31.219 5.816 1 98.5 37 ARG B O 1
ATOM 2450 N N . GLU B 1 38 ? 18.328 30.125 6.965 1 98.19 38 GLU B N 1
ATOM 2451 C CA . GLU B 1 38 ? 19.281 30.203 5.867 1 98.19 38 GLU B CA 1
ATOM 2452 C C . GLU B 1 38 ? 18.812 29.422 4.652 1 98.19 38 GLU B C 1
ATOM 2454 O O . GLU B 1 38 ? 18.891 29.906 3.521 1 98.19 38 GLU B O 1
ATOM 2459 N N . ASP B 1 39 ? 18.312 28.281 4.875 1 97.75 39 ASP B N 1
ATOM 2460 C CA . ASP B 1 39 ? 17.766 27.469 3.789 1 97.75 39 ASP B CA 1
ATOM 2461 C C . ASP B 1 39 ? 16.609 28.188 3.088 1 97.75 39 ASP B C 1
ATOM 2463 O O . ASP B 1 39 ? 16.516 28.156 1.859 1 97.75 39 ASP B O 1
ATOM 2467 N N . ALA B 1 40 ? 15.789 28.797 3.854 1 98.69 40 ALA B N 1
ATOM 2468 C CA . ALA B 1 40 ? 14.648 29.516 3.299 1 98.69 40 ALA B CA 1
ATOM 2469 C C . ALA B 1 40 ? 15.109 30.703 2.461 1 98.69 40 ALA B C 1
ATOM 2471 O O . ALA B 1 40 ? 14.539 30.984 1.404 1 98.69 40 ALA B O 1
ATOM 2472 N N . ARG B 1 41 ? 16.156 31.422 2.922 1 98.62 41 ARG B N 1
ATOM 2473 C CA . ARG B 1 41 ? 16.703 32.531 2.154 1 98.62 41 ARG B CA 1
ATOM 2474 C C . ARG B 1 41 ? 17.188 32.094 0.785 1 98.62 41 ARG B C 1
ATOM 2476 O O . ARG B 1 41 ? 17.016 32.812 -0.209 1 98.62 41 ARG B O 1
ATOM 2483 N N . ARG B 1 42 ? 17.688 30.922 0.757 1 98.31 42 ARG B N 1
ATOM 2484 C CA . ARG B 1 42 ? 18.266 30.391 -0.471 1 98.31 42 ARG B CA 1
ATOM 2485 C C . ARG B 1 42 ? 17.188 30.156 -1.528 1 98.31 42 ARG B C 1
ATOM 2487 O O . ARG B 1 42 ? 17.484 30.172 -2.727 1 98.31 42 ARG B O 1
ATOM 2494 N N . VAL B 1 43 ? 16 29.984 -1.052 1 98.12 43 VAL B N 1
ATOM 2495 C CA . VAL B 1 43 ? 14.945 29.719 -2.021 1 98.12 43 VAL B CA 1
ATOM 2496 C C . VAL B 1 43 ? 14.07 30.953 -2.209 1 98.12 43 VAL B C 1
ATOM 2498 O O . VAL B 1 43 ? 12.969 30.875 -2.748 1 98.12 43 VAL B O 1
ATOM 2501 N N . GLY B 1 44 ? 14.477 32.094 -1.682 1 98.56 44 GLY B N 1
ATOM 2502 C CA . GLY B 1 44 ? 13.875 33.375 -2.029 1 98.56 44 GLY B CA 1
ATOM 2503 C C . GLY B 1 44 ? 12.914 33.875 -0.975 1 98.56 44 GLY B C 1
ATOM 2504 O O . GLY B 1 44 ? 12.297 34.938 -1.151 1 98.56 44 GLY B O 1
ATOM 2505 N N . VAL B 1 45 ? 12.781 33.25 0.142 1 98.81 45 VAL B N 1
ATOM 2506 C CA . VAL B 1 45 ? 11.914 33.688 1.224 1 98.81 45 VAL B CA 1
ATOM 2507 C C . VAL B 1 45 ? 12.523 34.906 1.91 1 98.81 45 VAL B C 1
ATOM 2509 O O . VAL B 1 45 ? 13.734 34.969 2.133 1 98.81 45 VAL B O 1
ATOM 2512 N N . ASP B 1 46 ? 11.703 35.875 2.121 1 98.81 46 ASP B N 1
ATOM 2513 C CA . ASP B 1 46 ? 12.125 37 2.943 1 98.81 46 ASP B CA 1
ATOM 2514 C C . ASP B 1 46 ? 12.078 36.656 4.43 1 98.81 46 ASP B C 1
ATOM 2516 O O . ASP B 1 46 ? 11.031 36.812 5.07 1 98.81 46 ASP B O 1
ATOM 2520 N N . VAL B 1 47 ? 13.219 36.312 4.984 1 98.81 47 VAL B N 1
ATOM 2521 C CA . VAL B 1 47 ? 13.266 35.844 6.375 1 98.81 47 VAL B CA 1
ATOM 2522 C C . VAL B 1 47 ? 13.289 37.062 7.305 1 98.81 47 VAL B C 1
ATOM 2524 O O . VAL B 1 47 ? 14.109 37.969 7.129 1 98.81 47 VAL B O 1
ATOM 2527 N N . VAL B 1 48 ? 12.445 37.031 8.289 1 98.62 48 VAL B N 1
ATOM 2528 C CA . VAL B 1 48 ? 12.32 38.188 9.195 1 98.62 48 VAL B CA 1
ATOM 2529 C C . VAL B 1 48 ? 12.602 37.719 10.633 1 98.62 48 VAL B C 1
ATOM 2531 O O . VAL B 1 48 ? 12.852 36.562 10.883 1 98.62 48 VAL B O 1
ATOM 2534 N N . GLY B 1 49 ? 12.5 38.656 11.578 1 97.88 49 GLY B N 1
ATOM 2535 C CA . GLY B 1 49 ? 13.047 38.406 12.906 1 97.88 49 GLY B CA 1
ATOM 2536 C C . GLY B 1 49 ? 11.992 38 13.914 1 97.88 49 GLY B C 1
ATOM 2537 O O . GLY B 1 49 ? 12.32 37.562 15.031 1 97.88 49 GLY B O 1
ATOM 2538 N N . SER B 1 50 ? 10.688 38.125 13.516 1 98.25 50 SER B N 1
ATOM 2539 C CA . SER B 1 50 ? 9.625 37.781 14.453 1 98.25 50 SER B CA 1
ATOM 2540 C C . SER B 1 50 ? 8.352 37.375 13.719 1 98.25 50 SER B C 1
ATOM 2542 O O . SER B 1 50 ? 8.211 37.625 12.523 1 98.25 50 SER B O 1
ATOM 2544 N N . ILE B 1 51 ? 7.48 36.719 14.469 1 98.81 51 ILE B N 1
ATOM 2545 C CA . ILE B 1 51 ? 6.176 36.344 13.938 1 98.81 51 ILE B CA 1
ATOM 2546 C C . ILE B 1 51 ? 5.387 37.594 13.57 1 98.81 51 ILE B C 1
ATOM 2548 O O . ILE B 1 51 ? 4.77 37.656 12.508 1 98.81 51 ILE B O 1
ATOM 2552 N N . ALA B 1 52 ? 5.48 38.594 14.414 1 98.62 52 ALA B N 1
ATOM 2553 C CA . ALA B 1 52 ? 4.781 39.844 14.18 1 98.62 52 ALA B CA 1
ATOM 2554 C C . ALA B 1 52 ? 5.188 40.469 12.844 1 98.62 52 ALA B C 1
ATOM 2556 O O . ALA B 1 52 ? 4.332 40.906 12.078 1 98.62 52 ALA B O 1
ATOM 2557 N N . GLU B 1 53 ? 6.441 40.469 12.578 1 98.56 53 GLU B N 1
ATOM 2558 C CA . GLU B 1 53 ? 6.949 41 11.32 1 98.56 53 GLU B CA 1
ATOM 2559 C C . GLU B 1 53 ? 6.469 40.188 10.125 1 98.56 53 GLU B C 1
ATOM 2561 O O . GLU B 1 53 ? 6.133 40.75 9.078 1 98.56 53 GLU B O 1
ATOM 2566 N N . ALA B 1 54 ? 6.414 38.875 10.305 1 98.81 54 ALA B N 1
ATOM 2567 C CA . ALA B 1 54 ? 6.039 38 9.211 1 98.81 54 ALA B CA 1
ATOM 2568 C C . ALA B 1 54 ? 4.582 38.219 8.805 1 98.81 54 ALA B C 1
ATOM 2570 O O . ALA B 1 54 ? 4.254 38.188 7.617 1 98.81 54 ALA B O 1
ATOM 2571 N N . VAL B 1 55 ? 3.709 38.438 9.805 1 98.62 55 VAL B N 1
ATOM 2572 C CA . VAL B 1 55 ? 2.281 38.344 9.508 1 98.62 55 VAL B CA 1
ATOM 2573 C C . VAL B 1 55 ? 1.715 39.75 9.289 1 98.62 55 VAL B C 1
ATOM 2575 O O . VAL B 1 55 ? 0.554 39.906 8.898 1 98.62 55 VAL B O 1
ATOM 2578 N N . ALA B 1 56 ? 2.498 40.812 9.492 1 96.56 56 ALA B N 1
ATOM 2579 C CA . ALA B 1 56 ? 2.033 42.188 9.547 1 96.56 56 ALA B CA 1
ATOM 2580 C C . ALA B 1 56 ? 1.245 42.562 8.297 1 96.56 56 ALA B C 1
ATOM 2582 O O . ALA B 1 56 ? 0.212 43.219 8.375 1 96.56 56 ALA B O 1
ATOM 2583 N N . ASP B 1 57 ? 1.649 42.094 7.117 1 95.44 57 ASP B N 1
ATOM 2584 C CA . ASP B 1 57 ? 0.989 42.469 5.867 1 95.44 57 ASP B CA 1
ATOM 2585 C C . ASP B 1 57 ? 0.538 41.25 5.094 1 95.44 57 ASP B C 1
ATOM 2587 O O . ASP B 1 57 ? 0.339 41.312 3.879 1 95.44 57 ASP B O 1
ATOM 2591 N N . ALA B 1 58 ? 0.418 40.156 5.758 1 98.62 58 ALA B N 1
ATOM 2592 C CA . ALA B 1 58 ? 0.138 38.906 5.078 1 98.62 58 ALA B CA 1
ATOM 2593 C C . ALA B 1 58 ? -1.347 38.781 4.75 1 98.62 58 ALA B C 1
ATOM 2595 O O . ALA B 1 58 ? -2.203 39.156 5.555 1 98.62 58 ALA B O 1
ATOM 2596 N N . ASP B 1 59 ? -1.611 38.281 3.568 1 98.56 59 ASP B N 1
ATOM 2597 C CA . ASP B 1 59 ? -2.961 37.844 3.197 1 98.56 59 ASP B CA 1
ATOM 2598 C C . ASP B 1 59 ? -3.277 36.469 3.742 1 98.56 59 ASP B C 1
ATOM 2600 O O . ASP B 1 59 ? -4.422 36.188 4.105 1 98.56 59 ASP B O 1
ATOM 2604 N N . VAL B 1 60 ? -2.316 35.625 3.736 1 98.88 60 VAL B N 1
ATOM 2605 C CA . VAL B 1 60 ? -2.408 34.25 4.172 1 98.88 60 VAL B CA 1
ATOM 2606 C C . VAL B 1 60 ? -1.236 33.906 5.09 1 98.88 60 VAL B C 1
ATOM 2608 O O . VAL B 1 60 ? -0.102 34.312 4.836 1 98.88 60 VAL B O 1
ATOM 2611 N N . VAL B 1 61 ? -1.506 33.25 6.18 1 98.94 61 VAL B N 1
ATOM 2612 C CA . VAL B 1 61 ? -0.485 32.719 7.09 1 98.94 61 VAL B CA 1
ATOM 2613 C C . VAL B 1 61 ? -0.45 31.203 7.031 1 98.94 61 VAL B C 1
ATOM 2615 O O . VAL B 1 61 ? -1.483 30.547 7.18 1 98.94 61 VAL B O 1
ATOM 2618 N N . VAL B 1 62 ? 0.753 30.609 6.785 1 98.94 62 VAL B N 1
ATOM 2619 C CA . VAL B 1 62 ? 0.926 29.156 6.785 1 98.94 62 VAL B CA 1
ATOM 2620 C C . VAL B 1 62 ? 1.807 28.75 7.961 1 98.94 62 VAL B C 1
ATOM 2622 O O . VAL B 1 62 ? 2.861 29.344 8.195 1 98.94 62 VAL B O 1
ATOM 2625 N N . THR B 1 63 ? 1.304 27.828 8.727 1 98.88 63 THR B N 1
ATOM 2626 C CA . THR B 1 63 ? 2.119 27.234 9.781 1 98.88 63 THR B CA 1
ATOM 2627 C C . THR B 1 63 ? 2.523 25.812 9.406 1 98.88 63 THR B C 1
ATOM 2629 O O . THR B 1 63 ? 1.73 25.062 8.828 1 98.88 63 THR B O 1
ATOM 2632 N N . MET B 1 64 ? 3.732 25.438 9.57 1 98.62 64 MET B N 1
ATOM 2633 C CA . MET B 1 64 ? 4.332 24.109 9.367 1 98.62 64 MET B CA 1
ATOM 2634 C C . MET B 1 64 ? 5.289 23.766 10.508 1 98.62 64 MET B C 1
ATOM 2636 O O . MET B 1 64 ? 6.5 23.953 10.375 1 98.62 64 MET B O 1
ATOM 2640 N N . LEU B 1 65 ? 4.707 23.234 11.594 1 98.12 65 LEU B N 1
ATOM 2641 C CA . LEU B 1 65 ? 5.422 23.109 12.859 1 98.12 65 LEU B CA 1
ATOM 2642 C C . LEU B 1 65 ? 5.406 21.672 13.359 1 98.12 65 LEU B C 1
ATOM 2644 O O . LEU B 1 65 ? 4.562 20.875 12.938 1 98.12 65 LEU B O 1
ATOM 2648 N N . PRO B 1 66 ? 6.258 21.25 14.242 1 94.88 66 PRO B N 1
ATOM 2649 C CA . PRO B 1 66 ? 6.449 19.844 14.633 1 94.88 66 PRO B CA 1
ATOM 2650 C C . PRO B 1 66 ? 5.281 19.297 15.453 1 94.88 66 PRO B C 1
ATOM 2652 O O . PRO B 1 66 ? 4.883 18.156 15.273 1 94.88 66 PRO B O 1
ATOM 2655 N N . LYS B 1 67 ? 4.73 20.125 16.391 1 95.81 67 LYS B N 1
ATOM 2656 C CA . LYS B 1 67 ? 3.748 19.609 17.328 1 95.81 67 LYS B CA 1
ATOM 2657 C C . LYS B 1 67 ? 2.586 20.578 17.516 1 95.81 67 LYS B C 1
ATOM 2659 O O . LYS B 1 67 ? 2.717 21.766 17.234 1 95.81 67 LYS B O 1
ATOM 2664 N N . GLY B 1 68 ? 1.521 20 18.047 1 97.69 68 GLY B N 1
ATOM 2665 C CA . GLY B 1 68 ? 0.33 20.797 18.297 1 97.69 68 GLY B CA 1
ATOM 2666 C C . GLY B 1 68 ? 0.585 21.984 19.219 1 97.69 68 GLY B C 1
ATOM 2667 O O . GLY B 1 68 ? 0.101 23.078 18.969 1 97.69 68 GLY B O 1
ATOM 2668 N N . GLN B 1 69 ? 1.358 21.766 20.203 1 97.69 69 GLN B N 1
ATOM 2669 C CA . GLN B 1 69 ? 1.657 22.844 21.156 1 97.69 69 GLN B CA 1
ATOM 2670 C C . GLN B 1 69 ? 2.375 24 20.469 1 97.69 69 GLN B C 1
ATOM 2672 O O . GLN B 1 69 ? 2.158 25.172 20.812 1 97.69 69 GLN B O 1
ATOM 2677 N N . HIS B 1 70 ? 3.182 23.688 19.516 1 98.19 70 HIS B N 1
ATOM 2678 C CA . HIS B 1 70 ? 3.898 24.734 18.781 1 98.19 70 HIS B CA 1
ATOM 2679 C C . HIS B 1 70 ? 2.941 25.578 17.953 1 98.19 70 HIS B C 1
ATOM 2681 O O . HIS B 1 70 ? 3.107 26.797 17.859 1 98.19 70 HIS B O 1
ATOM 2687 N N . VAL B 1 71 ? 1.948 24.953 17.375 1 98.75 71 VAL B N 1
ATOM 2688 C CA . VAL B 1 71 ? 0.947 25.672 16.594 1 98.75 71 VAL B CA 1
ATOM 2689 C C . VAL B 1 71 ? 0.157 26.609 17.516 1 98.75 71 VAL B C 1
ATOM 2691 O O . VAL B 1 71 ? -0.003 27.797 17.203 1 98.75 71 VAL B O 1
ATOM 2694 N N . ARG B 1 72 ? -0.261 26.078 18.625 1 98.69 72 ARG B N 1
ATOM 2695 C CA . ARG B 1 72 ? -1.029 26.891 19.562 1 98.69 72 ARG B CA 1
ATOM 2696 C C . ARG B 1 72 ? -0.206 28.062 20.078 1 98.69 72 ARG B C 1
ATOM 2698 O O . ARG B 1 72 ? -0.713 29.188 20.172 1 98.69 72 ARG B O 1
ATOM 2705 N N . ASP B 1 73 ? 1.027 27.781 20.359 1 98.5 73 ASP B N 1
ATOM 2706 C CA . ASP B 1 73 ? 1.913 28.844 20.859 1 98.5 73 ASP B CA 1
ATOM 2707 C C . ASP B 1 73 ? 2.105 29.922 19.797 1 98.5 73 ASP B C 1
ATOM 2709 O O . ASP B 1 73 ? 1.964 31.109 20.109 1 98.5 73 ASP B O 1
ATOM 2713 N N . VAL B 1 74 ? 2.398 29.547 18.609 1 98.62 74 VAL B N 1
ATOM 2714 C CA . VAL B 1 74 ? 2.648 30.484 17.516 1 98.62 74 VAL B CA 1
ATOM 2715 C C . VAL B 1 74 ? 1.415 31.344 17.297 1 98.62 74 VAL B C 1
ATOM 2717 O O . VAL B 1 74 ? 1.535 32.531 16.984 1 98.62 74 VAL B O 1
ATOM 2720 N N . LEU B 1 75 ? 0.275 30.797 17.438 1 98.81 75 LEU B N 1
ATOM 2721 C CA . LEU B 1 75 ? -0.962 31.516 17.188 1 98.81 75 LEU B CA 1
ATOM 2722 C C . LEU B 1 75 ? -1.288 32.469 18.344 1 98.81 75 LEU B C 1
ATOM 2724 O O . LEU B 1 75 ? -1.611 33.625 18.125 1 98.81 75 LEU B O 1
ATOM 2728 N N . SER B 1 76 ? -1.087 32.031 19.578 1 98.5 76 SER B N 1
ATOM 2729 C CA . SER B 1 76 ? -1.771 32.719 20.688 1 98.5 76 SER B CA 1
ATOM 2730 C C . SER B 1 76 ? -0.787 33.469 21.562 1 98.5 76 SER B C 1
ATOM 2732 O O . SER B 1 76 ? -1.191 34.281 22.391 1 98.5 76 SER B O 1
ATOM 2734 N N . GLN B 1 77 ? 0.461 33.188 21.469 1 97.88 77 GLN B N 1
ATOM 2735 C CA . GLN B 1 77 ? 1.42 33.844 22.344 1 97.88 77 GLN B CA 1
ATOM 2736 C C . GLN B 1 77 ? 1.441 35.344 22.109 1 97.88 77 GLN B C 1
ATOM 2738 O O . GLN B 1 77 ? 0.927 35.812 21.094 1 97.88 77 GLN B O 1
ATO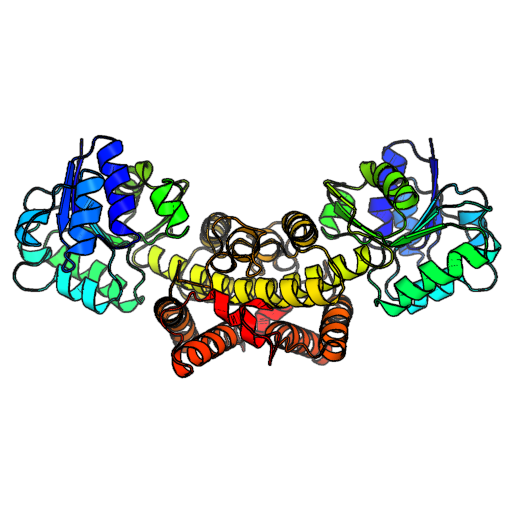M 2743 N N . ASP B 1 78 ? 2.062 36.062 23.062 1 96.25 78 ASP B N 1
ATOM 2744 C CA . ASP B 1 78 ? 2.311 37.469 22.828 1 96.25 78 ASP B CA 1
ATOM 2745 C C . ASP B 1 78 ? 3.176 37.688 21.578 1 96.25 78 ASP B C 1
ATOM 2747 O O . ASP B 1 78 ? 4.223 37.062 21.438 1 96.25 78 ASP B O 1
ATOM 2751 N N . GLY B 1 79 ? 2.643 38.5 20.703 1 96.94 79 GLY B N 1
ATOM 2752 C CA . GLY B 1 79 ? 3.365 38.719 19.453 1 96.94 79 GLY B CA 1
ATOM 2753 C C . GLY B 1 79 ? 3.09 37.625 18.406 1 96.94 79 GLY B C 1
ATOM 2754 O O . GLY B 1 79 ? 3.73 37.594 17.359 1 96.94 79 GLY B O 1
ATOM 2755 N N . GLY B 1 80 ? 2.135 36.812 18.781 1 98.38 80 GLY B N 1
ATOM 2756 C CA . GLY B 1 80 ? 1.79 35.719 17.875 1 98.38 80 GLY B CA 1
ATOM 2757 C C . GLY B 1 80 ? 0.875 36.156 16.75 1 98.38 80 GLY B C 1
ATOM 2758 O O . GLY B 1 80 ? 0.698 37.344 16.516 1 98.38 80 GLY B O 1
ATOM 2759 N N . VAL B 1 81 ? 0.377 35.25 16.031 1 98.88 81 VAL B N 1
ATOM 2760 C CA . VAL B 1 81 ? -0.392 35.5 14.82 1 98.88 81 VAL B CA 1
ATOM 2761 C C . VAL B 1 81 ? -1.683 36.25 15.172 1 98.88 81 VAL B C 1
ATOM 2763 O O . VAL B 1 81 ? -2.043 37.219 14.523 1 98.88 81 VAL B O 1
ATOM 2766 N N . PHE B 1 82 ? -2.381 35.812 16.234 1 98.69 82 PHE B N 1
ATOM 2767 C CA . PHE B 1 82 ? -3.686 36.375 16.578 1 98.69 82 PHE B CA 1
ATOM 2768 C C . PHE B 1 82 ? -3.576 37.844 16.922 1 98.69 82 PHE B C 1
ATOM 2770 O O . PHE B 1 82 ? -4.48 38.625 16.625 1 98.69 82 PHE B O 1
ATOM 2777 N N . SER B 1 83 ? -2.463 38.25 17.469 1 98 83 SER B N 1
ATOM 2778 C CA . SER B 1 83 ? -2.314 39.625 17.938 1 98 83 SER B CA 1
ATOM 2779 C C . SER B 1 83 ? -1.813 40.531 16.812 1 98 83 SER B C 1
ATOM 2781 O O . SER B 1 83 ? -1.873 41.75 16.938 1 98 83 SER B O 1
ATOM 2783 N N . ASN B 1 84 ? -1.374 39.906 15.703 1 98.62 84 ASN B N 1
ATOM 2784 C CA . ASN B 1 84 ? -0.637 40.75 14.773 1 98.62 84 ASN B CA 1
ATOM 2785 C C . ASN B 1 84 ? -1.168 40.625 13.352 1 98.62 84 ASN B C 1
ATOM 2787 O O . ASN B 1 84 ? -0.88 41.469 12.492 1 98.62 84 ASN B O 1
ATOM 2791 N N . ALA B 1 85 ? -1.938 39.594 13.047 1 98.31 85 ALA B N 1
ATOM 2792 C CA . ALA B 1 85 ? -2.494 39.438 11.703 1 98.31 85 ALA B CA 1
ATOM 2793 C C . ALA B 1 85 ? -3.637 40.406 11.453 1 98.31 85 ALA B C 1
ATOM 2795 O O . ALA B 1 85 ? -4.387 40.75 12.375 1 98.31 85 ALA B O 1
ATOM 2796 N N . ARG B 1 86 ? -3.809 40.812 10.258 1 98.06 86 ARG B N 1
ATOM 2797 C CA . ARG B 1 86 ? -4.922 41.688 9.891 1 98.06 86 ARG B CA 1
ATOM 2798 C C . ARG B 1 86 ? -6.25 40.938 9.961 1 98.06 86 ARG B C 1
ATOM 2800 O O . ARG B 1 86 ? -6.301 39.75 9.703 1 98.06 86 ARG B O 1
ATOM 2807 N N . PRO B 1 87 ? -7.27 41.688 10.266 1 98 87 PRO B N 1
ATOM 2808 C CA . PRO B 1 87 ? -8.586 41.031 10.203 1 98 87 PRO B CA 1
ATOM 2809 C C . PRO B 1 87 ? -8.883 40.406 8.844 1 98 87 PRO B C 1
ATOM 2811 O O . PRO B 1 87 ? -8.531 40.969 7.809 1 98 87 PRO B O 1
ATOM 2814 N N . GLY B 1 88 ? -9.414 39.219 8.891 1 98.19 88 GLY B N 1
ATOM 2815 C CA . GLY B 1 88 ? -9.797 38.531 7.664 1 98.19 88 GLY B CA 1
ATOM 2816 C C . GLY B 1 88 ? -8.711 37.625 7.113 1 98.19 88 GLY B C 1
ATOM 2817 O O . GLY B 1 88 ? -8.961 36.812 6.223 1 98.19 88 GLY B O 1
ATOM 2818 N N . THR B 1 89 ? -7.508 37.688 7.645 1 98.69 89 THR B N 1
ATOM 2819 C CA . THR B 1 89 ? -6.398 36.844 7.207 1 98.69 89 THR B CA 1
ATOM 2820 C C . THR B 1 89 ? -6.766 35.375 7.305 1 98.69 89 THR B C 1
ATOM 2822 O O . THR B 1 89 ? -7.395 34.938 8.281 1 98.69 89 THR B O 1
ATOM 2825 N N . LEU B 1 90 ? -6.43 34.594 6.254 1 98.88 90 LEU B N 1
ATOM 2826 C CA . LEU B 1 90 ? -6.621 33.156 6.277 1 98.88 90 LEU B CA 1
ATOM 2827 C C . LEU B 1 90 ? -5.383 32.469 6.824 1 98.88 90 LEU B C 1
ATOM 2829 O O . LEU B 1 90 ? -4.289 32.594 6.273 1 98.88 90 LEU B O 1
ATOM 2833 N N . ILE B 1 91 ? -5.582 31.766 7.949 1 98.94 91 ILE B N 1
ATOM 2834 C CA . ILE B 1 91 ? -4.531 30.906 8.5 1 98.94 91 ILE B CA 1
ATOM 2835 C C . ILE B 1 91 ? -4.695 29.484 7.973 1 98.94 91 ILE B C 1
ATOM 2837 O O . ILE B 1 91 ? -5.773 28.906 8.086 1 98.94 91 ILE B O 1
ATOM 2841 N N . MET B 1 92 ? -3.648 28.969 7.332 1 98.94 92 MET B N 1
ATOM 2842 C CA . MET B 1 92 ? -3.568 27.578 6.887 1 98.94 92 MET B CA 1
ATOM 2843 C C . MET B 1 92 ? -2.549 26.797 7.711 1 98.94 92 MET B C 1
ATOM 2845 O O . MET B 1 92 ? -1.342 27 7.566 1 98.94 92 MET B O 1
ATOM 2849 N N . ASP B 1 93 ? -3.014 25.953 8.562 1 98.94 93 ASP B N 1
ATOM 2850 C CA . ASP B 1 93 ? -2.082 25.109 9.312 1 98.94 93 ASP B CA 1
ATOM 2851 C C . ASP B 1 93 ? -1.772 23.812 8.555 1 98.94 93 ASP B C 1
ATOM 2853 O O . ASP B 1 93 ? -2.646 22.969 8.383 1 98.94 93 ASP B O 1
ATOM 2857 N N . SER B 1 94 ? -0.536 23.672 8.195 1 98.88 94 SER B N 1
ATOM 2858 C CA . SER B 1 94 ? -0.11 22.516 7.418 1 98.88 94 SER B CA 1
ATOM 2859 C C . SER B 1 94 ? 0.677 21.531 8.281 1 98.88 94 SER B C 1
ATOM 2861 O O . SER B 1 94 ? 1.294 20.594 7.766 1 98.88 94 SER B O 1
ATOM 2863 N N . SER B 1 95 ? 0.667 21.75 9.609 1 98.5 95 SER B N 1
ATOM 2864 C CA . SER B 1 95 ? 1.304 20.844 10.555 1 98.5 95 SER B CA 1
ATOM 2865 C C . SER B 1 95 ? 0.465 19.578 10.758 1 98.5 95 SER B C 1
ATOM 2867 O O . SER B 1 95 ? -0.722 19.562 10.43 1 98.5 95 SER B O 1
ATOM 2869 N N . THR B 1 96 ? 1.11 18.516 11.172 1 98.25 96 THR B N 1
ATOM 2870 C CA . THR B 1 96 ? 0.393 17.328 11.617 1 98.25 96 THR B CA 1
ATOM 2871 C C . THR B 1 96 ? 0.196 17.359 13.125 1 98.25 96 THR B C 1
ATOM 2873 O O . THR B 1 96 ? 1.14 17.125 13.883 1 98.25 96 THR B O 1
ATOM 2876 N N . VAL B 1 97 ? -1.048 17.656 13.555 1 98.25 97 VAL B N 1
ATOM 2877 C CA . VAL B 1 97 ? -1.352 17.844 14.969 1 98.25 97 VAL B CA 1
ATOM 2878 C C . VAL B 1 97 ? -2.551 16.984 15.359 1 98.25 97 VAL B C 1
ATOM 2880 O O . VAL B 1 97 ? -3.16 16.344 14.508 1 98.25 97 VAL B O 1
ATOM 2883 N N . ASP B 1 98 ? -2.848 16.906 16.656 1 97.62 98 ASP B N 1
ATOM 2884 C CA . ASP B 1 98 ? -4.008 16.156 17.125 1 97.62 98 ASP B CA 1
ATOM 2885 C C . ASP B 1 98 ? -5.309 16.891 16.781 1 97.62 98 ASP B C 1
ATOM 2887 O O . ASP B 1 98 ? -5.305 18.109 16.562 1 97.62 98 ASP B O 1
ATOM 2891 N N . ILE B 1 99 ? -6.387 16.156 16.781 1 97.81 99 ILE B N 1
ATOM 2892 C CA . ILE B 1 99 ? -7.703 16.672 16.422 1 97.81 99 ILE B CA 1
ATOM 2893 C C . ILE B 1 99 ? -8.086 17.828 17.344 1 97.81 99 ILE B C 1
ATOM 2895 O O . ILE B 1 99 ? -8.656 18.828 16.906 1 97.81 99 ILE B O 1
ATOM 2899 N N . GLU B 1 100 ? -7.793 17.719 18.547 1 97.62 100 GLU B N 1
ATOM 2900 C CA . GLU B 1 100 ? -8.156 18.719 19.547 1 97.62 100 GLU B CA 1
ATOM 2901 C C . GLU B 1 100 ? -7.465 20.047 19.266 1 97.62 100 GLU B C 1
ATOM 2903 O O . GLU B 1 100 ? -8.078 21.109 19.391 1 97.62 100 GLU B O 1
ATOM 2908 N N . THR B 1 101 ? -6.227 19.953 18.922 1 98.5 101 THR B N 1
ATOM 2909 C CA . THR B 1 101 ? -5.508 21.172 18.562 1 98.5 101 THR B CA 1
ATOM 2910 C C . THR B 1 101 ? -6.141 21.844 17.344 1 98.5 101 THR B C 1
ATOM 2912 O O . THR B 1 101 ? -6.367 23.062 17.344 1 98.5 101 THR B O 1
ATOM 2915 N N . SER B 1 102 ? -6.41 21.094 16.328 1 98.75 102 SER B N 1
ATOM 2916 C CA . SER B 1 102 ? -7.031 21.656 15.133 1 98.75 102 SER B CA 1
ATOM 2917 C C . SER B 1 102 ? -8.391 22.266 15.445 1 98.75 102 SER B C 1
ATOM 2919 O O . SER B 1 102 ? -8.719 23.344 14.961 1 98.75 102 SER B O 1
ATOM 2921 N N . ARG B 1 103 ? -9.156 21.547 16.234 1 98.62 103 ARG B N 1
ATOM 2922 C CA . ARG B 1 103 ? -10.461 22.062 16.641 1 98.62 103 ARG B CA 1
ATOM 2923 C C . ARG B 1 103 ? -10.32 23.391 17.391 1 98.62 103 ARG B C 1
ATOM 2925 O O . ARG B 1 103 ? -11.07 24.328 17.125 1 98.62 103 ARG B O 1
ATOM 2932 N N . TRP B 1 104 ? -9.43 23.391 18.297 1 98.81 104 TRP B N 1
ATOM 2933 C CA . TRP B 1 104 ? -9.164 24.625 19.031 1 98.81 104 TRP B CA 1
ATOM 2934 C C . TRP B 1 104 ? -8.844 25.781 18.078 1 98.81 104 TRP B C 1
ATOM 2936 O O . TRP B 1 104 ? -9.352 26.891 18.25 1 98.81 104 TRP B O 1
ATOM 2946 N N . CYS B 1 105 ? -8.047 25.562 17.094 1 98.88 105 CYS B N 1
ATOM 2947 C CA . CYS B 1 105 ? -7.668 26.594 16.141 1 98.88 105 CYS B CA 1
ATOM 2948 C C . CYS B 1 105 ? -8.891 27.109 15.383 1 98.88 105 CYS B C 1
ATOM 2950 O O . CYS B 1 105 ? -9.047 28.328 15.203 1 98.88 105 CYS B O 1
ATOM 2952 N N . HIS B 1 106 ? -9.742 26.203 14.945 1 98.88 106 HIS B N 1
ATOM 2953 C CA . HIS B 1 106 ? -10.953 26.578 14.234 1 98.88 106 HIS B CA 1
ATOM 2954 C C . HIS B 1 106 ? -11.859 27.438 15.102 1 98.88 106 HIS B C 1
ATOM 2956 O O . HIS B 1 106 ? -12.492 28.375 14.602 1 98.88 106 HIS B O 1
ATOM 2962 N N . GLU B 1 107 ? -11.914 27.094 16.344 1 98.75 107 GLU B N 1
ATOM 2963 C CA . GLU B 1 107 ? -12.805 27.797 17.266 1 98.75 107 GLU B CA 1
ATOM 2964 C C . GLU B 1 107 ? -12.219 29.125 17.703 1 98.75 107 GLU B C 1
ATOM 2966 O O . GLU B 1 107 ? -12.953 30.109 17.875 1 98.75 107 GLU B O 1
ATOM 2971 N N . GLU B 1 108 ? -10.945 29.203 17.859 1 98.81 108 GLU B N 1
ATOM 2972 C CA . GLU B 1 108 ? -10.281 30.375 18.438 1 98.81 108 GLU B CA 1
ATOM 2973 C C . GLU B 1 108 ? -10.047 31.453 17.391 1 98.81 108 GLU B C 1
ATOM 2975 O O . GLU B 1 108 ? -10.141 32.656 17.688 1 98.81 108 GLU B O 1
ATOM 2980 N N . ALA B 1 109 ? -9.758 31.094 16.172 1 98.81 109 ALA B N 1
ATOM 2981 C CA . ALA B 1 109 ? -9.336 32.031 15.125 1 98.81 109 ALA B CA 1
ATOM 2982 C C . ALA B 1 109 ? -10.391 33.125 14.906 1 98.81 109 ALA B C 1
ATOM 2984 O O . ALA B 1 109 ? -10.086 34.312 14.938 1 98.81 109 ALA B O 1
ATOM 2985 N N . PRO B 1 110 ? -11.672 32.688 14.758 1 98.5 110 PRO B N 1
ATOM 2986 C CA . PRO B 1 110 ? -12.68 33.719 14.508 1 98.5 110 PRO B CA 1
ATOM 2987 C C . PRO B 1 110 ? -12.812 34.719 15.656 1 98.5 110 PRO B C 1
ATOM 2989 O O . PRO B 1 110 ? -13.164 35.875 15.438 1 98.5 110 PRO B O 1
ATOM 2992 N N . LYS B 1 111 ? -12.477 34.312 16.859 1 98.5 111 LYS B N 1
ATOM 2993 C CA . LYS B 1 111 ? -12.547 35.219 18.016 1 98.5 111 LYS B CA 1
ATOM 2994 C C . LYS B 1 111 ? -11.523 36.344 17.906 1 98.5 111 LYS B C 1
ATOM 2996 O O . LYS B 1 111 ? -11.656 37.375 18.562 1 98.5 111 LYS B O 1
ATOM 3001 N N . HIS B 1 112 ? -10.586 36.125 17.094 1 98.31 112 HIS B N 1
ATOM 3002 C CA . HIS B 1 112 ? -9.547 37.125 16.891 1 98.31 112 HIS B CA 1
ATOM 3003 C C . HIS B 1 112 ? -9.672 37.781 15.516 1 98.31 112 HIS B C 1
ATOM 3005 O O . HIS B 1 112 ? -8.727 38.406 15.039 1 98.31 112 HIS B O 1
ATOM 3011 N N . GLY B 1 113 ? -10.773 37.5 14.828 1 98.31 113 GLY B N 1
ATOM 3012 C CA . GLY B 1 113 ? -11.094 38.188 13.578 1 98.31 113 GLY B CA 1
ATOM 3013 C C . GLY B 1 113 ? -10.375 37.594 12.383 1 98.31 113 GLY B C 1
ATOM 3014 O O . GLY B 1 113 ? -10.281 38.219 11.328 1 98.31 113 GLY B O 1
ATOM 3015 N N . VAL B 1 114 ? -9.797 36.438 12.516 1 98.69 114 VAL B N 1
ATOM 3016 C CA . VAL B 1 114 ? -9.117 35.781 11.406 1 98.69 114 VAL B CA 1
ATOM 3017 C C . VAL B 1 114 ? -9.82 34.469 11.07 1 98.69 114 VAL B C 1
ATOM 3019 O O . VAL B 1 114 ? -10.766 34.062 11.758 1 98.69 114 VAL B O 1
ATOM 3022 N N . ARG B 1 115 ? -9.469 33.906 9.914 1 98.81 115 ARG B N 1
ATOM 3023 C CA . ARG B 1 115 ? -10.055 32.688 9.398 1 98.81 115 ARG B CA 1
ATOM 3024 C C . ARG B 1 115 ? -9.055 31.531 9.469 1 98.81 115 ARG B C 1
ATOM 3026 O O . ARG B 1 115 ? -7.852 31.75 9.594 1 98.81 115 ARG B O 1
ATOM 3033 N N . PHE B 1 116 ? -9.641 30.266 9.492 1 98.94 116 PHE B N 1
ATOM 3034 C CA . PHE B 1 116 ? -8.734 29.141 9.688 1 98.94 116 PHE B CA 1
ATOM 3035 C C . PHE B 1 116 ? -9.164 27.938 8.852 1 98.94 116 PHE B C 1
ATOM 3037 O O . PHE B 1 116 ? -10.359 27.656 8.734 1 98.94 116 PHE B O 1
ATOM 3044 N N . VAL B 1 117 ? -8.133 27.281 8.25 1 98.94 117 VAL B N 1
ATOM 3045 C CA . VAL B 1 117 ? -8.312 25.953 7.672 1 98.94 117 VAL B CA 1
ATOM 3046 C C . VAL B 1 117 ? -7.18 25.031 8.125 1 98.94 117 VAL B C 1
ATOM 3048 O O . VAL B 1 117 ? -6.055 25.484 8.344 1 98.94 117 VAL B O 1
ATOM 3051 N N . ASP B 1 118 ? -7.496 23.781 8.438 1 98.94 118 ASP B N 1
ATOM 3052 C CA . ASP B 1 118 ? -6.453 22.766 8.508 1 98.94 118 ASP B CA 1
ATOM 3053 C C . ASP B 1 118 ? -6.098 22.25 7.121 1 98.94 118 ASP B C 1
ATOM 3055 O O . ASP B 1 118 ? -6.984 21.859 6.355 1 98.94 118 ASP B O 1
ATOM 3059 N N . ALA B 1 119 ? -4.793 22.297 6.785 1 98.94 119 ALA B N 1
ATOM 3060 C CA . ALA B 1 119 ? -4.34 22 5.426 1 98.94 119 ALA B CA 1
ATOM 3061 C C . ALA B 1 119 ? -3.072 21.156 5.438 1 98.94 119 ALA B C 1
ATOM 3063 O O . ALA B 1 119 ? -2.07 21.516 4.816 1 98.94 119 ALA B O 1
ATOM 3064 N N . PRO B 1 120 ? -3.168 20 6.117 1 98.88 120 PRO B N 1
ATOM 3065 C CA . PRO B 1 120 ? -1.979 19.141 6.125 1 98.88 120 PRO B CA 1
ATOM 3066 C C . PRO B 1 120 ? -1.63 18.609 4.738 1 98.88 120 PRO B C 1
ATOM 3068 O O . PRO B 1 120 ? -2.379 18.812 3.783 1 98.88 120 PRO B O 1
ATOM 3071 N N . VAL B 1 121 ? -0.42 17.984 4.676 1 98.75 121 VAL B N 1
ATOM 3072 C CA . VAL B 1 121 ? 0.101 17.578 3.375 1 98.75 121 VAL B CA 1
ATOM 3073 C C . VAL B 1 121 ? 0.603 16.141 3.445 1 98.75 121 VAL B C 1
ATOM 3075 O O . VAL B 1 121 ? 0.912 15.633 4.527 1 98.75 121 VAL B O 1
ATOM 3078 N N . SER B 1 122 ? 0.584 15.5 2.334 1 98.38 122 SER B N 1
ATOM 3079 C CA . SER B 1 122 ? 1.243 14.211 2.111 1 98.38 122 SER B CA 1
ATOM 3080 C C . SER B 1 122 ? 2.197 14.281 0.925 1 98.38 122 SER B C 1
ATOM 3082 O O . SER B 1 122 ? 1.996 15.07 0.003 1 98.38 122 SER B O 1
ATOM 3084 N N . GLY B 1 123 ? 3.25 13.453 0.952 1 94.75 123 GLY B N 1
ATOM 3085 C CA . GLY B 1 123 ? 4.215 13.422 -0.134 1 94.75 123 GLY B CA 1
ATOM 3086 C C . GLY B 1 123 ? 5.648 13.594 0.336 1 94.75 123 GLY B C 1
ATOM 3087 O O . GLY B 1 123 ? 6.59 13.359 -0.425 1 94.75 123 GLY B O 1
ATOM 3088 N N . GLY B 1 124 ? 5.863 14.023 1.53 1 91.5 124 GLY B N 1
ATOM 3089 C CA . GLY B 1 124 ? 7.184 14.102 2.141 1 91.5 124 GLY B CA 1
ATOM 3090 C C . GLY B 1 124 ? 8.031 15.227 1.581 1 91.5 124 GLY B C 1
ATOM 3091 O O . GLY B 1 124 ? 7.531 16.094 0.867 1 91.5 124 GLY B O 1
ATOM 3092 N N . THR B 1 125 ? 9.242 15.172 1.938 1 92.06 125 THR B N 1
ATOM 3093 C CA . THR B 1 125 ? 10.18 16.219 1.549 1 92.06 125 THR B CA 1
ATOM 3094 C C . THR B 1 125 ? 10.383 16.234 0.036 1 92.06 125 THR B C 1
ATOM 3096 O O . THR B 1 125 ? 10.562 17.297 -0.566 1 92.06 125 THR B O 1
ATOM 3099 N N . SER B 1 126 ? 10.297 15.047 -0.544 1 90.12 126 SER B N 1
ATOM 3100 C CA . SER B 1 126 ? 10.414 14.984 -1.996 1 90.12 126 SER B CA 1
ATOM 3101 C C . SER B 1 126 ? 9.242 15.68 -2.682 1 90.12 126 SER B C 1
ATOM 3103 O O . SER B 1 126 ? 9.438 16.422 -3.652 1 90.12 126 SER B O 1
ATOM 3105 N N . GLY B 1 127 ? 8.062 15.461 -2.191 1 94.06 127 GLY B N 1
ATOM 3106 C CA . GLY B 1 127 ? 6.902 16.156 -2.73 1 94.06 127 GLY B CA 1
ATOM 3107 C C . GLY B 1 127 ? 6.945 17.656 -2.516 1 94.06 127 GLY B C 1
ATOM 3108 O O . GLY B 1 127 ? 6.531 18.422 -3.387 1 94.06 127 GLY B O 1
ATOM 3109 N N . ALA B 1 128 ? 7.457 18.062 -1.383 1 96.38 128 ALA B N 1
ATOM 3110 C CA . ALA B 1 128 ? 7.578 19.484 -1.07 1 96.38 128 ALA B CA 1
ATOM 3111 C C . ALA B 1 128 ? 8.516 20.188 -2.049 1 96.38 128 ALA B C 1
ATOM 3113 O O . ALA B 1 128 ? 8.211 21.281 -2.543 1 96.38 128 ALA B O 1
ATOM 3114 N N . ALA B 1 129 ? 9.609 19.5 -2.318 1 94.88 129 ALA B N 1
ATOM 3115 C CA . ALA B 1 129 ? 10.602 20.062 -3.227 1 94.88 129 ALA B CA 1
ATOM 3116 C C . ALA B 1 129 ? 10.07 20.109 -4.656 1 94.88 129 ALA B C 1
ATOM 3118 O O . ALA B 1 129 ? 10.305 21.094 -5.375 1 94.88 129 ALA B O 1
ATOM 3119 N N . ALA B 1 130 ? 9.297 19.094 -5.039 1 95.88 130 ALA B N 1
ATOM 3120 C CA . ALA B 1 130 ? 8.875 18.922 -6.426 1 95.88 130 ALA B CA 1
ATOM 3121 C C . ALA B 1 130 ? 7.535 19.609 -6.676 1 95.88 130 ALA B C 1
ATOM 3123 O O . ALA B 1 130 ? 7.062 19.656 -7.816 1 95.88 130 ALA B O 1
ATOM 3124 N N . ALA B 1 131 ? 6.957 20.172 -5.648 1 98.25 131 ALA B N 1
ATOM 3125 C CA . ALA B 1 131 ? 5.648 20.812 -5.742 1 98.25 131 ALA B CA 1
ATOM 3126 C C . ALA B 1 131 ? 4.582 19.828 -6.195 1 98.25 131 ALA B C 1
ATOM 3128 O O . ALA B 1 131 ? 3.779 20.125 -7.082 1 98.25 131 ALA B O 1
ATOM 3129 N N . THR B 1 132 ? 4.629 18.609 -5.566 1 97.5 132 THR B N 1
ATOM 3130 C CA . THR B 1 132 ? 3.686 17.578 -5.953 1 97.5 132 THR B CA 1
ATOM 3131 C C . THR B 1 132 ? 2.916 17.062 -4.738 1 97.5 132 THR B C 1
ATOM 3133 O O . THR B 1 132 ? 2.385 15.953 -4.754 1 97.5 132 THR B O 1
ATOM 3136 N N . LEU B 1 133 ? 2.814 17.844 -3.709 1 98.5 133 LEU B N 1
ATOM 3137 C CA . LEU B 1 133 ? 2.164 17.422 -2.475 1 98.5 133 LEU B CA 1
ATOM 3138 C C . LEU B 1 133 ? 0.671 17.203 -2.695 1 98.5 133 LEU B C 1
ATOM 3140 O O . LEU B 1 133 ? 0.074 17.828 -3.58 1 98.5 133 LEU B O 1
ATOM 3144 N N . ALA B 1 134 ? 0.151 16.312 -1.904 1 98.81 134 ALA B N 1
ATOM 3145 C CA . ALA B 1 134 ? -1.298 16.234 -1.745 1 98.81 134 ALA B CA 1
ATOM 3146 C C . ALA B 1 134 ? -1.77 17.031 -0.541 1 98.81 134 ALA B C 1
ATOM 3148 O O . ALA B 1 134 ? -1.399 16.734 0.598 1 98.81 134 ALA B O 1
ATOM 3149 N N . PHE B 1 135 ? -2.541 18.078 -0.8 1 98.94 135 PHE B N 1
ATOM 3150 C CA . PHE B 1 135 ? -3.137 18.844 0.283 1 98.94 135 PHE B CA 1
ATOM 3151 C C . PHE B 1 135 ? -4.531 18.328 0.618 1 98.94 135 PHE B C 1
ATOM 3153 O O . PHE B 1 135 ? -5.305 18 -0.28 1 98.94 135 PHE B O 1
ATOM 3160 N N . MET B 1 136 ? -4.844 18.172 1.827 1 98.88 136 MET B N 1
ATOM 3161 C CA . MET B 1 136 ? -6.172 17.812 2.318 1 98.88 136 MET B CA 1
ATOM 3162 C C . MET B 1 136 ? -6.699 18.875 3.275 1 98.88 136 MET B C 1
ATOM 3164 O O . MET B 1 136 ? -6.234 18.984 4.41 1 98.88 136 MET B O 1
ATOM 3168 N N . ILE B 1 137 ? -7.699 19.578 2.84 1 98.94 137 ILE B N 1
ATOM 3169 C CA . ILE B 1 137 ? -8.039 20.828 3.516 1 98.94 137 ILE B CA 1
ATOM 3170 C C . ILE B 1 137 ? -9.43 20.734 4.133 1 98.94 137 ILE B C 1
ATOM 3172 O O . ILE B 1 137 ? -10.383 20.312 3.463 1 98.94 137 ILE B O 1
ATOM 3176 N N . GLY B 1 138 ? -9.508 21.016 5.414 1 98.94 138 GLY B N 1
ATOM 3177 C CA . GLY B 1 138 ? -10.766 21.062 6.137 1 98.94 138 GLY B CA 1
ATOM 3178 C C . GLY B 1 138 ? -11.102 22.438 6.664 1 98.94 138 GLY B C 1
ATOM 3179 O O . GLY B 1 138 ? -10.211 23.188 7.082 1 98.94 138 GLY B O 1
ATOM 3180 N N . GLY B 1 139 ? -12.359 22.844 6.66 1 98.88 139 GLY B N 1
ATOM 3181 C CA . GLY B 1 139 ? -12.836 24.156 7.09 1 98.88 139 GLY B CA 1
ATOM 3182 C C . GLY B 1 139 ? -14.172 24.531 6.469 1 98.88 139 GLY B C 1
ATOM 3183 O O . GLY B 1 139 ? -14.898 23.672 5.965 1 98.88 139 GLY B O 1
ATOM 3184 N N . SER B 1 140 ? -14.508 25.844 6.598 1 98.81 140 SER B N 1
ATOM 3185 C CA . SER B 1 140 ? -15.711 26.312 5.918 1 98.81 140 SER B CA 1
ATOM 3186 C C . SER B 1 140 ? -15.57 26.203 4.406 1 98.81 140 SER B C 1
ATOM 3188 O O . SER B 1 140 ? -14.461 26.297 3.871 1 98.81 140 SER B O 1
ATOM 3190 N N . GLU B 1 141 ? -16.719 26.047 3.77 1 98.62 141 GLU B N 1
ATOM 3191 C CA . GLU B 1 141 ? -16.719 25.875 2.32 1 98.62 141 GLU B CA 1
ATOM 3192 C C . GLU B 1 141 ? -15.969 27.016 1.631 1 98.62 141 GLU B C 1
ATOM 3194 O O . GLU B 1 141 ? -15.141 26.781 0.748 1 98.62 141 GLU B O 1
ATOM 3199 N N . ALA B 1 142 ? -16.219 28.188 2.029 1 98.75 142 ALA B N 1
ATOM 3200 C CA . ALA B 1 142 ? -15.602 29.359 1.405 1 98.75 142 ALA B CA 1
ATOM 3201 C C . ALA B 1 142 ? -14.102 29.406 1.661 1 98.75 142 ALA B C 1
ATOM 3203 O O . ALA B 1 142 ? -13.32 29.719 0.76 1 98.75 142 ALA B O 1
ATOM 3204 N N . ASP B 1 143 ? -13.68 29.125 2.855 1 98.88 143 ASP B N 1
ATOM 3205 C CA . ASP B 1 143 ? -12.266 29.172 3.211 1 98.88 143 ASP B CA 1
ATOM 3206 C C . ASP B 1 143 ? -11.5 28.047 2.527 1 98.88 143 ASP B C 1
ATOM 3208 O O . ASP B 1 143 ? -10.359 28.234 2.09 1 98.88 143 ASP B O 1
ATOM 3212 N N . VAL B 1 144 ? -12.141 26.906 2.455 1 98.94 144 VAL B N 1
ATOM 3213 C CA . VAL B 1 144 ? -11.523 25.766 1.773 1 98.94 144 VAL B CA 1
ATOM 3214 C C . VAL B 1 144 ? -11.336 26.094 0.294 1 98.94 144 VAL B C 1
ATOM 3216 O O . VAL B 1 144 ? -10.273 25.828 -0.279 1 98.94 144 VAL B O 1
ATOM 3219 N N . ALA B 1 145 ? -12.336 26.672 -0.315 1 98.81 145 ALA B N 1
ATOM 3220 C CA . ALA B 1 145 ? -12.242 27.062 -1.723 1 98.81 145 ALA B CA 1
ATOM 3221 C C . ALA B 1 145 ? -11.086 28.016 -1.954 1 98.81 145 ALA B C 1
ATOM 3223 O O . ALA B 1 145 ? -10.328 27.875 -2.92 1 98.81 145 ALA B O 1
ATOM 3224 N N . GLU B 1 146 ? -10.953 28.953 -1.117 1 98.81 146 GLU B N 1
ATOM 3225 C CA . GLU B 1 146 ? -9.859 29.906 -1.228 1 98.81 146 GLU B CA 1
ATOM 3226 C C . GLU B 1 146 ? -8.508 29.234 -1.006 1 98.81 146 GLU B C 1
ATOM 3228 O O . GLU B 1 146 ? -7.555 29.484 -1.745 1 98.81 146 GLU B O 1
ATOM 3233 N N . ALA B 1 147 ? -8.43 28.391 0.009 1 98.94 147 ALA B N 1
ATOM 3234 C CA . ALA B 1 147 ? -7.191 27.703 0.322 1 98.94 147 ALA B CA 1
ATOM 3235 C C . ALA B 1 147 ? -6.742 26.828 -0.847 1 98.94 147 ALA B C 1
ATOM 3237 O O . ALA B 1 147 ? -5.547 26.719 -1.132 1 98.94 147 ALA B O 1
ATOM 3238 N N . LEU B 1 148 ? -7.719 26.188 -1.497 1 98.88 148 LEU B N 1
ATOM 3239 C CA . LEU B 1 148 ? -7.422 25.328 -2.641 1 98.88 148 LEU B CA 1
ATOM 3240 C C . LEU B 1 148 ? -6.711 26.109 -3.736 1 98.88 148 LEU B C 1
ATOM 3242 O O . LEU B 1 148 ? -5.859 25.578 -4.441 1 98.88 148 LEU B O 1
ATOM 3246 N N . GLU B 1 149 ? -7 27.359 -3.871 1 98.69 149 GLU B N 1
ATOM 3247 C CA . GLU B 1 149 ? -6.32 28.219 -4.848 1 98.69 149 GLU B CA 1
ATOM 3248 C C . GLU B 1 149 ? -4.902 28.547 -4.398 1 98.69 149 GLU B C 1
ATOM 3250 O O . GLU B 1 149 ? -3.971 28.531 -5.207 1 98.69 149 GLU B O 1
ATOM 3255 N N . HIS B 1 150 ? -4.715 28.75 -3.135 1 98.81 150 HIS B N 1
ATOM 3256 C CA . HIS B 1 150 ? -3.438 29.219 -2.602 1 98.81 150 HIS B CA 1
ATOM 3257 C C . HIS B 1 150 ? -2.393 28.109 -2.631 1 98.81 150 HIS B C 1
ATOM 3259 O O . HIS B 1 150 ? -1.19 28.391 -2.68 1 98.81 150 HIS B O 1
ATOM 3265 N N . VAL B 1 151 ? -2.807 26.812 -2.66 1 98.88 151 VAL B N 1
ATOM 3266 C CA . VAL B 1 151 ? -1.831 25.734 -2.475 1 98.88 151 VAL B CA 1
ATOM 3267 C C . VAL B 1 151 ? -1.393 25.203 -3.834 1 98.88 151 VAL B C 1
ATOM 3269 O O . VAL B 1 151 ? -0.53 24.312 -3.91 1 98.88 151 VAL B O 1
ATOM 3272 N N . LYS B 1 152 ? -1.899 25.688 -4.934 1 98.62 152 LYS B N 1
ATOM 3273 C CA . LYS B 1 152 ? -1.647 25.188 -6.277 1 98.62 152 LYS B CA 1
ATOM 3274 C C . LYS B 1 152 ? -0.153 25.156 -6.586 1 98.62 152 LYS B C 1
ATOM 3276 O O . LYS B 1 152 ? 0.362 24.172 -7.109 1 98.62 152 LYS B O 1
ATOM 3281 N N . PRO B 1 153 ? 0.614 26.172 -6.18 1 98.69 153 PRO B N 1
ATOM 3282 C CA . PRO B 1 153 ? 2.033 26.172 -6.539 1 98.69 153 PRO B CA 1
ATOM 3283 C C . PRO B 1 153 ? 2.838 25.109 -5.793 1 98.69 153 PRO B C 1
ATOM 3285 O O . PRO B 1 153 ? 3.994 24.859 -6.133 1 98.69 153 PRO B O 1
ATOM 3288 N N . MET B 1 154 ? 2.223 24.531 -4.773 1 98.69 154 MET B N 1
ATOM 3289 C CA . MET B 1 154 ? 2.934 23.578 -3.92 1 98.69 154 MET B CA 1
ATOM 3290 C C . MET B 1 154 ? 2.396 22.156 -4.109 1 98.69 154 MET B C 1
ATOM 3292 O O . MET B 1 154 ? 2.914 21.219 -3.521 1 98.69 154 MET B O 1
ATOM 3296 N N . SER B 1 155 ? 1.293 22.031 -4.914 1 98.31 155 SER B N 1
ATOM 3297 C CA . SER B 1 155 ? 0.545 20.766 -4.844 1 98.31 155 SER B CA 1
ATOM 3298 C C . SER B 1 155 ? 0.475 20.094 -6.207 1 98.31 155 SER B C 1
ATOM 3300 O O . SER B 1 155 ? 0.399 20.766 -7.238 1 98.31 155 SER B O 1
ATOM 3302 N N . GLY B 1 156 ? 0.636 18.766 -6.191 1 97.88 156 GLY B N 1
ATOM 3303 C CA . GLY B 1 156 ? 0.177 17.969 -7.328 1 97.88 156 GLY B CA 1
ATOM 3304 C C . GLY B 1 156 ? -1.327 17.781 -7.344 1 97.88 156 GLY B C 1
ATOM 3305 O O . GLY B 1 156 ? -1.951 17.828 -8.406 1 97.88 156 GLY B O 1
ATOM 3306 N N . LYS B 1 157 ? -1.908 17.516 -6.152 1 97.88 157 LYS B N 1
ATOM 3307 C CA . LYS B 1 157 ? -3.348 17.422 -5.934 1 97.88 157 LYS B CA 1
ATOM 3308 C C . LYS B 1 157 ? -3.76 18.125 -4.641 1 97.88 157 LYS B C 1
ATOM 3310 O O . LYS B 1 157 ? -3.01 18.125 -3.664 1 97.88 157 LYS B O 1
ATOM 3315 N N . ALA B 1 158 ? -4.93 18.703 -4.652 1 98.88 158 ALA B N 1
ATOM 3316 C CA . ALA B 1 158 ? -5.512 19.312 -3.465 1 98.88 158 ALA B CA 1
ATOM 3317 C C . ALA B 1 158 ? -6.984 18.938 -3.316 1 98.88 158 ALA B C 1
ATOM 3319 O O . ALA B 1 158 ? -7.719 18.906 -4.305 1 98.88 158 ALA B O 1
ATOM 3320 N N . PHE B 1 159 ? -7.395 18.656 -2.076 1 98.88 159 PHE B N 1
ATOM 3321 C CA . PHE B 1 159 ? -8.727 18.109 -1.845 1 98.88 159 PHE B CA 1
ATOM 3322 C C . PHE B 1 159 ? -9.461 18.922 -0.785 1 98.88 159 PHE B C 1
ATOM 3324 O O . PHE B 1 159 ? -8.867 19.344 0.213 1 98.88 159 PHE B O 1
ATOM 3331 N N . ALA B 1 160 ? -10.719 19.141 -1.079 1 98.94 160 ALA B N 1
ATOM 3332 C CA . ALA B 1 160 ? -11.617 19.516 0.006 1 98.94 160 ALA B CA 1
ATOM 3333 C C . ALA B 1 160 ? -11.984 18.297 0.859 1 98.94 160 ALA B C 1
ATOM 3335 O O . ALA B 1 160 ? -12.766 17.453 0.435 1 98.94 160 ALA B O 1
ATOM 3336 N N . ALA B 1 161 ? -11.469 18.25 2.062 1 98.81 161 ALA B N 1
ATOM 3337 C CA . ALA B 1 161 ? -11.648 17.078 2.906 1 98.81 161 ALA B CA 1
ATOM 3338 C C . ALA B 1 161 ? -12.984 17.109 3.641 1 98.81 161 ALA B C 1
ATOM 3340 O O . ALA B 1 161 ? -13.492 16.078 4.078 1 98.81 161 ALA B O 1
ATOM 3341 N N . GLY B 1 162 ? -13.5 18.266 3.854 1 98.75 162 GLY B N 1
ATOM 3342 C CA . GLY B 1 162 ? -14.734 18.453 4.602 1 98.75 162 GLY B CA 1
ATOM 3343 C C . GLY B 1 162 ? -14.695 19.656 5.527 1 98.75 162 GLY B C 1
ATOM 3344 O O . GLY B 1 162 ? -14 20.625 5.258 1 98.75 162 GLY B O 1
ATOM 3345 N N . GLY B 1 163 ? -15.602 19.641 6.586 1 98.75 163 GLY B N 1
ATOM 3346 C CA . GLY B 1 163 ? -15.68 20.734 7.543 1 98.75 163 GLY B CA 1
ATOM 3347 C C . GLY B 1 163 ? -14.445 20.844 8.4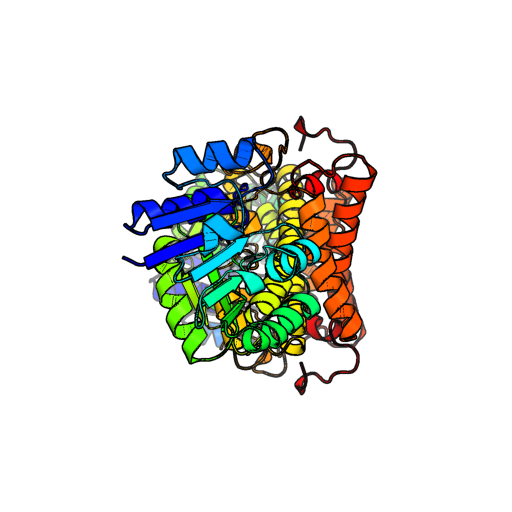22 1 98.75 163 GLY B C 1
ATOM 3348 O O . GLY B 1 163 ? -13.422 20.234 8.141 1 98.75 163 GLY B O 1
ATOM 3349 N N . PRO B 1 164 ? -14.578 21.703 9.453 1 98.81 164 PRO B N 1
ATOM 3350 C CA . PRO B 1 164 ? -13.445 21.875 10.367 1 98.81 164 PRO B CA 1
ATOM 3351 C C . PRO B 1 164 ? -12.883 20.531 10.859 1 98.81 164 PRO B C 1
ATOM 3353 O O . PRO B 1 164 ? -13.648 19.625 11.211 1 98.81 164 PRO B O 1
ATOM 3356 N N . THR B 1 165 ? -11.547 20.359 10.828 1 98.81 165 THR B N 1
ATOM 3357 C CA . THR B 1 165 ? -10.758 19.25 11.344 1 98.81 165 THR B CA 1
ATOM 3358 C C . THR B 1 165 ? -10.727 18.094 10.344 1 98.81 165 THR B C 1
ATOM 3360 O O . THR B 1 165 ? -10 17.109 10.531 1 98.81 165 THR B O 1
ATOM 3363 N N . ALA B 1 166 ? -11.398 18.172 9.219 1 98.88 166 ALA B N 1
ATOM 3364 C CA . ALA B 1 166 ? -11.445 17.062 8.273 1 98.88 166 ALA B CA 1
ATOM 3365 C C . ALA B 1 166 ? -10.086 16.828 7.613 1 98.88 166 ALA B C 1
ATOM 3367 O O . ALA B 1 166 ? -9.711 15.695 7.32 1 98.88 166 ALA B O 1
ATOM 3368 N N . GLY B 1 167 ? -9.398 17.891 7.352 1 98.88 167 GLY B N 1
ATOM 3369 C CA . GLY B 1 167 ? -8.062 17.75 6.777 1 98.88 167 GLY B CA 1
ATOM 3370 C C . GLY B 1 167 ? -7.109 16.984 7.672 1 98.88 167 GLY B C 1
ATOM 3371 O O . GLY B 1 167 ? -6.465 16.031 7.227 1 98.88 167 GLY B O 1
ATOM 3372 N N . ILE B 1 168 ? -7.074 17.391 8.938 1 98.81 168 ILE B N 1
ATOM 3373 C CA . ILE B 1 168 ? -6.152 16.75 9.867 1 98.81 168 ILE B CA 1
ATOM 3374 C C . ILE B 1 168 ? -6.613 15.32 10.148 1 98.81 168 ILE B C 1
ATOM 3376 O O . ILE B 1 168 ? -5.793 14.422 10.352 1 98.81 168 ILE B O 1
ATOM 3380 N N . ALA B 1 169 ? -7.938 15.094 10.156 1 98.81 169 ALA B N 1
ATOM 3381 C CA . ALA B 1 169 ? -8.461 13.734 10.305 1 98.81 169 ALA B CA 1
ATOM 3382 C C . ALA B 1 169 ? -7.969 12.836 9.18 1 98.81 169 ALA B C 1
ATOM 3384 O O . ALA B 1 169 ? -7.52 11.711 9.422 1 98.81 169 ALA B O 1
ATOM 3385 N N . ALA B 1 170 ? -8.031 13.359 7.957 1 98.94 170 ALA B N 1
ATOM 3386 C CA . ALA B 1 170 ? -7.559 12.602 6.801 1 98.94 170 ALA B CA 1
ATOM 3387 C C . ALA B 1 170 ? -6.062 12.32 6.906 1 98.94 170 ALA B C 1
ATOM 3389 O O . ALA B 1 170 ? -5.613 11.211 6.625 1 98.94 170 ALA B O 1
ATOM 3390 N N . LYS B 1 171 ? -5.324 13.297 7.324 1 98.88 171 LYS B N 1
ATOM 3391 C CA . LYS B 1 171 ? -3.877 13.164 7.461 1 98.88 171 LYS B CA 1
ATOM 3392 C C . LYS B 1 171 ? -3.514 12.094 8.484 1 98.88 171 LYS B C 1
ATOM 3394 O O . LYS B 1 171 ? -2.627 11.273 8.242 1 98.88 171 LYS B O 1
ATOM 3399 N N . ILE B 1 172 ? -4.172 12.148 9.594 1 98.75 172 ILE B N 1
ATOM 3400 C CA . ILE B 1 172 ? -3.895 11.219 10.68 1 98.75 172 ILE B CA 1
ATOM 3401 C C . ILE B 1 172 ? -4.16 9.789 10.219 1 98.75 172 ILE B C 1
ATOM 3403 O O . ILE B 1 172 ? -3.324 8.898 10.406 1 98.75 172 ILE B O 1
ATOM 3407 N N . ALA B 1 173 ? -5.281 9.523 9.602 1 98.88 173 ALA B N 1
ATOM 3408 C CA . ALA B 1 173 ? -5.613 8.195 9.094 1 98.88 173 ALA B CA 1
ATOM 3409 C C . ALA B 1 173 ? -4.645 7.773 7.988 1 98.88 173 ALA B C 1
ATOM 3411 O O . ALA B 1 173 ? -4.168 6.637 7.973 1 98.88 173 ALA B O 1
ATOM 3412 N N . ASN B 1 174 ? -4.352 8.68 7.09 1 98.88 174 ASN B N 1
ATOM 3413 C CA . ASN B 1 174 ? -3.41 8.438 6.004 1 98.88 174 ASN B CA 1
ATOM 3414 C C . ASN B 1 174 ? -2.035 8.039 6.531 1 98.88 174 ASN B C 1
ATOM 3416 O O . ASN B 1 174 ? -1.43 7.086 6.039 1 98.88 174 ASN B O 1
ATOM 3420 N N . ASN B 1 175 ? -1.534 8.758 7.5 1 98.81 175 ASN B N 1
ATOM 3421 C CA . ASN B 1 175 ? -0.213 8.477 8.047 1 98.81 175 ASN B CA 1
ATOM 3422 C C . ASN B 1 175 ? -0.181 7.125 8.766 1 98.81 175 ASN B C 1
ATOM 3424 O O . ASN B 1 175 ? 0.819 6.41 8.703 1 98.81 175 ASN B O 1
ATOM 3428 N N . MET B 1 176 ? -1.243 6.844 9.461 1 98.88 176 MET B N 1
ATOM 3429 C CA . MET B 1 176 ? -1.324 5.523 10.086 1 98.88 176 MET B CA 1
ATOM 3430 C C . MET B 1 176 ? -1.188 4.422 9.039 1 98.88 176 MET B C 1
ATOM 3432 O O . MET B 1 176 ? -0.428 3.471 9.234 1 98.88 176 MET B O 1
ATOM 3436 N N . MET B 1 177 ? -1.934 4.582 7.945 1 98.94 177 MET B N 1
ATOM 3437 C CA . MET B 1 177 ? -1.876 3.602 6.867 1 98.94 177 MET B CA 1
ATOM 3438 C C . MET B 1 177 ? -0.465 3.502 6.297 1 98.94 177 MET B C 1
ATOM 3440 O O . MET B 1 177 ? 0.009 2.406 5.988 1 98.94 177 MET B O 1
ATOM 3444 N N . LEU B 1 178 ? 0.205 4.605 6.184 1 98.88 178 LEU B N 1
ATOM 3445 C CA . LEU B 1 178 ? 1.578 4.648 5.695 1 98.88 178 LEU B CA 1
ATOM 3446 C C . LEU B 1 178 ? 2.486 3.764 6.543 1 98.88 178 LEU B C 1
ATOM 3448 O O . LEU B 1 178 ? 3.256 2.965 6.008 1 98.88 178 LEU B O 1
ATOM 3452 N N . PHE B 1 179 ? 2.377 3.869 7.812 1 98.94 179 PHE B N 1
ATOM 3453 C CA . PHE B 1 179 ? 3.291 3.141 8.688 1 98.94 179 PHE B CA 1
ATOM 3454 C C . PHE B 1 179 ? 2.984 1.648 8.664 1 98.94 179 PHE B C 1
ATOM 3456 O O . PHE B 1 179 ? 3.893 0.822 8.781 1 98.94 179 PHE B O 1
ATOM 3463 N N . ILE B 1 180 ? 1.711 1.302 8.5 1 98.94 180 ILE B N 1
ATOM 3464 C CA . ILE B 1 180 ? 1.356 -0.106 8.359 1 98.94 180 ILE B CA 1
ATOM 3465 C C . ILE B 1 180 ? 1.905 -0.649 7.047 1 98.94 180 ILE B C 1
ATOM 3467 O O . ILE B 1 180 ? 2.523 -1.716 7.016 1 98.94 180 ILE B O 1
ATOM 3471 N N . THR B 1 181 ? 1.743 0.108 5.949 1 98.94 181 THR B N 1
ATOM 3472 C CA . THR B 1 181 ? 2.225 -0.365 4.656 1 98.94 181 THR B CA 1
ATOM 3473 C C . THR B 1 181 ? 3.75 -0.42 4.637 1 98.94 181 THR B C 1
ATOM 3475 O O . THR B 1 181 ? 4.336 -1.235 3.92 1 98.94 181 THR B O 1
ATOM 3478 N N . GLN B 1 182 ? 4.398 0.387 5.445 1 98.88 182 GLN B N 1
ATOM 3479 C CA . GLN B 1 182 ? 5.855 0.323 5.527 1 98.88 182 GLN B CA 1
ATOM 3480 C C . GLN B 1 182 ? 6.312 -1.008 6.117 1 98.88 182 GLN B C 1
ATOM 3482 O O . GLN B 1 182 ? 7.363 -1.533 5.734 1 98.88 182 GLN B O 1
ATOM 3487 N N . MET B 1 183 ? 5.539 -1.541 7.066 1 98.94 183 MET B N 1
ATOM 3488 C CA . MET B 1 183 ? 5.867 -2.875 7.562 1 98.94 183 MET B CA 1
ATOM 3489 C C . MET B 1 183 ? 5.781 -3.908 6.441 1 98.94 183 MET B C 1
ATOM 3491 O O . MET B 1 183 ? 6.594 -4.832 6.379 1 98.94 183 MET B O 1
ATOM 3495 N N . ALA B 1 184 ? 4.777 -3.732 5.535 1 98.94 184 ALA B N 1
ATOM 3496 C CA . ALA B 1 184 ? 4.66 -4.625 4.383 1 98.94 184 ALA B CA 1
ATOM 3497 C C . ALA B 1 184 ? 5.902 -4.551 3.502 1 98.94 184 ALA B C 1
ATOM 3499 O O . ALA B 1 184 ? 6.457 -5.582 3.111 1 98.94 184 ALA B O 1
ATOM 3500 N N . ALA B 1 185 ? 6.359 -3.326 3.238 1 98.88 185 ALA B N 1
ATOM 3501 C CA . ALA B 1 185 ? 7.559 -3.135 2.424 1 98.88 185 ALA B CA 1
ATOM 3502 C C . ALA B 1 185 ? 8.781 -3.738 3.104 1 98.88 185 ALA B C 1
ATOM 3504 O O . ALA B 1 185 ? 9.633 -4.336 2.441 1 98.88 185 ALA B O 1
ATOM 3505 N N . SER B 1 186 ? 8.859 -3.592 4.387 1 98.81 186 SER B N 1
ATOM 3506 C CA . SER B 1 186 ? 9.984 -4.121 5.152 1 98.81 186 SER B CA 1
ATOM 3507 C C . SER B 1 186 ? 10.016 -5.645 5.098 1 98.81 186 SER B C 1
ATOM 3509 O O . SER B 1 186 ? 11.023 -6.234 4.691 1 98.81 186 SER B O 1
ATOM 3511 N N . GLU B 1 187 ? 8.914 -6.25 5.449 1 98.88 187 GLU B N 1
ATOM 3512 C CA . GLU B 1 187 ? 8.875 -7.707 5.496 1 98.88 187 GLU B CA 1
ATOM 3513 C C . GLU B 1 187 ? 8.969 -8.312 4.098 1 98.88 187 GLU B C 1
ATOM 3515 O O . GLU B 1 187 ? 9.688 -9.289 3.885 1 98.88 187 GLU B O 1
ATOM 3520 N N . GLY B 1 188 ? 8.234 -7.691 3.15 1 98.88 188 GLY B N 1
ATOM 3521 C CA . GLY B 1 188 ? 8.25 -8.195 1.787 1 98.88 188 GLY B CA 1
ATOM 3522 C C . GLY B 1 188 ? 9.625 -8.141 1.148 1 98.88 188 GLY B C 1
ATOM 3523 O O . GLY B 1 188 ? 10.055 -9.094 0.492 1 98.88 188 GLY B O 1
ATOM 3524 N N . SER B 1 189 ? 10.359 -7.051 1.361 1 98.62 189 SER B N 1
ATOM 3525 C CA . SER B 1 189 ? 11.68 -6.879 0.762 1 98.62 189 SER B CA 1
ATOM 3526 C C . SER B 1 189 ? 12.672 -7.91 1.294 1 98.62 189 SER B C 1
ATOM 3528 O O . SER B 1 189 ? 13.438 -8.492 0.528 1 98.62 189 SER B O 1
ATOM 3530 N N . GLN B 1 190 ? 12.617 -8.148 2.594 1 98.19 190 GLN B N 1
ATOM 3531 C CA . GLN B 1 190 ? 13.57 -9.07 3.199 1 98.19 190 GLN B CA 1
ATOM 3532 C C . GLN B 1 190 ? 13.242 -10.516 2.844 1 98.19 190 GLN B C 1
ATOM 3534 O O . GLN B 1 190 ? 14.141 -11.328 2.611 1 98.19 190 GLN B O 1
ATOM 3539 N N . LEU B 1 191 ? 11.945 -10.844 2.805 1 98.5 191 LEU B N 1
ATOM 3540 C CA . LEU B 1 191 ? 11.562 -12.188 2.381 1 98.5 191 LEU B CA 1
ATOM 3541 C C . LEU B 1 191 ? 12 -12.453 0.943 1 98.5 191 LEU B C 1
ATOM 3543 O O . LEU B 1 191 ? 12.578 -13.5 0.644 1 98.5 191 LEU B O 1
ATOM 3547 N N . ALA B 1 192 ? 11.688 -11.469 0.069 1 98.5 192 ALA B N 1
ATOM 3548 C CA . ALA B 1 192 ? 12.07 -11.602 -1.335 1 98.5 192 ALA B CA 1
ATOM 3549 C C . ALA B 1 192 ? 13.578 -11.812 -1.479 1 98.5 192 ALA B C 1
ATOM 3551 O O . ALA B 1 192 ? 14.016 -12.672 -2.24 1 98.5 192 ALA B O 1
ATOM 3552 N N . LYS B 1 193 ? 14.359 -11.023 -0.75 1 96.56 193 LYS B N 1
ATOM 3553 C CA . LYS B 1 193 ? 15.812 -11.141 -0.771 1 96.56 193 LYS B CA 1
ATOM 3554 C C . LYS B 1 193 ? 16.25 -12.539 -0.337 1 96.56 193 LYS B C 1
ATOM 3556 O O . LYS B 1 193 ? 17.109 -13.156 -0.981 1 96.56 193 LYS B O 1
ATOM 3561 N N . HIS B 1 194 ? 15.656 -13.039 0.696 1 95.19 194 HIS B N 1
ATOM 3562 C CA . HIS B 1 194 ? 16.016 -14.352 1.214 1 95.19 194 HIS B CA 1
ATOM 3563 C C . HIS B 1 194 ? 15.656 -15.461 0.227 1 95.19 194 HIS B C 1
ATOM 3565 O O . HIS B 1 194 ? 16.344 -16.484 0.155 1 95.19 194 HIS B O 1
ATOM 3571 N N . LEU B 1 195 ? 14.594 -15.219 -0.531 1 97.06 195 LEU B N 1
ATOM 3572 C CA . LEU B 1 195 ? 14.133 -16.219 -1.489 1 97.06 195 LEU B CA 1
ATOM 3573 C C . LEU B 1 195 ? 14.898 -16.094 -2.805 1 97.06 195 LEU B C 1
ATOM 3575 O O . LEU B 1 195 ? 14.578 -16.781 -3.775 1 97.06 195 LEU B O 1
ATOM 3579 N N . GLY B 1 196 ? 15.82 -15.18 -2.885 1 96.69 196 GLY B N 1
ATOM 3580 C CA . GLY B 1 196 ? 16.781 -15.148 -3.979 1 96.69 196 GLY B CA 1
ATOM 3581 C C . GLY B 1 196 ? 16.391 -14.195 -5.086 1 96.69 196 GLY B C 1
ATOM 3582 O O . GLY B 1 196 ? 16.969 -14.234 -6.176 1 96.69 196 GLY B O 1
ATOM 3583 N N . LEU B 1 197 ? 15.523 -13.32 -4.844 1 98.5 197 LEU B N 1
ATOM 3584 C CA . LEU B 1 197 ? 15.078 -12.383 -5.867 1 98.5 197 LEU B CA 1
ATOM 3585 C C . LEU B 1 197 ? 16 -11.172 -5.926 1 98.5 197 LEU B C 1
ATOM 3587 O O . LEU B 1 197 ? 16.469 -10.688 -4.891 1 98.5 197 LEU B O 1
ATOM 3591 N N . ASP B 1 198 ? 16.266 -10.711 -7.156 1 98.38 198 ASP B N 1
ATOM 3592 C CA . ASP B 1 198 ? 16.906 -9.406 -7.316 1 98.38 198 ASP B CA 1
ATOM 3593 C C . ASP B 1 198 ? 16.016 -8.289 -6.766 1 98.38 198 ASP B C 1
ATOM 3595 O O . ASP B 1 198 ? 14.844 -8.18 -7.133 1 98.38 198 ASP B O 1
ATOM 3599 N N . PRO B 1 199 ? 16.609 -7.477 -5.926 1 98.12 199 PRO B N 1
ATOM 3600 C CA . PRO B 1 199 ? 15.781 -6.477 -5.25 1 98.12 199 PRO B CA 1
ATOM 3601 C C . PRO B 1 199 ? 15.094 -5.527 -6.227 1 98.12 199 PRO B C 1
ATOM 3603 O O . PRO B 1 199 ? 13.93 -5.172 -6.027 1 98.12 199 PRO B O 1
ATOM 3606 N N . LYS B 1 200 ? 15.758 -5.09 -7.211 1 98.44 200 LYS B N 1
ATOM 3607 C CA . LYS B 1 200 ? 15.164 -4.18 -8.188 1 98.44 200 LYS B CA 1
ATOM 3608 C C . LYS B 1 200 ? 14.07 -4.871 -8.992 1 98.44 200 LYS B C 1
ATOM 3610 O O . LYS B 1 200 ? 13.008 -4.293 -9.234 1 98.44 200 LYS B O 1
ATOM 3615 N N . THR B 1 201 ? 14.32 -6.109 -9.398 1 98.75 201 THR B N 1
ATOM 3616 C CA . THR B 1 201 ? 13.32 -6.887 -10.125 1 98.75 201 THR B CA 1
ATOM 3617 C C . THR B 1 201 ? 12.062 -7.074 -9.281 1 98.75 201 THR B C 1
ATOM 3619 O O . THR B 1 201 ? 10.945 -6.883 -9.773 1 98.75 201 THR B O 1
ATOM 3622 N N . PHE B 1 202 ? 12.289 -7.398 -8.023 1 98.88 202 PHE B N 1
ATOM 3623 C CA . PHE B 1 202 ? 11.125 -7.594 -7.164 1 98.88 202 PHE B CA 1
ATOM 3624 C C . PHE B 1 202 ? 10.375 -6.281 -6.969 1 98.88 202 PHE B C 1
ATOM 3626 O O . PHE B 1 202 ? 9.141 -6.266 -6.957 1 98.88 202 PHE B O 1
ATOM 3633 N N . TRP B 1 203 ? 11.062 -5.195 -6.777 1 98.88 203 TRP B N 1
ATOM 3634 C CA . TRP B 1 203 ? 10.438 -3.879 -6.656 1 98.88 203 TRP B CA 1
ATOM 3635 C C . TRP B 1 203 ? 9.57 -3.572 -7.871 1 98.88 203 TRP B C 1
ATOM 3637 O O . TRP B 1 203 ? 8.438 -3.105 -7.73 1 98.88 203 TRP B O 1
ATOM 3647 N N . GLU B 1 204 ? 10.023 -3.881 -9.078 1 98.81 204 GLU B N 1
ATOM 3648 C CA . GLU B 1 204 ? 9.273 -3.652 -10.312 1 98.81 204 GLU B CA 1
ATOM 3649 C C . GLU B 1 204 ? 8.031 -4.531 -10.367 1 98.81 204 GLU B C 1
ATOM 3651 O O . GLU B 1 204 ? 6.949 -4.062 -10.727 1 98.81 204 GLU B O 1
ATOM 3656 N N . ILE B 1 205 ? 8.203 -5.781 -10 1 98.88 205 ILE B N 1
ATOM 3657 C CA . ILE B 1 205 ? 7.09 -6.727 -10.008 1 98.88 205 ILE B CA 1
ATOM 3658 C C . ILE B 1 205 ? 6.004 -6.25 -9.047 1 98.88 205 ILE B C 1
ATOM 3660 O O . ILE B 1 205 ? 4.832 -6.164 -9.422 1 98.88 205 ILE B O 1
ATOM 3664 N N . THR B 1 206 ? 6.406 -5.926 -7.805 1 98.81 206 THR B N 1
ATOM 3665 C CA . THR B 1 206 ? 5.453 -5.527 -6.777 1 98.81 206 THR B CA 1
ATOM 3666 C C . THR B 1 206 ? 4.762 -4.223 -7.16 1 98.81 206 THR B C 1
ATOM 3668 O O . THR B 1 206 ? 3.574 -4.039 -6.883 1 98.81 206 THR B O 1
ATOM 3671 N N . THR B 1 207 ? 5.461 -3.287 -7.84 1 98.62 207 THR B N 1
ATOM 3672 C CA . THR B 1 207 ? 4.906 -2.012 -8.281 1 98.62 207 THR B CA 1
ATOM 3673 C C . THR B 1 207 ? 3.742 -2.23 -9.242 1 98.62 207 THR B C 1
ATOM 3675 O O . THR B 1 207 ? 2.811 -1.425 -9.289 1 98.62 207 THR B O 1
ATOM 3678 N N . ALA B 1 208 ? 3.719 -3.369 -9.93 1 98.06 208 ALA B N 1
ATOM 3679 C CA . ALA B 1 208 ? 2.672 -3.678 -10.898 1 98.06 208 ALA B CA 1
ATOM 3680 C C . ALA B 1 208 ? 1.685 -4.695 -10.336 1 98.06 208 ALA B C 1
ATOM 3682 O O . ALA B 1 208 ? 0.85 -5.23 -11.07 1 98.06 208 ALA B O 1
ATOM 3683 N N . SER B 1 209 ? 1.763 -4.965 -9.047 1 98.44 209 SER B N 1
ATOM 3684 C CA . SER B 1 209 ? 1.031 -6.09 -8.469 1 98.44 209 SER B CA 1
ATOM 3685 C C . SER B 1 209 ? 0.271 -5.668 -7.219 1 98.44 209 SER B C 1
ATOM 3687 O O . SER B 1 209 ? 0.229 -4.484 -6.879 1 98.44 209 SER B O 1
ATOM 3689 N N . SER B 1 210 ? -0.331 -6.625 -6.52 1 98.19 210 SER B N 1
ATOM 3690 C CA . SER B 1 210 ? -1.258 -6.359 -5.422 1 98.19 210 SER B CA 1
ATOM 3691 C C . SER B 1 210 ? -0.512 -5.957 -4.156 1 98.19 210 SER B C 1
ATOM 3693 O O . SER B 1 210 ? -1.12 -5.469 -3.199 1 98.19 210 SER B O 1
ATOM 3695 N N . GLY B 1 211 ? 0.8 -6.113 -4.109 1 98.69 211 GLY B N 1
ATOM 3696 C CA . GLY B 1 211 ? 1.592 -5.688 -2.967 1 98.69 211 GLY B CA 1
ATOM 3697 C C . GLY B 1 211 ? 2.002 -4.23 -3.035 1 98.69 211 GLY B C 1
ATOM 3698 O O . GLY B 1 211 ? 2.676 -3.725 -2.135 1 98.69 211 GLY B O 1
ATOM 3699 N N . MET B 1 212 ? 1.525 -3.545 -4.035 1 98.81 212 MET B N 1
ATOM 3700 C CA . MET B 1 212 ? 1.949 -2.178 -4.324 1 98.81 212 MET B CA 1
ATOM 3701 C C . MET B 1 212 ? 1.455 -1.215 -3.252 1 98.81 212 MET B C 1
ATOM 3703 O O . MET B 1 212 ? 0.317 -1.323 -2.791 1 98.81 212 MET B O 1
ATOM 3707 N N . SER B 1 213 ? 2.277 -0.299 -2.844 1 98.81 213 SER B N 1
ATOM 3708 C CA . SER B 1 213 ? 1.955 0.818 -1.962 1 98.81 213 SER B CA 1
ATOM 3709 C C . 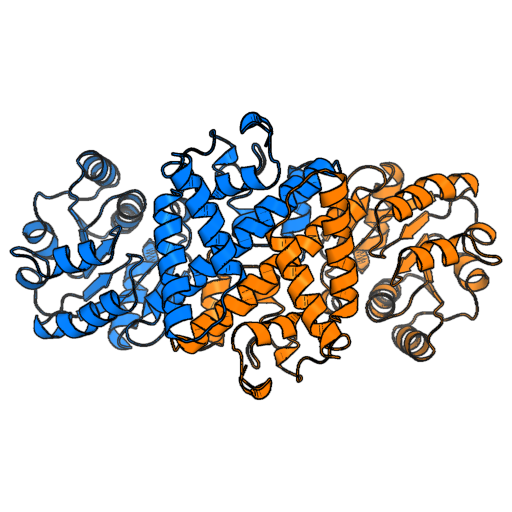SER B 1 213 ? 2.891 1.998 -2.201 1 98.81 213 SER B C 1
ATOM 3711 O O . SER B 1 213 ? 3.926 1.854 -2.855 1 98.81 213 SER B O 1
ATOM 3713 N N . TRP B 1 214 ? 2.482 3.113 -1.723 1 98.19 214 TRP B N 1
ATOM 3714 C CA . TRP B 1 214 ? 3.34 4.289 -1.821 1 98.19 214 TRP B CA 1
ATOM 3715 C C . TRP B 1 214 ? 4.68 4.047 -1.138 1 98.19 214 TRP B C 1
ATOM 3717 O O . TRP B 1 214 ? 5.734 4.379 -1.686 1 98.19 214 TRP B O 1
ATOM 3727 N N . SER B 1 215 ? 4.668 3.449 0.045 1 97.75 215 SER B N 1
ATOM 3728 C CA . SER B 1 215 ? 5.895 3.205 0.796 1 97.75 215 SER B CA 1
ATOM 3729 C C . SER B 1 215 ? 6.816 2.242 0.054 1 97.75 215 SER B C 1
ATOM 3731 O O . SER B 1 215 ? 8.031 2.455 -0.004 1 97.75 215 SER B O 1
ATOM 3733 N N . GLN B 1 216 ? 6.242 1.2 -0.483 1 98.62 216 GLN B N 1
ATOM 3734 C CA . GLN B 1 216 ? 7.027 0.267 -1.282 1 98.62 216 GLN B CA 1
ATOM 3735 C C . GLN B 1 216 ? 7.656 0.965 -2.486 1 98.62 216 GLN B C 1
ATOM 3737 O O . GLN B 1 216 ? 8.82 0.725 -2.812 1 98.62 216 GLN B O 1
ATOM 3742 N N . GLN B 1 217 ? 7.004 1.848 -3.102 1 97.88 217 GLN B N 1
ATOM 3743 C CA . GLN B 1 217 ? 7.477 2.514 -4.309 1 97.88 217 GLN B CA 1
ATOM 3744 C C . GLN B 1 217 ? 8.516 3.58 -3.977 1 97.88 217 GLN B C 1
ATOM 3746 O O . GLN B 1 217 ? 9.453 3.805 -4.746 1 97.88 217 GLN B O 1
ATOM 3751 N N . THR B 1 218 ? 8.414 4.203 -2.762 1 96.31 218 THR B N 1
ATOM 3752 C CA . THR B 1 218 ? 9.148 5.438 -2.518 1 96.31 218 THR B CA 1
ATOM 3753 C C . THR B 1 218 ? 10.172 5.246 -1.396 1 96.31 218 THR B C 1
ATOM 3755 O O . THR B 1 218 ? 11.234 5.863 -1.406 1 96.31 218 THR B O 1
ATOM 3758 N N . TRP B 1 219 ? 9.789 4.375 -0.45 1 97 219 TRP B N 1
ATOM 3759 C CA . TRP B 1 219 ? 10.602 4.207 0.753 1 97 219 TRP B CA 1
ATOM 3760 C C . TRP B 1 219 ? 11.164 2.791 0.835 1 97 219 TRP B C 1
ATOM 3762 O O . TRP B 1 219 ? 11.414 2.279 1.929 1 97 219 TRP B O 1
ATOM 3772 N N . TYR B 1 220 ? 11.32 2.143 -0.33 1 98.06 220 TYR B N 1
ATOM 3773 C CA . TYR B 1 220 ? 11.766 0.756 -0.319 1 98.06 220 TYR B CA 1
ATOM 3774 C C . TYR B 1 220 ? 13.047 0.603 0.5 1 98.06 220 TYR B C 1
ATOM 3776 O O . TYR B 1 220 ? 14.039 1.281 0.239 1 98.06 220 TYR B O 1
ATOM 3784 N N . PRO B 1 221 ? 13.086 -0.25 1.521 1 97.81 221 PRO B N 1
ATOM 3785 C CA . PRO B 1 221 ? 14.164 -0.227 2.512 1 97.81 221 PRO B CA 1
ATOM 3786 C C . PRO B 1 221 ? 15.328 -1.146 2.139 1 97.81 221 PRO B C 1
ATOM 3788 O O . PRO B 1 221 ? 15.852 -1.862 2.996 1 97.81 221 PRO B O 1
ATOM 3791 N N . VAL B 1 222 ? 15.672 -1.204 0.899 1 97.19 222 VAL B N 1
ATOM 3792 C CA . VAL B 1 222 ? 16.828 -1.912 0.376 1 97.19 222 VAL B CA 1
ATOM 3793 C C . VAL B 1 222 ? 17.672 -0.969 -0.488 1 97.19 222 VAL B C 1
ATOM 3795 O O . VAL B 1 222 ? 17.141 -0.309 -1.386 1 97.19 222 VAL B O 1
ATOM 3798 N N . ALA B 1 223 ? 18.953 -0.86 -0.184 1 96.19 223 ALA B N 1
ATOM 3799 C CA . ALA B 1 223 ? 19.844 0.068 -0.878 1 96.19 223 ALA B CA 1
ATOM 3800 C C . ALA B 1 223 ? 19.922 -0.255 -2.367 1 96.19 223 ALA B C 1
ATOM 3802 O O . ALA B 1 223 ? 19.859 -1.423 -2.76 1 96.19 223 ALA B O 1
ATOM 3803 N N . GLY B 1 224 ? 19.969 0.789 -3.203 1 96.56 224 GLY B N 1
ATOM 3804 C CA . GLY B 1 224 ? 20.266 0.625 -4.617 1 96.56 224 GLY B CA 1
ATOM 3805 C C . GLY B 1 224 ? 19.016 0.447 -5.473 1 96.56 224 GLY B C 1
ATOM 3806 O O . GLY B 1 224 ? 19.125 0.262 -6.688 1 96.56 224 GLY B O 1
ATOM 3807 N N . VAL B 1 225 ? 17.812 0.559 -4.883 1 97.75 225 VAL B N 1
ATOM 3808 C CA . VAL B 1 225 ? 16.594 0.281 -5.637 1 97.75 225 VAL B CA 1
ATOM 3809 C C . VAL B 1 225 ? 15.891 1.59 -5.973 1 97.75 225 VAL B C 1
ATOM 3811 O O . VAL B 1 225 ? 15.664 1.896 -7.145 1 97.75 225 VAL B O 1
ATOM 3814 N N . VAL B 1 226 ? 15.555 2.33 -4.918 1 96.62 226 VAL B N 1
ATOM 3815 C CA . VAL B 1 226 ? 14.93 3.641 -5.07 1 96.62 226 VAL B CA 1
ATOM 3816 C C . VAL B 1 226 ? 15.938 4.734 -4.711 1 96.62 226 VAL B C 1
ATOM 3818 O O . VAL B 1 226 ? 16.422 4.797 -3.576 1 96.62 226 VAL B O 1
ATOM 3821 N N . PRO B 1 227 ? 16.234 5.629 -5.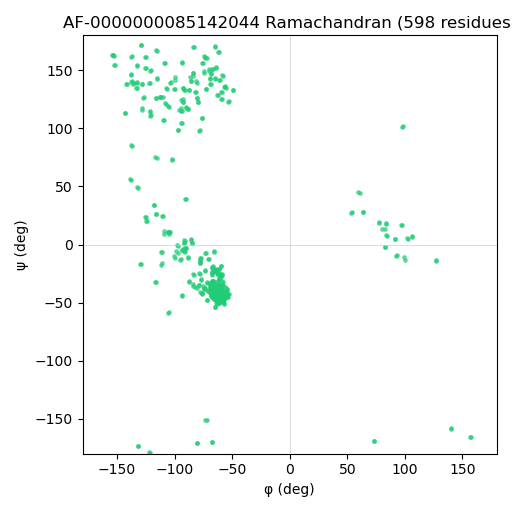617 1 94.44 227 PRO B N 1
ATOM 3822 C CA . PRO B 1 227 ? 17.312 6.59 -5.414 1 94.44 227 PRO B CA 1
ATOM 3823 C C . PRO B 1 227 ? 17.125 7.441 -4.16 1 94.44 227 PRO B C 1
ATOM 3825 O O . PRO B 1 227 ? 18.094 7.734 -3.455 1 94.44 227 PRO B O 1
ATOM 3828 N N . SER B 1 228 ? 15.93 7.801 -3.791 1 90.19 228 SER B N 1
ATOM 3829 C CA . SER B 1 228 ? 15.68 8.734 -2.693 1 90.19 228 SER B CA 1
ATOM 3830 C C . SER B 1 228 ? 15.531 7.992 -1.368 1 90.19 228 SER B C 1
ATOM 3832 O O . SER B 1 228 ? 15.359 8.617 -0.319 1 90.19 228 SER B O 1
ATOM 3834 N N . ALA B 1 229 ? 15.578 6.664 -1.382 1 94.81 229 ALA B N 1
ATOM 3835 C CA . ALA B 1 229 ? 15.32 5.871 -0.182 1 94.81 229 ALA B CA 1
ATOM 3836 C C . ALA B 1 229 ? 16.438 6.043 0.841 1 94.81 229 ALA B C 1
ATOM 3838 O O . ALA B 1 229 ? 17.609 6.094 0.479 1 94.81 229 ALA B O 1
ATOM 3839 N N . ALA B 1 230 ? 16.078 6.082 2.09 1 96 230 ALA B N 1
ATOM 3840 C CA . ALA B 1 230 ? 17.031 6.266 3.189 1 96 230 ALA B CA 1
ATOM 3841 C C . ALA B 1 230 ? 18.016 5.109 3.256 1 96 230 ALA B C 1
ATOM 3843 O O . ALA B 1 230 ? 19.125 5.266 3.775 1 96 230 ALA B O 1
ATOM 3844 N N . ALA B 1 231 ? 17.625 3.965 2.705 1 96.25 231 ALA B N 1
ATOM 3845 C CA . ALA B 1 231 ? 18.484 2.781 2.717 1 96.25 231 ALA B CA 1
ATOM 3846 C C . ALA B 1 231 ? 19.797 3.037 1.964 1 96.25 231 ALA B C 1
ATOM 3848 O O . ALA B 1 231 ? 20.781 2.348 2.184 1 96.25 231 ALA B O 1
ATOM 3849 N N . ASN B 1 232 ? 19.812 4.039 1.069 1 95.56 232 ASN B N 1
ATOM 3850 C CA . ASN B 1 232 ? 21 4.355 0.285 1 95.56 232 ASN B CA 1
ATOM 3851 C C . ASN B 1 232 ? 22.016 5.125 1.11 1 95.56 232 ASN B C 1
ATOM 3853 O O . ASN B 1 232 ? 23.188 5.254 0.706 1 95.56 232 ASN B O 1
ATOM 3857 N N . ASN B 1 233 ? 21.594 5.691 2.27 1 94.94 233 ASN B N 1
ATOM 3858 C CA . ASN B 1 233 ? 22.453 6.574 3.055 1 94.94 233 ASN B CA 1
ATOM 3859 C C . ASN B 1 233 ? 22.438 6.191 4.531 1 94.94 233 ASN B C 1
ATOM 3861 O O . ASN B 1 233 ? 22.188 7.031 5.395 1 94.94 233 ASN B O 1
ATOM 3865 N N . ASN B 1 234 ? 22.625 4.969 4.777 1 95.06 234 ASN B N 1
ATOM 3866 C CA . ASN B 1 234 ? 22.734 4.422 6.129 1 95.06 234 ASN B CA 1
ATOM 3867 C C . ASN B 1 234 ? 21.531 4.82 6.98 1 95.06 234 ASN B C 1
ATOM 3869 O O . ASN B 1 234 ? 21.672 5.098 8.172 1 95.06 234 ASN B O 1
ATOM 3873 N N . PHE B 1 235 ? 20.391 5.051 6.348 1 96.94 235 PHE B N 1
ATOM 3874 C CA . PHE B 1 235 ? 19.125 5.375 6.973 1 96.94 235 PHE B CA 1
ATOM 3875 C C . PHE B 1 235 ? 19.203 6.699 7.723 1 96.94 235 PHE B C 1
ATOM 3877 O O . PHE B 1 235 ? 18.562 6.871 8.766 1 96.94 235 PHE B O 1
ATOM 3884 N N . GLU B 1 236 ? 20.094 7.512 7.211 1 95.94 236 GLU B N 1
ATOM 3885 C CA . GLU B 1 236 ? 19.906 8.898 7.629 1 95.94 236 GLU B CA 1
ATOM 3886 C C . GLU B 1 236 ? 18.531 9.422 7.242 1 95.94 236 GLU B C 1
ATOM 3888 O O . GLU B 1 236 ? 18.016 9.109 6.164 1 95.94 236 GLU B O 1
ATOM 3893 N N . ALA B 1 237 ? 17.953 10.266 8.047 1 94.5 237 ALA B N 1
ATOM 3894 C CA . ALA B 1 237 ? 16.516 10.43 8.055 1 94.5 237 ALA B CA 1
ATOM 3895 C C . ALA B 1 237 ? 16.047 11.32 6.902 1 94.5 237 ALA B C 1
ATOM 3897 O O . ALA B 1 237 ? 16.578 12.422 6.715 1 94.5 237 ALA B O 1
ATOM 3898 N N . SER B 1 238 ? 15.211 10.742 6.164 1 90.94 238 SER B N 1
ATOM 3899 C CA . SER B 1 238 ? 14.289 11.57 5.391 1 90.94 238 SER B CA 1
ATOM 3900 C C . SER B 1 238 ? 13.039 11.906 6.199 1 90.94 238 SER B C 1
ATOM 3902 O O . SER B 1 238 ? 12.469 12.992 6.047 1 90.94 238 SER B O 1
ATOM 3904 N N . PHE B 1 239 ? 12.695 11.008 7.016 1 95.19 239 PHE B N 1
ATOM 3905 C CA . PHE B 1 239 ? 11.641 11.141 8.008 1 95.19 239 PHE B CA 1
ATOM 3906 C C . PHE B 1 239 ? 12.016 10.422 9.297 1 95.19 239 PHE B C 1
ATOM 3908 O O . PHE B 1 239 ? 12.016 9.188 9.352 1 95.19 239 PHE B O 1
ATOM 3915 N N . ARG B 1 240 ? 12.211 11.18 10.305 1 96.38 240 ARG B N 1
ATOM 3916 C CA . ARG B 1 240 ? 12.758 10.648 11.547 1 96.38 240 ARG B CA 1
ATOM 3917 C C . ARG B 1 240 ? 11.773 9.711 12.234 1 96.38 240 ARG B C 1
ATOM 3919 O O . ARG B 1 240 ? 10.562 9.953 12.211 1 96.38 240 ARG B O 1
ATOM 3926 N N . ALA B 1 241 ? 12.328 8.688 12.93 1 98.44 241 ALA B N 1
ATOM 3927 C CA . ALA B 1 241 ? 11.508 7.75 13.695 1 98.44 241 ALA B CA 1
ATOM 3928 C C . ALA B 1 241 ? 10.727 8.469 14.789 1 98.44 241 ALA B C 1
ATOM 3930 O O . ALA B 1 241 ? 9.562 8.148 15.039 1 98.44 241 ALA B O 1
ATOM 3931 N N . ASP B 1 242 ? 11.297 9.477 15.398 1 97.5 242 ASP B N 1
ATOM 3932 C CA . ASP B 1 242 ? 10.617 10.203 16.469 1 97.5 242 ASP B CA 1
ATOM 3933 C C . ASP B 1 242 ? 9.383 10.93 15.938 1 97.5 242 ASP B C 1
ATOM 3935 O O . ASP B 1 242 ? 8.352 10.969 16.609 1 97.5 242 ASP B O 1
ATOM 3939 N N . LEU B 1 243 ? 9.531 11.523 14.781 1 95.94 243 LEU B N 1
ATOM 3940 C CA . LEU B 1 243 ? 8.391 12.195 14.172 1 95.94 243 LEU B CA 1
ATOM 3941 C C . LEU B 1 243 ? 7.328 11.188 13.758 1 95.94 243 LEU B C 1
ATOM 3943 O O . LEU B 1 243 ? 6.129 11.461 13.852 1 95.94 243 LEU B O 1
ATOM 3947 N N . ALA B 1 244 ? 7.793 10.016 13.281 1 98.38 244 ALA B N 1
ATOM 3948 C CA . ALA B 1 244 ? 6.863 8.945 12.922 1 98.38 244 ALA B CA 1
ATOM 3949 C C . ALA B 1 244 ? 6.094 8.453 14.141 1 98.38 244 ALA B C 1
ATOM 3951 O O . ALA B 1 244 ? 4.895 8.172 14.055 1 98.38 244 ALA B O 1
ATOM 3952 N N . ILE B 1 245 ? 6.805 8.352 15.289 1 98.62 245 ILE B N 1
ATOM 3953 C CA . ILE B 1 245 ? 6.156 7.961 16.531 1 98.62 245 ILE B CA 1
ATOM 3954 C C . ILE B 1 245 ? 5.051 8.961 16.875 1 98.62 245 ILE B C 1
ATOM 3956 O O . ILE B 1 245 ? 3.934 8.562 17.219 1 98.62 245 ILE B O 1
ATOM 3960 N N . LYS B 1 246 ? 5.367 10.195 16.734 1 97.62 246 LYS B N 1
ATOM 3961 C CA . LYS B 1 246 ? 4.363 11.227 17 1 97.62 246 LYS B CA 1
ATOM 3962 C C . LYS B 1 246 ? 3.143 11.047 16.109 1 97.62 246 LYS B C 1
ATOM 3964 O O . LYS B 1 246 ? 2.006 11.07 16.578 1 97.62 246 LYS B O 1
ATOM 3969 N N . ASP B 1 247 ? 3.33 10.859 14.828 1 98.12 247 ASP B N 1
ATOM 3970 C CA . ASP B 1 247 ? 2.238 10.766 13.867 1 98.12 247 ASP B CA 1
ATOM 3971 C C . ASP B 1 247 ? 1.391 9.523 14.109 1 98.12 247 ASP B C 1
ATOM 3973 O O . ASP B 1 247 ? 0.16 9.586 14.102 1 98.12 247 ASP B O 1
ATOM 3977 N N . VAL B 1 248 ? 2.055 8.352 14.289 1 98.75 248 VAL B N 1
ATOM 3978 C CA . VAL B 1 248 ? 1.292 7.121 14.477 1 98.75 248 VAL B CA 1
ATOM 3979 C C . VAL B 1 248 ? 0.551 7.168 15.812 1 98.75 248 VAL B C 1
ATOM 3981 O O . VAL B 1 248 ? -0.56 6.648 15.93 1 98.75 248 VAL B O 1
ATOM 3984 N N . THR B 1 249 ? 1.112 7.832 16.781 1 98.69 249 THR B N 1
ATOM 3985 C CA . THR B 1 249 ? 0.481 7.957 18.094 1 98.69 249 THR B CA 1
ATOM 3986 C C . THR B 1 249 ? -0.797 8.781 18 1 98.69 249 THR B C 1
ATOM 3988 O O . THR B 1 249 ? -1.786 8.484 18.672 1 98.69 249 THR B O 1
ATOM 3991 N N . LEU B 1 250 ? -0.803 9.844 17.203 1 98.44 250 LEU B N 1
ATOM 3992 C CA . LEU B 1 250 ? -2.018 10.617 16.969 1 98.44 250 LEU B CA 1
ATOM 3993 C C . LEU B 1 250 ? -3.158 9.719 16.516 1 98.44 250 LEU B C 1
ATOM 3995 O O . LEU B 1 250 ? -4.289 9.852 16.984 1 98.44 250 LEU B O 1
ATOM 3999 N N . ALA B 1 251 ? -2.857 8.758 15.602 1 98.75 251 ALA B N 1
ATOM 4000 C CA . ALA B 1 251 ? -3.865 7.855 15.055 1 98.75 251 ALA B CA 1
ATOM 4001 C C . ALA B 1 251 ? -4.316 6.84 16.094 1 98.75 251 ALA B C 1
ATOM 4003 O O . ALA B 1 251 ? -5.516 6.613 16.266 1 98.75 251 ALA B O 1
ATOM 4004 N N . VAL B 1 252 ? -3.338 6.219 16.766 1 98.69 252 VAL B N 1
ATOM 4005 C CA . VAL B 1 252 ? -3.637 5.191 17.766 1 98.69 252 VAL B CA 1
ATOM 4006 C C . VAL B 1 252 ? -4.473 5.789 18.891 1 98.69 252 VAL B C 1
ATOM 4008 O O . VAL B 1 252 ? -5.445 5.18 19.344 1 98.69 252 VAL B O 1
ATOM 4011 N N . ASP B 1 253 ? -4.156 7.004 19.312 1 98 253 ASP B N 1
ATOM 4012 C CA . ASP B 1 253 ? -4.91 7.684 20.359 1 98 253 ASP B CA 1
ATOM 4013 C C . ASP B 1 253 ? -6.336 7.988 19.906 1 98 253 ASP B C 1
ATOM 4015 O O . ASP B 1 253 ? -7.289 7.789 20.656 1 98 253 ASP B O 1
ATOM 4019 N N . ALA B 1 254 ? -6.473 8.484 18.703 1 97.06 254 ALA B N 1
ATOM 4020 C CA . ALA B 1 254 ? -7.801 8.758 18.156 1 97.06 254 ALA B CA 1
ATOM 4021 C C . ALA B 1 254 ? -8.625 7.477 18.078 1 97.06 254 ALA B C 1
ATOM 4023 O O . ALA B 1 254 ? -9.82 7.484 18.359 1 97.06 254 ALA B O 1
ATOM 4024 N N . GLY B 1 255 ? -7.984 6.371 17.641 1 97.25 255 GLY B N 1
ATOM 4025 C CA . GLY B 1 255 ? -8.664 5.086 17.578 1 97.25 255 GLY B CA 1
ATOM 4026 C C . GLY B 1 255 ? -9.133 4.594 18.938 1 97.25 255 GLY B C 1
ATOM 4027 O O . GLY B 1 255 ? -10.266 4.141 19.078 1 97.25 255 GLY B O 1
ATOM 4028 N N . LYS B 1 256 ? -8.25 4.707 19.922 1 96.06 256 LYS B N 1
ATOM 4029 C CA . LYS B 1 256 ? -8.602 4.316 21.281 1 96.06 256 LYS B CA 1
ATOM 4030 C C . LYS B 1 256 ? -9.797 5.113 21.797 1 96.06 256 LYS B C 1
ATOM 4032 O O . LYS B 1 256 ? -10.719 4.547 22.391 1 96.06 256 LYS B O 1
ATOM 4037 N N . ALA B 1 257 ? -9.742 6.391 21.562 1 94.62 257 ALA B N 1
ATOM 4038 C CA . ALA B 1 257 ? -10.836 7.266 21.984 1 94.62 257 ALA B CA 1
ATOM 4039 C C . ALA B 1 257 ? -12.148 6.871 21.312 1 94.62 257 ALA B C 1
ATOM 4041 O O . ALA B 1 257 ? -13.227 7.035 21.891 1 94.62 257 ALA B O 1
ATOM 4042 N N . ALA B 1 258 ? -12.078 6.289 20.156 1 92.12 258 ALA B N 1
ATOM 4043 C CA . ALA B 1 258 ? -13.25 5.922 19.359 1 92.12 258 ALA B CA 1
ATOM 4044 C C . ALA B 1 258 ? -13.664 4.48 19.641 1 92.12 258 ALA B C 1
ATOM 4046 O O . ALA B 1 258 ? -14.672 4.004 19.109 1 92.12 258 ALA B O 1
ATOM 4047 N N . GLY B 1 259 ? -12.883 3.748 20.453 1 94.81 259 GLY B N 1
ATOM 4048 C CA . GLY B 1 259 ? -13.18 2.355 20.75 1 94.81 259 GLY B CA 1
ATOM 4049 C C . GLY B 1 259 ? -12.797 1.411 19.625 1 94.81 259 GLY B C 1
ATOM 4050 O O . GLY B 1 259 ? -13.289 0.282 19.562 1 94.81 259 GLY B O 1
ATOM 4051 N N . LEU B 1 260 ? -11.938 1.864 18.734 1 97.19 260 LEU B N 1
ATOM 4052 C CA . LEU B 1 260 ? -11.477 1.027 17.641 1 97.19 260 LEU B CA 1
ATOM 4053 C C . LEU B 1 260 ? -10.312 0.139 18.078 1 97.19 260 LEU B C 1
ATOM 4055 O O . LEU B 1 260 ? -9.539 0.514 18.953 1 97.19 260 LEU B O 1
ATOM 4059 N N . HIS B 1 261 ? -10.219 -1.023 17.531 1 97.88 261 HIS B N 1
ATOM 4060 C CA . HIS B 1 261 ? -9.078 -1.916 17.703 1 97.88 261 HIS B CA 1
ATOM 4061 C C . HIS B 1 261 ? -8.102 -1.799 16.547 1 97.88 261 HIS B C 1
ATOM 4063 O O . HIS B 1 261 ? -8.258 -2.467 15.523 1 97.88 261 HIS B O 1
ATOM 4069 N N . LEU B 1 262 ? -7.047 -1.043 16.719 1 98.62 262 LEU B N 1
ATOM 4070 C CA . LEU B 1 262 ? -6.066 -0.783 15.672 1 98.62 262 LEU B CA 1
ATOM 4071 C C . LEU B 1 262 ? -4.809 -1.614 15.883 1 98.62 262 LEU B C 1
ATOM 4073 O O . LEU B 1 262 ? -3.744 -1.069 16.188 1 98.62 262 LEU B O 1
ATOM 4077 N N . GLU B 1 263 ? -4.891 -2.928 15.633 1 98.69 263 GLU B N 1
ATOM 4078 C CA . GLU B 1 263 ? -3.83 -3.875 15.961 1 98.69 263 GLU B CA 1
ATOM 4079 C C . GLU B 1 263 ? -2.59 -3.645 15.102 1 98.69 263 GLU B C 1
ATOM 4081 O O . GLU B 1 263 ? -1.464 -3.701 15.602 1 98.69 263 GLU B O 1
ATOM 4086 N N . ALA B 1 264 ? -2.762 -3.434 13.836 1 98.94 264 ALA B N 1
ATOM 4087 C CA . ALA B 1 264 ? -1.62 -3.24 12.945 1 98.94 264 ALA B CA 1
ATOM 4088 C C . ALA B 1 264 ? -0.913 -1.921 13.242 1 98.94 264 ALA B C 1
ATOM 4090 O O . ALA B 1 264 ? 0.318 -1.86 13.258 1 98.94 264 ALA B O 1
ATOM 4091 N N . ALA B 1 265 ? -1.698 -0.842 13.453 1 98.94 265 ALA B N 1
ATOM 4092 C CA . ALA B 1 265 ? -1.117 0.451 13.805 1 98.94 265 ALA B CA 1
ATOM 4093 C C . ALA B 1 265 ? -0.335 0.361 15.117 1 98.94 265 ALA B C 1
ATOM 4095 O O . ALA B 1 265 ? 0.737 0.958 15.25 1 98.94 265 ALA B O 1
ATOM 4096 N N . SER B 1 266 ? -0.878 -0.369 16.047 1 98.88 266 SER B N 1
ATOM 4097 C CA . SER B 1 266 ? -0.202 -0.547 17.328 1 98.88 266 SER B CA 1
ATOM 4098 C C . SER B 1 266 ? 1.126 -1.276 17.156 1 98.88 266 SER B C 1
ATOM 4100 O O . SER B 1 266 ? 2.104 -0.968 17.844 1 98.88 266 SER B O 1
ATOM 4102 N N . LEU B 1 267 ? 1.163 -2.26 16.266 1 98.88 267 LEU B N 1
ATOM 4103 C CA . LEU B 1 267 ? 2.408 -2.959 15.977 1 98.88 267 LEU B CA 1
ATOM 4104 C C . LEU B 1 267 ? 3.432 -2.014 15.352 1 98.88 267 LEU B C 1
ATOM 4106 O O . LEU B 1 267 ? 4.609 -2.047 15.711 1 98.88 267 LEU B O 1
ATOM 4110 N N . ALA B 1 268 ? 2.998 -1.181 14.43 1 98.94 268 ALA B N 1
ATOM 4111 C CA . ALA B 1 268 ? 3.887 -0.185 13.836 1 98.94 268 ALA B CA 1
ATOM 4112 C C . ALA B 1 268 ? 4.438 0.76 14.898 1 98.94 268 ALA B C 1
ATOM 4114 O O . ALA B 1 268 ? 5.637 1.058 14.914 1 98.94 268 ALA B O 1
ATOM 4115 N N . GLN B 1 269 ? 3.537 1.22 15.75 1 98.88 269 GLN B N 1
ATOM 4116 C CA . GLN B 1 269 ? 3.934 2.105 16.844 1 98.88 269 GLN B CA 1
ATOM 4117 C C . GLN B 1 269 ? 4.988 1.448 17.719 1 98.88 269 GLN B C 1
ATOM 4119 O O . GLN B 1 269 ? 5.977 2.086 18.094 1 98.88 269 GLN B O 1
ATOM 4124 N N . GLU B 1 270 ? 4.781 0.196 18.016 1 98.81 270 GLU B N 1
ATOM 4125 C CA . GLU B 1 270 ? 5.711 -0.552 18.859 1 98.81 270 GLU B CA 1
ATOM 4126 C C . GLU B 1 270 ? 7.094 -0.633 18.219 1 98.81 270 GLU B C 1
ATOM 4128 O O . GLU B 1 270 ? 8.109 -0.444 18.891 1 98.81 270 GLU B O 1
ATOM 4133 N N . GLN B 1 271 ? 7.172 -0.933 16.953 1 98.69 271 GLN B N 1
ATOM 4134 C CA . GLN B 1 271 ? 8.453 -1.042 16.266 1 98.69 271 GLN B CA 1
ATOM 4135 C C . GLN B 1 271 ? 9.18 0.298 16.234 1 98.69 271 GLN B C 1
ATOM 4137 O O . GLN B 1 271 ? 10.398 0.35 16.406 1 98.69 271 GLN B O 1
ATOM 4142 N N . LEU B 1 272 ? 8.438 1.338 16.031 1 98.88 272 LEU B N 1
ATOM 4143 C CA . LEU B 1 272 ? 9.039 2.666 16.031 1 98.88 272 LEU B CA 1
ATOM 4144 C C . LEU B 1 272 ? 9.57 3.021 17.422 1 98.88 272 LEU B C 1
ATOM 4146 O O . LEU B 1 272 ? 10.656 3.588 17.547 1 98.88 272 LEU B O 1
ATOM 4150 N N . HIS B 1 273 ? 8.797 2.67 18.469 1 98.81 273 HIS B N 1
ATOM 4151 C CA . HIS B 1 273 ? 9.266 2.881 19.828 1 98.81 273 HIS B CA 1
ATOM 4152 C C . HIS B 1 273 ? 10.539 2.088 20.109 1 98.81 273 HIS B C 1
ATOM 4154 O O . HIS B 1 273 ? 11.43 2.561 20.812 1 98.81 273 HIS B O 1
ATOM 4160 N N . ARG B 1 274 ? 10.633 0.892 19.547 1 97.94 274 ARG B N 1
ATOM 4161 C CA . ARG B 1 274 ? 11.836 0.081 19.703 1 97.94 274 ARG B CA 1
ATOM 4162 C C . ARG B 1 274 ? 13.055 0.79 19.125 1 97.94 274 ARG B C 1
ATOM 4164 O O . ARG B 1 274 ? 14.133 0.771 19.734 1 97.94 274 ARG B O 1
ATOM 4171 N N . LEU B 1 275 ? 12.875 1.43 17.953 1 98 275 LEU B N 1
ATOM 4172 C CA . LEU B 1 275 ? 13.961 2.221 17.391 1 98 275 LEU B CA 1
ATOM 4173 C C . LEU B 1 275 ? 14.414 3.303 18.375 1 98 275 LEU B C 1
ATOM 4175 O O . LEU B 1 275 ? 15.609 3.457 18.625 1 98 275 LEU B O 1
ATOM 4179 N N . ARG B 1 276 ? 13.445 4.043 18.859 1 98.25 276 ARG B N 1
ATOM 4180 C CA . ARG B 1 276 ? 13.758 5.121 19.797 1 98.25 276 ARG B CA 1
ATOM 4181 C C . ARG B 1 276 ? 14.477 4.586 21.031 1 98.25 276 ARG B C 1
ATOM 4183 O O . ARG B 1 276 ? 15.469 5.164 21.484 1 98.25 276 ARG B O 1
ATOM 4190 N N . ASP B 1 277 ? 14 3.477 21.547 1 98.31 277 ASP B N 1
ATOM 4191 C CA . ASP B 1 277 ? 14.57 2.885 22.75 1 98.31 277 ASP B CA 1
ATOM 4192 C C . ASP B 1 277 ? 16 2.408 22.516 1 98.31 277 ASP B C 1
ATOM 4194 O O . ASP B 1 277 ? 16.797 2.348 23.453 1 98.31 277 ASP B O 1
ATOM 4198 N N . GLU B 1 278 ? 16.375 2.152 21.297 1 97.06 278 GLU B N 1
ATOM 4199 C CA . GLU B 1 278 ? 17.719 1.722 20.922 1 97.06 278 GLU B CA 1
ATOM 4200 C C . GLU B 1 278 ? 18.609 2.916 20.594 1 97.06 278 GLU B C 1
ATOM 4202 O O . GLU B 1 278 ? 19.75 2.744 20.172 1 97.06 278 GLU B O 1
ATOM 4207 N N . GLY B 1 279 ? 18.094 4.117 20.75 1 98.06 279 GLY B N 1
ATOM 4208 C CA . GLY B 1 279 ? 18.859 5.324 20.469 1 98.06 279 GLY B CA 1
ATOM 4209 C C . GLY B 1 279 ? 18.859 5.711 19 1 98.06 279 GLY B C 1
ATOM 4210 O O . GLY B 1 279 ? 19.703 6.492 18.562 1 98.06 279 GLY B O 1
ATOM 4211 N N . LEU B 1 280 ? 17.891 5.172 18.25 1 97.69 280 LEU B N 1
ATOM 4212 C CA . LEU B 1 280 ? 17.844 5.375 16.812 1 97.69 280 LEU B CA 1
ATOM 4213 C C . LEU B 1 280 ? 16.672 6.262 16.422 1 97.69 280 LEU B C 1
ATOM 4215 O O . LEU B 1 280 ? 16.172 6.18 15.297 1 97.69 280 LEU B O 1
ATOM 4219 N N . GLY B 1 281 ? 16.172 7.113 17.344 1 98.06 281 GLY B N 1
ATOM 4220 C CA . GLY B 1 281 ? 15.047 7.996 17.094 1 98.06 281 GLY B CA 1
ATOM 4221 C C . GLY B 1 281 ? 15.312 9.031 16.016 1 98.06 281 GLY B C 1
ATOM 4222 O O . GLY B 1 281 ? 14.383 9.508 15.367 1 98.06 281 GLY B O 1
ATOM 4223 N N . ASP B 1 282 ? 16.578 9.336 15.766 1 97 282 ASP B N 1
ATOM 4224 C CA . ASP B 1 282 ? 16.969 10.352 14.789 1 97 282 ASP B CA 1
ATOM 4225 C C . ASP B 1 282 ? 17.188 9.727 13.406 1 97 282 ASP B C 1
ATOM 4227 O O . ASP B 1 282 ? 17.344 10.445 12.422 1 97 282 ASP B O 1
ATOM 4231 N N . LYS B 1 283 ? 17.141 8.398 13.305 1 97.75 283 LYS B N 1
ATOM 4232 C CA . LYS B 1 283 ? 17.266 7.707 12.023 1 97.75 283 LYS B CA 1
ATOM 4233 C C . LYS B 1 283 ? 15.922 7.664 11.297 1 97.75 283 LYS B C 1
ATOM 4235 O O . LYS B 1 283 ? 14.898 8.094 11.836 1 97.75 283 LYS B O 1
ATOM 4240 N N . ASP B 1 284 ? 16.031 7.254 10.086 1 97.94 284 ASP B N 1
ATOM 4241 C CA . ASP B 1 284 ? 14.812 7.168 9.266 1 97.94 284 ASP B CA 1
ATOM 4242 C C . ASP B 1 284 ? 13.852 6.121 9.82 1 97.94 284 ASP B C 1
ATOM 4244 O O . ASP B 1 284 ? 14.273 5.047 10.25 1 97.94 284 ASP B O 1
ATOM 4248 N N . CYS B 1 285 ? 12.602 6.395 9.75 1 98.5 285 CYS B N 1
ATOM 4249 C CA . CYS B 1 285 ? 11.586 5.504 10.297 1 98.5 285 CYS B CA 1
ATOM 4250 C C . CYS B 1 285 ? 11.578 4.164 9.562 1 98.5 285 CYS B C 1
ATOM 4252 O O . CYS B 1 285 ? 11.164 3.148 10.117 1 98.5 285 CYS B O 1
ATOM 4254 N N . THR B 1 286 ? 12.094 4.035 8.328 1 98.44 286 THR B N 1
ATOM 4255 C CA . THR B 1 286 ? 12.109 2.793 7.559 1 98.44 286 THR B CA 1
ATOM 4256 C C . THR B 1 286 ? 13.148 1.823 8.117 1 98.44 286 THR B C 1
ATOM 4258 O O . THR B 1 286 ? 13.188 0.655 7.727 1 98.44 286 THR B O 1
ATOM 4261 N N . LEU B 1 287 ? 13.945 2.295 9.078 1 98.12 287 LEU B N 1
ATOM 4262 C CA . LEU B 1 287 ? 14.93 1.432 9.719 1 98.12 287 LEU B CA 1
ATOM 4263 C C . LEU B 1 287 ? 14.25 0.33 10.523 1 98.12 287 LEU B C 1
ATOM 4265 O O . LEU B 1 287 ? 14.898 -0.626 10.945 1 98.12 287 LEU B O 1
ATOM 4269 N N . VAL B 1 288 ? 12.961 0.371 10.625 1 98.31 288 VAL B N 1
ATOM 4270 C CA . VAL B 1 288 ? 12.219 -0.701 11.273 1 98.31 288 VAL B CA 1
ATOM 4271 C C . VAL B 1 288 ? 12.461 -2.02 10.547 1 98.31 288 VAL B C 1
ATOM 4273 O O . VAL B 1 288 ? 12.242 -3.096 11.102 1 98.31 288 VAL B O 1
ATOM 4276 N N . VAL B 1 289 ? 12.93 -1.989 9.336 1 98.19 289 VAL B N 1
ATOM 4277 C CA . VAL B 1 289 ? 13.219 -3.18 8.547 1 98.19 289 VAL B CA 1
ATOM 4278 C C . VAL B 1 289 ? 14.242 -4.047 9.266 1 98.19 289 VAL B C 1
ATOM 4280 O O . VAL B 1 289 ? 14.266 -5.266 9.102 1 98.19 289 VAL B O 1
ATOM 4283 N N . LYS B 1 290 ? 15.047 -3.453 10.086 1 96.81 290 LYS B N 1
ATOM 4284 C CA . LYS B 1 290 ? 16.094 -4.215 10.766 1 96.81 290 LYS B CA 1
ATOM 4285 C C . LYS B 1 290 ? 15.492 -5.273 11.68 1 96.81 290 LYS B C 1
ATOM 4287 O O . LYS B 1 290 ? 16.156 -6.27 12 1 96.81 290 LYS B O 1
ATOM 4292 N N . TYR B 1 291 ? 14.242 -5.086 12.086 1 97.44 291 TYR B N 1
ATOM 4293 C CA . TYR B 1 291 ? 13.617 -6.016 13.016 1 97.44 291 TYR B CA 1
ATOM 4294 C C . TYR B 1 291 ? 13.164 -7.281 12.297 1 97.44 291 TYR B C 1
ATOM 4296 O O . TYR B 1 291 ? 12.836 -8.281 12.938 1 97.44 291 TYR B O 1
ATOM 4304 N N . VAL B 1 292 ? 13.125 -7.273 10.961 1 98.06 292 VAL B N 1
ATOM 4305 C CA . VAL B 1 292 ? 12.758 -8.438 10.156 1 98.06 292 VAL B CA 1
ATOM 4306 C C . VAL B 1 292 ? 13.914 -9.438 10.148 1 98.06 292 VAL B C 1
ATOM 4308 O O . VAL B 1 292 ? 13.688 -10.648 10.086 1 98.06 292 VAL B O 1
ATOM 4311 N N . THR B 1 293 ? 15.133 -8.977 10.117 1 93.88 293 THR B N 1
ATOM 4312 C CA . THR B 1 293 ? 16.328 -9.805 10.055 1 93.88 293 THR B CA 1
ATOM 4313 C C . THR B 1 293 ? 17.172 -9.648 11.32 1 93.88 293 THR B C 1
ATOM 4315 O O . THR B 1 293 ? 18.266 -9.086 11.273 1 93.88 293 THR B O 1
ATOM 4318 N N . PRO B 1 294 ? 16.672 -10.258 12.375 1 83.5 294 PRO B N 1
ATOM 4319 C CA . PRO B 1 294 ? 17.469 -10.078 13.594 1 83.5 294 PRO B CA 1
ATOM 4320 C C . PRO B 1 294 ? 18.906 -10.586 13.453 1 83.5 294 PRO B C 1
ATOM 4322 O O . PRO B 1 294 ? 19.141 -11.633 12.844 1 83.5 294 PRO B O 1
ATOM 4325 N N . GLY B 1 295 ? 19.859 -9.734 13.859 1 77.12 295 GLY B N 1
ATOM 4326 C CA . GLY B 1 295 ? 21.266 -10.117 13.883 1 77.12 295 GLY B CA 1
ATOM 4327 C C . GLY B 1 295 ? 22.031 -9.609 12.68 1 77.12 295 GLY B C 1
ATOM 4328 O O . GLY B 1 295 ? 23.266 -9.703 12.641 1 77.12 295 GLY B O 1
ATOM 4329 N N . LYS B 1 296 ? 21.297 -9.125 11.727 1 72.75 296 LYS B N 1
ATOM 4330 C CA . LYS B 1 296 ? 21.984 -8.578 10.562 1 72.75 296 LYS B CA 1
ATOM 4331 C C . LYS B 1 296 ? 22.344 -7.109 10.781 1 72.75 296 LYS B C 1
ATOM 4333 O O . LYS B 1 296 ? 21.609 -6.375 11.43 1 72.75 296 LYS B O 1
ATOM 4338 N N . SER B 1 297 ? 23.5 -6.777 10.242 1 72.62 297 SER B N 1
ATOM 4339 C CA . SER B 1 297 ? 23.906 -5.375 10.281 1 72.62 297 SER B CA 1
ATOM 4340 C C . SER B 1 297 ? 23.094 -4.543 9.289 1 72.62 297 SER B C 1
ATOM 4342 O O . SER B 1 297 ? 22.453 -5.09 8.391 1 72.62 297 SER B O 1
ATOM 4344 N N . GLN B 1 298 ? 23.094 -3.234 9.484 1 71.25 298 GLN B N 1
ATOM 4345 C CA . GLN B 1 298 ? 22.406 -2.322 8.57 1 71.25 298 GLN B CA 1
ATOM 4346 C C . GLN B 1 298 ? 22.891 -2.508 7.137 1 71.25 298 GLN B C 1
ATOM 4348 O O . GLN B 1 298 ? 22.094 -2.459 6.195 1 71.25 298 GLN B O 1
ATOM 4353 N N . ALA B 1 299 ? 24.172 -2.758 7.031 1 69.88 299 ALA B N 1
ATOM 4354 C CA . ALA B 1 299 ? 24.781 -2.971 5.719 1 69.88 299 ALA B CA 1
ATOM 4355 C C . ALA B 1 299 ? 24.266 -4.258 5.082 1 69.88 299 ALA B C 1
ATOM 4357 O O . ALA B 1 299 ? 24.234 -4.379 3.854 1 69.88 299 ALA B O 1
ATOM 4358 N N . GLU B 1 300 ? 23.734 -5.148 5.957 1 74.25 300 GLU B N 1
ATOM 4359 C CA . GLU B 1 300 ? 23.281 -6.449 5.473 1 74.25 300 GLU B CA 1
ATOM 4360 C C . GLU B 1 300 ? 21.781 -6.426 5.145 1 74.25 300 GLU B C 1
ATOM 4362 O O . GLU B 1 300 ? 21.266 -7.344 4.496 1 74.25 300 GLU B O 1
ATOM 4367 N N . ILE B 1 301 ? 21.266 -5.418 5.586 1 76.56 301 ILE B N 1
ATOM 4368 C CA . ILE B 1 301 ? 19.859 -5.262 5.242 1 76.56 301 ILE B CA 1
ATOM 4369 C C . ILE B 1 301 ? 19.719 -4.934 3.756 1 76.56 301 ILE B C 1
ATOM 4371 O O . ILE B 1 301 ? 20.469 -4.105 3.227 1 76.56 301 ILE B O 1
#